Protein 5LP0 (pdb70)

Secondary structure (DSSP, 8-state):
--TT---HHHHHHHHTSS-SS---HHHHHHHHHHTTSHHHHHHHHHHHHHHTT--GGGHHHHHHHHHHHHHHHHHS-HHHHHHHHHTTHHHHGGGG---B-TTS-B-HHHHHHHHHHHHHHHT-HHHHHHHHHHHHHHH-/--HHHHHHHHHT-S-SS---HHHHHHHHHHTTSHHHHHHHHHHHHHHHT--GGGHHHHHHHHHHHHHHHHHS-HHHHHHHHHTTHHHHGGGG---B-TTS-BTHHHHHHHHHHHHHHHT-HHHHHHHHHHHHHHH-/-HHHHHHHHT-S-SS---HHHHHHHHHHTTSHHHHHHHHHHHHHHHT--GGGHHHHHHHHHHHHHHHHHS-HHHHHHHHHTTHHHHGGGG---B-TTS-B-HHHHHHHHHHHHHHHH-HHHHHHHHHHHHHHHHHHT-/-HHHHHHHHT-S-SSPPPHHHHHHHHHHTTSHHHHHHHHHHHHHHHT--GGGHHHHHHHHHHHHHHHHHS-HHHHHHHHHTTHHHHGGGG---B-TTS-BTHHHHHHHHHHHHHHHT-HHHHHHHHHHHHHHH-

Organism: Danio rerio (NCBI:txid7955)

Sequence (548 aa):
GAMGSSEAEIKVREATSNDPWGPPSSSSLMSEIADLTYNVVAFSEIMSMVWKRLNDHGKKNWRHVYKAMTLMEYLIKTGSERVAQQCRENIYAVQTLKDFQYIDRDGKDQGVNNVREKAKQLVTLLKDEERLLREEERIHALKTKKESSEAEIKVREATSNDPWGPSSSLMSEIADLTYNVVAFSEEIMSMVWKRLNDHHGKNWRHVYKAMTLMEYLIKTGSEERVAQQC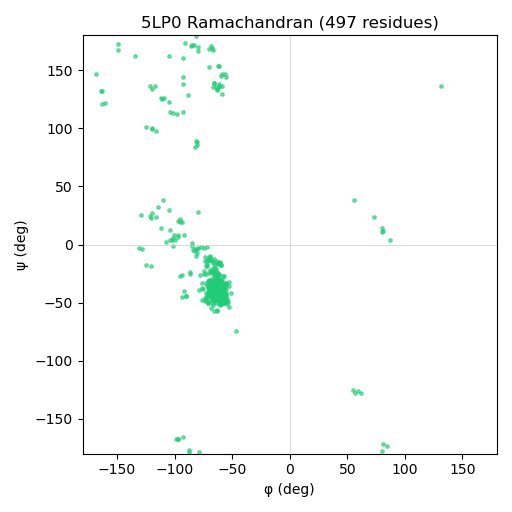RENIYAVQQTLKDFQYIDRDGKKDQGVNVREKAKQLVTTLLKDEERLREERIHALKTKKEEAEIKKVREEATSNDPWGPSSSLMSEIADLTYNVVAFSEIMSMVWKKRLNDHGKNWRHVYKAMTLMEYLIKTGSERVAQQCRENNIYAVQTTLKDFQQYIDRDGKDQGVNVREKAKQLVTLLKKDEERLLREERIHHALKKTKKEKMAQQEAEIKVREATSNDPWGPSSSSLMSSEIADLTYNVVAFSSEIMSSMVWKKRLNDHHGKKNWRHVYKAMTLMEYLIKTGSERVAQQCRENIYAVQQTLKKDFQYIDRRDGKKDQGVNVREKAKQLVTLLKDEEEERLLRREEERIHHALKTKE

InterPro domains:
  IPR003903 Ubiquitin interacting motif [PS50330] (180-199)
  IPR003903 Ubiquitin interacting motif [PS50330] (236-255)
  IPR003903 Ubiquitin interacting motif [SM00726] (180-199)
  IPR003903 Ubiquitin interacting motif [SM00726] (211-230)
  IPR003903 Ubiquitin interacting motif [SM00726] (236-255)
  IPR008942 ENTH/VHS [G3DSA:1.25.40.90] (1-144)
  IPR008942 ENTH/VHS [SSF48464] (3-144)
  IPR013809 ENTH domain [PF01417] (17-140)
  IPR013809 ENTH domain [PS50942] (12-144)
  IPR013809 ENTH domain [SM00273] (18-144)

Structure (mmCIF, N/CA/C/O backbone):
data_5LP0
#
_entry.id   5LP0
#
_cell.length_a   42.364
_cell.length_b   51.724
_cell.length_c   64.639
_cell.angle_alpha   89.33
_cell.angle_beta   76.37
_cell.angle_gamma   79.74
#
_symmetry.space_group_name_H-M   'P 1'
#
loop_
_entity.id
_entity.type
_entity.pdbx_description
1 polymer 'Epsin 1'
2 non-polymer 'PHOSPHATE ION'
3 water water
#
loop_
_atom_site.group_PDB
_atom_site.id
_atom_site.type_symbol
_atom_site.label_atom_id
_atom_site.label_alt_id
_atom_site.label_comp_id
_atom_site.label_asym_id
_atom_site.label_entity_id
_atom_site.label_seq_id
_atom_site.pdbx_PDB_ins_code
_atom_site.Cartn_x
_atom_site.Cartn_y
_atom_site.Cartn_z
_atom_site.occupancy
_atom_site.B_iso_or_equiv
_atom_site.auth_seq_id
_atom_site.auth_comp_id
_atom_site.auth_asym_id
_atom_site.auth_atom_id
_atom_site.pdbx_PDB_model_num
ATOM 1 N N . GLY A 1 1 ? 17.450 -15.862 47.447 1.00 41.21 -5 GLY A N 1
ATOM 2 C CA . GLY A 1 1 ? 18.506 -16.306 46.558 1.00 38.76 -5 GLY A CA 1
ATOM 3 C C . GLY A 1 1 ? 19.765 -15.461 46.626 1.00 35.06 -5 GLY A C 1
ATOM 4 O O . GLY A 1 1 ? 20.040 -14.697 45.688 1.00 41.23 -5 GLY A O 1
ATOM 5 N N . ALA A 1 2 ? 20.535 -15.561 47.710 1.00 21.90 -4 ALA A N 1
ATOM 6 C CA . ALA A 1 2 ? 20.210 -16.348 48.905 1.00 20.15 -4 ALA A CA 1
ATOM 7 C C . ALA A 1 2 ? 21.198 -15.975 50.012 1.00 18.33 -4 ALA A C 1
ATOM 8 O O . ALA A 1 2 ? 22.355 -15.662 49.730 1.00 16.35 -4 ALA A O 1
ATOM 10 N N . MET A 1 3 ? 20.748 -15.993 51.263 1.00 14.52 -3 MET A N 1
ATOM 11 C CA . MET A 1 3 ? 21.634 -15.748 52.406 1.00 14.92 -3 MET A CA 1
ATOM 12 C C . MET A 1 3 ? 22.366 -14.403 52.282 1.00 14.58 -3 MET A C 1
ATOM 13 O O . MET A 1 3 ? 23.541 -14.275 52.644 1.00 16.43 -3 MET A O 1
ATOM 18 N N . GLY A 1 4 ? 21.662 -13.397 51.787 1.00 14.98 -2 GLY A N 1
ATOM 19 C CA . GLY A 1 4 ? 22.195 -12.047 51.772 1.00 16.64 -2 GLY A CA 1
ATOM 20 C C . GLY A 1 4 ? 23.272 -11.892 50.721 1.00 15.13 -2 GLY A C 1
ATOM 21 O O . GLY A 1 4 ? 24.116 -10.997 50.824 1.00 21.52 -2 GLY A O 1
ATOM 22 N N . SER A 1 5 ? 23.234 -12.751 49.700 1.00 18.51 -1 SER A N 1
ATOM 23 C CA . SER A 1 5 ? 24.242 -12.748 48.631 1.00 16.47 -1 SER A CA 1
ATOM 24 C C . SER A 1 5 ? 24.243 -11.425 47.889 1.00 20.15 -1 SER A C 1
ATOM 25 O O . SER A 1 5 ? 23.223 -10.721 47.835 1.00 20.31 -1 SER A O 1
ATOM 28 N N . SER A 1 6 ? 25.400 -11.096 47.315 1.00 19.29 18 SER A N 1
ATOM 29 C CA . SER A 1 6 ? 25.591 -9.829 46.629 1.00 19.20 18 SER A CA 1
ATOM 30 C C . SER A 1 6 ? 24.655 -9.652 45.446 1.00 17.86 18 SER A C 1
ATOM 31 O O . SER A 1 6 ? 24.456 -10.573 44.644 1.00 18.56 18 SER A O 1
ATOM 34 N N . GLU A 1 7 ? 24.079 -8.468 45.346 1.00 12.88 19 GLU A N 1
ATOM 35 C CA . GLU A 1 7 ? 23.328 -8.129 44.159 1.00 14.03 19 GLU A CA 1
ATOM 36 C C . GLU A 1 7 ? 23.913 -6.887 43.504 1.00 11.51 19 GLU A C 1
ATOM 37 O O . GLU A 1 7 ? 23.214 -6.176 42.792 1.00 14.21 19 GLU A O 1
ATOM 43 N N . ALA A 1 8 ? 25.192 -6.636 43.753 1.00 13.87 20 ALA A N 1
ATOM 44 C CA . ALA A 1 8 ? 25.852 -5.439 43.242 1.00 11.84 20 ALA A CA 1
ATOM 45 C C . ALA A 1 8 ? 25.818 -5.341 41.717 1.00 10.63 20 ALA A C 1
ATOM 46 O O . ALA A 1 8 ? 25.480 -4.295 41.182 1.00 9.44 20 ALA A O 1
ATOM 48 N N . GLU A 1 9 ? 26.188 -6.419 41.038 1.00 10.92 21 GLU A N 1
ATOM 49 C CA . GLU A 1 9 ? 26.239 -6.430 39.589 1.00 11.11 21 GLU A CA 1
ATOM 50 C C . GLU A 1 9 ? 24.839 -6.240 39.040 1.00 10.38 21 GLU A C 1
ATOM 51 O O . GLU A 1 9 ? 24.630 -5.470 38.107 1.00 11.07 21 GLU A O 1
ATOM 57 N N . ILE A 1 10 ? 23.877 -6.928 39.626 1.00 12.80 22 ILE A N 1
ATOM 58 C CA . ILE A 1 10 ? 22.493 -6.795 39.214 1.00 11.79 22 ILE A CA 1
ATOM 59 C C . ILE A 1 10 ? 21.980 -5.356 39.386 1.00 11.37 22 ILE A C 1
ATOM 60 O O . ILE A 1 10 ? 21.293 -4.847 38.506 1.00 11.32 22 ILE A O 1
ATOM 70 N N . LYS A 1 11 ? 22.321 -4.699 40.495 1.00 12.09 23 LYS A N 1
ATOM 71 C CA . LYS A 1 11 ? 21.878 -3.323 40.712 1.00 12.11 23 LYS A CA 1
ATOM 72 C C . LYS A 1 11 ? 22.460 -2.390 39.642 1.00 10.69 23 LYS A C 1
ATOM 73 O O . LYS A 1 11 ? 21.775 -1.506 39.129 1.00 10.02 23 LYS A O 1
ATOM 79 N N . VAL A 1 12 ? 23.732 -2.561 39.317 1.00 8.94 24 VAL A N 1
ATOM 80 C CA . VAL A 1 12 ? 24.333 -1.770 38.245 1.00 8.36 24 VAL A CA 1
ATOM 81 C C . VAL A 1 12 ? 23.623 -2.007 36.899 1.00 8.24 24 VAL A C 1
ATOM 82 O O . VAL A 1 12 ? 23.313 -1.053 36.162 1.00 10.28 24 VAL A O 1
ATOM 92 N N . ARG A 1 13 ? 23.316 -3.267 36.594 1.00 10.43 25 ARG A N 1
ATOM 93 C CA . ARG A 1 13 ? 22.630 -3.583 35.337 1.00 10.03 25 ARG A CA 1
ATOM 94 C C . ARG A 1 13 ? 21.286 -2.871 35.276 1.00 11.94 25 ARG A C 1
ATOM 95 O O . ARG A 1 13 ? 20.930 -2.275 34.265 1.00 12.68 25 ARG A O 1
ATOM 103 N N . GLU A 1 14 ? 20.549 -2.915 36.372 1.00 11.50 26 GLU A N 1
ATOM 104 C CA . GLU A 1 14 ? 19.251 -2.280 36.446 1.00 14.00 26 GLU A CA 1
ATOM 105 C C . GLU A 1 14 ? 19.381 -0.776 36.237 1.00 12.65 26 GLU A C 1
ATOM 106 O O . GLU A 1 14 ? 18.591 -0.179 35.533 1.00 14.74 26 GLU A O 1
ATOM 112 N N . ALA A 1 15 ? 20.397 -0.180 36.859 1.00 10.52 27 ALA A N 1
ATOM 113 C CA . ALA A 1 15 ? 20.622 1.250 36.795 1.00 10.22 27 ALA A CA 1
ATOM 114 C C . ALA A 1 15 ? 21.036 1.702 35.399 1.00 11.16 27 ALA A C 1
ATOM 115 O O . ALA A 1 15 ? 20.948 2.881 35.080 1.00 12.21 27 ALA A O 1
ATOM 117 N N . THR A 1 16 ? 21.595 0.794 34.614 1.00 9.61 28 THR A N 1
ATOM 118 C CA . THR A 1 16 ? 22.114 1.155 33.299 1.00 10.09 28 THR A CA 1
ATOM 119 C C . THR A 1 16 ? 21.397 0.482 32.119 1.00 9.65 28 THR A C 1
ATOM 120 O O . THR A 1 16 ? 21.947 0.359 31.014 1.00 9.88 28 THR A O 1
ATOM 127 N N . SER A 1 17 ? 20.161 0.066 32.338 1.00 12.71 29 SER A N 1
ATOM 128 C CA . SER A 1 17 ? 19.394 -0.626 31.309 1.00 13.72 29 SER A CA 1
ATOM 129 C C . SER A 1 17 ? 19.022 0.280 30.133 1.00 10.08 29 SER A C 1
ATOM 130 O O . SER A 1 17 ? 19.187 1.506 30.179 1.00 10.43 29 SER A O 1
ATOM 133 N N . ASN A 1 18 ? 18.486 -0.320 29.086 1.00 12.61 30 ASN A N 1
ATOM 134 C CA . ASN A 1 18 ? 18.028 0.467 27.949 1.00 11.44 30 ASN A CA 1
ATOM 135 C C . ASN A 1 18 ? 16.687 1.184 28.174 1.00 11.20 30 ASN A C 1
ATOM 136 O O . ASN A 1 18 ? 16.240 1.904 27.287 1.00 15.15 30 ASN A O 1
ATOM 141 N N . ASP A 1 19 ? 16.062 0.996 29.335 1.00 13.84 31 ASP A N 1
ATOM 142 C CA . ASP A 1 19 ? 14.796 1.677 29.646 1.00 16.87 31 ASP A CA 1
ATOM 143 C C . ASP A 1 19 ? 14.979 3.196 29.584 1.00 12.90 31 ASP A C 1
ATOM 144 O O . ASP A 1 19 ? 15.981 3.710 30.097 1.00 13.85 31 ASP A O 1
ATOM 149 N N . PRO A 1 20 ? 14.023 3.914 28.965 1.00 15.71 32 PRO A N 1
ATOM 150 C CA . PRO A 1 20 ? 14.108 5.381 28.855 1.00 20.12 32 PRO A CA 1
ATOM 151 C C . PRO A 1 20 ? 13.697 6.151 30.102 1.00 24.16 32 PRO A C 1
ATOM 152 O O . PRO A 1 20 ? 13.221 7.283 30.005 1.00 40.66 32 PRO A O 1
ATOM 156 N N . TRP A 1 21 ? 13.865 5.528 31.254 1.00 16.89 33 TRP A N 1
ATOM 157 C CA . TRP A 1 21 ? 13.694 6.182 32.547 1.00 17.58 33 TRP A CA 1
ATOM 158 C C . TRP A 1 21 ? 14.870 5.779 33.430 1.00 16.63 33 TRP A C 1
ATOM 159 O O . TRP A 1 21 ? 15.567 4.799 33.133 1.00 20.21 33 TRP A O 1
ATOM 170 N N . GLY A 1 22 ? 15.115 6.526 34.502 1.00 18.41 34 GLY A N 1
ATOM 171 C CA . GLY A 1 22 ? 16.230 6.233 35.395 1.00 19.05 34 GLY A CA 1
ATOM 172 C C . GLY A 1 22 ? 17.544 6.772 34.839 1.00 20.82 34 GLY A C 1
ATOM 173 O O . GLY A 1 22 ? 17.553 7.497 33.846 1.00 32.75 34 GLY A O 1
ATOM 174 N N . PRO A 1 23 ? 18.670 6.431 35.476 1.00 25.20 35 PRO A N 1
ATOM 175 C CA A PRO A 1 23 ? 18.697 5.596 36.683 0.00 27.35 35 PRO A CA 1
ATOM 176 C CA B PRO A 1 23 ? 18.676 5.586 36.678 1.00 22.02 35 PRO A CA 1
ATOM 177 C C . PRO A 1 23 ? 18.024 6.254 37.884 1.00 24.66 35 PRO A C 1
ATOM 178 O O . PRO A 1 23 ? 18.154 7.474 38.080 1.00 25.86 35 PRO A O 1
ATOM 185 N N . SER A 1 24 ? 17.331 5.454 38.683 1.00 25.58 36 SER A N 1
ATOM 186 C CA . SER A 1 24 ? 16.729 5.939 39.911 1.00 25.34 36 SER A CA 1
ATOM 187 C C . SER A 1 24 ? 17.761 6.388 40.970 1.00 28.94 36 SER A C 1
ATOM 188 O O . SER A 1 24 ? 18.773 5.722 41.212 1.00 27.93 36 SER A O 1
ATOM 191 N N . SER A 1 25 ? 17.463 7.498 41.641 1.00 31.59 37 SER A N 1
ATOM 192 C CA A SER A 1 25 ? 18.393 8.069 42.604 0.44 31.08 37 SER A CA 1
ATOM 193 C CA B SER A 1 25 ? 18.365 8.085 42.630 0.56 31.06 37 SER A CA 1
ATOM 194 C C . SER A 1 25 ? 18.538 7.207 43.860 1.00 29.32 37 SER A C 1
ATOM 195 O O . SER A 1 25 ? 19.602 7.167 44.459 1.00 30.68 37 SER A O 1
ATOM 200 N N . SER A 1 26 ? 17.480 6.516 44.261 1.00 25.00 38 SER A N 1
ATOM 201 C CA . SER A 1 26 ? 17.588 5.643 45.429 1.00 29.75 38 SER A CA 1
ATOM 202 C C . SER A 1 26 ? 18.458 4.421 45.106 1.00 27.09 38 SER A C 1
ATOM 203 O O . SER A 1 26 ? 19.243 3.952 45.940 1.00 25.26 38 SER A O 1
ATOM 206 N N . LEU A 1 27 ? 18.338 3.922 43.880 1.00 24.62 39 LEU A N 1
ATOM 207 C CA . LEU A 1 27 ? 19.145 2.784 43.465 1.00 22.20 39 LEU A CA 1
ATOM 208 C C . LEU A 1 27 ? 20.590 3.241 43.393 1.00 14.73 39 LEU A C 1
ATOM 209 O O . LEU A 1 27 ? 21.506 2.546 43.863 1.00 12.98 39 LEU A O 1
ATOM 214 N N . MET A 1 28 ? 20.803 4.429 42.835 1.00 15.85 40 MET A N 1
ATOM 215 C CA . MET A 1 28 ? 22.154 4.932 42.713 1.00 14.59 40 MET A CA 1
ATOM 216 C C . MET A 1 28 ? 22.741 5.101 44.116 1.00 13.26 40 MET A C 1
ATOM 217 O O . MET A 1 28 ? 23.907 4.814 44.327 1.00 12.65 40 MET A O 1
ATOM 222 N N . SER A 1 29 ? 21.937 5.534 45.088 1.00 15.36 41 SER A N 1
ATOM 223 C CA . SER A 1 29 ? 22.444 5.693 46.444 1.00 14.92 41 SER A CA 1
ATOM 224 C C . SER A 1 29 ? 22.860 4.350 47.039 1.00 14.13 41 SER A C 1
ATOM 225 O O . SER A 1 29 ? 23.873 4.259 47.713 1.00 14.25 41 SER A O 1
ATOM 228 N N . GLU A 1 30 ? 22.071 3.314 46.795 1.00 14.87 42 GLU A N 1
ATOM 229 C CA . GLU A 1 30 ? 22.437 1.975 47.243 1.00 13.24 42 GLU A CA 1
ATOM 230 C C . GLU A 1 30 ? 23.798 1.534 46.670 1.00 9.68 42 GLU A C 1
ATOM 231 O O . GLU A 1 30 ? 24.645 0.993 47.379 1.00 11.07 42 GLU A O 1
ATOM 237 N N . ILE A 1 31 ? 23.986 1.756 45.371 1.00 10.35 43 ILE A N 1
ATOM 238 C CA . ILE A 1 31 ? 25.231 1.395 44.698 1.00 8.26 43 ILE A CA 1
ATOM 239 C C . ILE A 1 31 ? 26.392 2.210 45.307 1.00 9.16 43 ILE A C 1
ATOM 240 O O . ILE A 1 31 ? 27.460 1.662 45.577 1.00 9.98 43 ILE A O 1
ATOM 250 N N . ALA A 1 32 ? 26.162 3.497 45.593 1.00 7.81 44 ALA A N 1
ATOM 251 C CA . ALA A 1 32 ? 27.193 4.325 46.192 1.00 8.20 44 ALA A CA 1
ATOM 252 C C . ALA A 1 32 ? 27.611 3.763 47.554 1.00 7.74 44 ALA A C 1
ATOM 253 O O . ALA A 1 32 ? 28.798 3.678 47.832 1.00 8.61 44 ALA A O 1
ATOM 255 N N . ASP A 1 33 ? 26.658 3.365 48.404 1.00 8.55 45 ASP A N 1
ATOM 256 C CA . ASP A 1 33 ? 27.031 2.762 49.679 1.00 8.99 45 ASP A CA 1
ATOM 257 C C . ASP A 1 33 ? 27.859 1.490 49.467 1.00 7.91 45 ASP A C 1
ATOM 258 O O . ASP A 1 33 ? 28.833 1.261 50.176 1.00 9.08 45 ASP A O 1
ATOM 263 N N . LEU A 1 34 ? 27.472 0.677 48.474 1.00 7.47 46 LEU A N 1
ATOM 264 C CA . LEU A 1 34 ? 28.196 -0.562 48.185 1.00 8.96 46 LEU A CA 1
ATOM 265 C C . LEU A 1 34 ? 29.625 -0.318 47.697 1.00 7.18 46 LEU A C 1
ATOM 266 O O . LEU A 1 34 ? 30.478 -1.195 47.816 1.00 8.65 46 LEU A O 1
ATOM 271 N N . THR A 1 35 ? 29.902 0.842 47.108 1.00 6.68 47 THR A N 1
ATOM 272 C CA . THR A 1 35 ? 31.297 1.104 46.696 1.00 8.15 47 THR A CA 1
ATOM 273 C C . THR A 1 35 ? 32.311 1.160 47.841 1.00 6.64 47 THR A C 1
ATOM 274 O O . THR A 1 35 ? 33.513 1.076 47.588 1.00 8.99 47 THR A O 1
ATOM 281 N N . TYR A 1 36 ? 31.836 1.305 49.080 1.00 7.42 48 TYR A N 1
ATOM 282 C CA . TYR A 1 36 ? 32.710 1.221 50.249 1.00 7.11 48 TYR A CA 1
ATOM 283 C C . TYR A 1 36 ? 32.977 -0.213 50.669 1.00 8.90 48 TYR A C 1
ATOM 284 O O . TYR A 1 36 ? 33.740 -0.439 51.586 1.00 13.03 48 TYR A O 1
ATOM 293 N N . ASN A 1 37 ? 32.321 -1.168 50.035 1.00 9.04 49 ASN A N 1
ATOM 294 C CA . ASN A 1 37 ? 32.518 -2.590 50.305 1.00 8.31 49 ASN A CA 1
ATOM 295 C C . ASN A 1 37 ? 33.474 -3.103 49.230 1.00 8.82 49 ASN A C 1
ATOM 296 O O . ASN A 1 37 ? 33.144 -3.080 48.037 1.00 9.91 49 ASN A O 1
ATOM 301 N N . VAL A 1 38 ? 34.682 -3.479 49.604 1.00 8.94 50 VAL A N 1
ATOM 302 C CA . VAL A 1 38 ? 35.735 -3.716 48.619 1.00 10.16 50 VAL A CA 1
ATOM 303 C C . VAL A 1 38 ? 35.358 -4.812 47.580 1.00 10.43 50 VAL A C 1
ATOM 304 O O . VAL A 1 38 ? 35.621 -4.694 46.365 1.00 13.96 50 VAL A O 1
ATOM 314 N N . VAL A 1 39 ? 34.690 -5.859 48.053 1.00 10.32 51 VAL A N 1
ATOM 315 C CA . VAL A 1 39 ? 34.217 -6.919 47.165 1.00 9.54 51 VAL A CA 1
ATOM 316 C C . VAL A 1 39 ? 33.163 -6.391 46.162 1.00 9.36 51 VAL A C 1
ATOM 317 O O . VAL A 1 39 ? 33.258 -6.586 44.922 1.00 11.05 51 VAL A O 1
ATOM 327 N N . ALA A 1 40 ? 32.174 -5.693 46.709 1.00 8.20 52 ALA A N 1
ATOM 328 C CA . ALA A 1 40 ? 31.127 -5.093 45.876 1.00 8.58 52 ALA A CA 1
ATOM 329 C C . ALA A 1 40 ? 31.698 -4.048 44.934 1.00 5.80 52 ALA A C 1
ATOM 330 O O . ALA A 1 40 ? 31.251 -3.969 43.783 1.00 8.90 52 ALA A O 1
ATOM 332 N N . PHE A 1 41 ? 32.685 -3.282 45.365 1.00 6.34 53 PHE A N 1
ATOM 333 C CA . PHE A 1 41 ? 33.299 -2.239 44.543 1.00 6.63 53 PHE A CA 1
ATOM 334 C C . PHE A 1 41 ? 33.806 -2.863 43.258 1.00 7.51 53 PHE A C 1
ATOM 335 O O . PHE A 1 41 ? 33.582 -2.327 42.173 1.00 8.29 53 PHE A O 1
ATOM 343 N N . SER A 1 42 ? 34.538 -3.969 43.362 1.00 8.05 54 SER A N 1
ATOM 344 C CA . SER A 1 42 ? 35.024 -4.607 42.150 1.00 9.70 54 SER A CA 1
ATOM 345 C C . SER A 1 4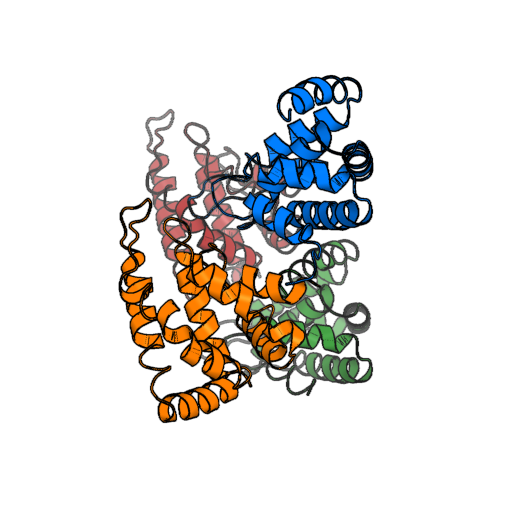2 ? 33.901 -5.052 41.210 1.00 6.99 54 SER A C 1
ATOM 346 O O . SER A 1 42 ? 34.021 -4.901 39.972 1.00 8.32 54 SER A O 1
ATOM 349 N N . GLU A 1 43 ? 32.856 -5.651 41.778 1.00 8.13 55 GLU A N 1
ATOM 350 C CA . GLU A 1 43 ? 31.694 -6.069 40.967 1.00 10.16 55 GLU A CA 1
ATOM 351 C C . GLU A 1 43 ? 31.035 -4.873 40.260 1.00 7.37 55 GLU A C 1
ATOM 352 O O . GLU A 1 43 ? 30.658 -4.941 39.066 1.00 10.12 55 GLU A O 1
ATOM 358 N N . ILE A 1 44 ? 30.935 -3.751 40.967 1.00 8.03 56 ILE A N 1
ATOM 359 C CA . ILE A 1 44 ? 30.211 -2.577 40.486 1.00 7.08 56 ILE A CA 1
ATOM 360 C C . ILE A 1 44 ? 31.018 -1.978 39.354 1.00 6.28 56 ILE A C 1
ATOM 361 O O . ILE A 1 44 ? 30.511 -1.765 38.261 1.00 7.62 56 ILE A O 1
ATOM 371 N N . MET A 1 45 ? 32.291 -1.769 39.573 1.00 7.88 57 MET A N 1
ATOM 372 C CA . MET A 1 45 ? 33.106 -1.069 38.616 1.00 6.33 57 MET A CA 1
ATOM 373 C C . MET A 1 45 ? 33.248 -1.902 37.356 1.00 7.86 57 MET A C 1
ATOM 374 O O . MET A 1 45 ? 33.174 -1.364 36.244 1.00 7.12 57 MET A O 1
ATOM 379 N N . SER A 1 46 ? 33.388 -3.212 37.487 1.00 6.94 58 SER A N 1
ATOM 380 C CA . SER A 1 46 ? 33.525 -4.041 36.304 1.00 7.28 58 SER A CA 1
ATOM 381 C C . SER A 1 46 ? 32.279 -3.887 35.436 1.00 6.77 58 SER A C 1
ATOM 382 O O . SER A 1 46 ? 32.384 -3.712 34.198 1.00 8.40 58 SER A O 1
ATOM 385 N N . MET A 1 47 ? 31.106 -3.969 36.063 1.00 5.86 59 MET A N 1
ATOM 386 C CA . MET A 1 47 ? 29.863 -3.852 35.315 1.00 7.59 59 MET A CA 1
ATOM 387 C C . MET A 1 47 ? 29.697 -2.465 34.689 1.00 5.15 59 MET A C 1
ATOM 388 O O . MET A 1 47 ? 29.210 -2.332 33.569 1.00 6.54 59 MET A O 1
ATOM 393 N N . VAL A 1 48 ? 30.119 -1.414 35.367 1.00 5.61 60 VAL A N 1
ATOM 394 C CA . VAL A 1 48 ? 29.994 -0.080 34.811 1.00 4.10 60 VAL A CA 1
ATOM 395 C C . VAL A 1 48 ? 30.884 0.060 33.583 1.00 4.70 60 VAL A C 1
ATOM 396 O O . VAL A 1 48 ? 30.433 0.583 32.546 1.00 5.65 60 VAL A O 1
ATOM 406 N N . TRP A 1 49 ? 32.131 -0.375 33.649 1.00 6.00 61 TRP A N 1
ATOM 407 C CA . TRP A 1 49 ? 33.036 -0.319 32.500 1.00 5.89 61 TRP A CA 1
ATOM 408 C C . TRP A 1 49 ? 32.511 -1.144 31.333 1.00 4.31 61 TRP A C 1
ATOM 409 O O . TRP A 1 49 ? 32.634 -0.718 30.167 1.00 7.04 61 TRP A O 1
ATOM 420 N N . LYS A 1 50 ? 31.873 -2.276 31.614 1.00 5.58 62 LYS A N 1
ATOM 421 C CA . LYS A 1 50 ? 31.264 -3.062 30.550 1.00 4.66 62 LYS A CA 1
ATOM 422 C C . LYS A 1 50 ? 30.155 -2.275 29.863 1.00 7.01 62 LYS A C 1
ATOM 423 O O . LYS A 1 50 ? 30.099 -2.217 28.635 1.00 7.60 62 LYS A O 1
ATOM 429 N N . ARG A 1 51 ? 29.277 -1.637 30.631 1.00 6.13 63 ARG A N 1
ATOM 430 C CA . ARG A 1 51 ? 28.173 -0.894 30.044 1.00 7.30 63 ARG A CA 1
ATOM 431 C C . ARG A 1 51 ? 28.708 0.311 29.261 1.00 5.71 63 ARG A C 1
ATOM 432 O O . ARG A 1 51 ? 28.168 0.660 28.218 1.00 6.48 63 ARG A O 1
ATOM 440 N N . LEU A 1 52 ? 29.808 0.899 29.723 1.00 5.60 64 LEU A N 1
ATOM 441 C CA . LEU A 1 52 ? 3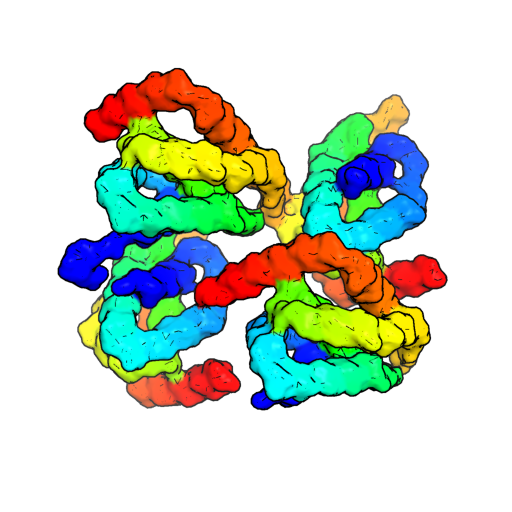0.444 2.019 29.044 1.00 5.56 64 LEU A CA 1
ATOM 442 C C . LEU A 1 52 ? 31.116 1.619 27.724 1.00 6.36 64 LEU A C 1
ATOM 443 O O . LEU A 1 52 ? 31.506 2.492 26.943 1.00 7.63 64 LEU A O 1
ATOM 448 N N . ASN A 1 53 ? 31.221 0.315 27.486 1.00 5.67 65 ASN A N 1
ATOM 449 C CA . ASN A 1 53 ? 31.881 -0.240 26.303 1.00 5.66 65 ASN A CA 1
ATOM 450 C C . ASN A 1 53 ? 30.888 -0.922 25.347 1.00 7.41 65 ASN A C 1
ATOM 451 O O . ASN A 1 53 ? 31.296 -1.640 24.434 1.00 9.47 65 ASN A O 1
ATOM 456 N N . ASP A 1 54 ? 29.598 -0.684 25.546 1.00 5.88 66 ASP A N 1
ATOM 457 C CA . ASP A 1 54 ? 28.554 -1.092 24.593 1.00 7.69 66 ASP A CA 1
ATOM 458 C C . ASP A 1 54 ? 28.417 -0.068 23.460 1.00 6.42 66 ASP A C 1
ATOM 459 O O . ASP A 1 54 ? 29.026 1.012 23.501 1.00 6.63 66 ASP A O 1
ATOM 464 N N . HIS A 1 55 ? 27.626 -0.408 22.438 1.00 7.23 67 HIS A N 1
ATOM 465 C CA . HIS A 1 55 ? 27.548 0.397 21.239 1.00 7.52 67 HIS A CA 1
ATOM 466 C C . HIS A 1 55 ? 26.171 0.300 20.621 1.00 7.65 67 HIS A C 1
ATOM 467 O O . HIS A 1 55 ? 25.335 -0.522 20.996 1.00 8.45 67 HIS A O 1
ATOM 474 N N . GLY A 1 56 ? 25.985 1.140 19.604 1.00 10.59 68 GLY A N 1
ATOM 475 C CA . GLY A 1 56 ? 24.853 1.056 18.689 1.00 11.22 68 GLY A CA 1
ATOM 476 C C . GLY A 1 56 ? 23.514 1.185 19.381 1.00 8.72 68 GLY A C 1
ATOM 477 O O . GLY A 1 56 ? 23.287 2.128 20.127 1.00 10.59 68 GLY A O 1
ATOM 478 N N . LYS A 1 57 ? 22.650 0.203 19.146 1.00 10.71 69 LYS A N 1
ATOM 479 C CA A LYS A 1 57 ? 21.312 0.173 19.726 0.13 13.01 69 LYS A CA 1
ATOM 480 C CA B LYS A 1 57 ? 21.310 0.175 19.728 0.87 8.51 69 LYS A CA 1
ATOM 481 C C . LYS A 1 57 ? 21.343 0.091 21.250 1.00 10.19 69 LYS A C 1
ATOM 482 O O . LYS A 1 57 ? 20.329 0.325 21.918 1.00 12.77 69 L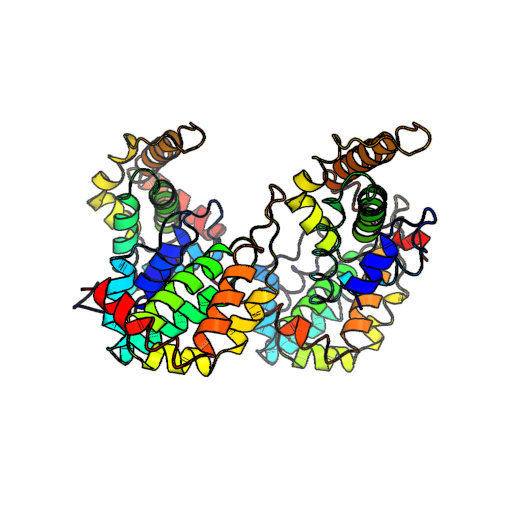YS A O 1
ATOM 493 N N . ASN A 1 58 ? 22.509 -0.241 21.800 1.00 9.15 70 ASN A N 1
ATOM 494 C CA . ASN A 1 58 ? 22.690 -0.276 23.258 1.00 8.51 70 ASN A CA 1
ATOM 495 C C . ASN A 1 58 ? 23.317 1.008 23.792 1.00 7.10 70 ASN A C 1
ATOM 496 O O . ASN A 1 58 ? 23.837 1.037 24.901 1.00 7.74 70 ASN A O 1
ATOM 501 N N . TRP A 1 59 ? 23.235 2.087 23.024 1.00 8.97 71 TRP A N 1
ATOM 502 C CA . TRP A 1 59 ? 23.799 3.377 23.425 1.00 8.24 71 TRP A CA 1
ATOM 503 C C . TRP A 1 59 ? 23.337 3.863 24.801 1.00 7.84 71 TRP A C 1
ATOM 504 O O . TRP A 1 59 ? 24.112 4.522 25.529 1.00 7.98 71 TRP A O 1
ATOM 515 N N . ARG A 1 60 ? 22.103 3.546 25.200 1.00 7.65 72 ARG A N 1
ATOM 516 C CA . ARG A 1 60 ? 21.610 4.061 26.473 1.00 8.43 72 ARG A CA 1
ATOM 517 C C . ARG A 1 60 ? 22.344 3.375 27.646 1.00 7.59 72 ARG A C 1
ATOM 518 O O . ARG A 1 60 ? 22.445 3.946 28.719 1.00 8.99 72 ARG A O 1
ATOM 526 N N . HIS A 1 61 ? 22.879 2.174 27.435 1.00 7.39 73 HIS A N 1
ATOM 527 C CA . HIS A 1 61 ? 23.751 1.543 28.430 1.00 6.12 73 HIS A CA 1
ATOM 528 C C . HIS A 1 61 ? 24.892 2.486 28.714 1.00 6.22 73 HIS A C 1
ATOM 529 O O . HIS A 1 61 ? 25.275 2.669 29.866 1.00 7.31 73 HIS A O 1
ATOM 536 N N . VAL A 1 62 ? 25.445 3.083 27.664 1.00 6.08 74 VAL A N 1
ATOM 537 C CA . VAL A 1 62 ? 26.647 3.905 27.803 1.00 6.88 74 VAL A CA 1
ATOM 538 C C . VAL A 1 62 ? 26.268 5.226 28.466 1.00 7.41 74 VAL A C 1
ATOM 539 O O . VAL A 1 62 ? 26.914 5.689 29.414 1.00 6.09 74 VAL A O 1
ATOM 549 N N . TYR A 1 63 ? 25.190 5.838 27.990 1.00 6.00 75 TYR A N 1
ATOM 550 C CA . TYR A 1 63 ? 24.726 7.106 28.549 1.00 4.51 75 TYR A CA 1
ATOM 551 C C . TYR A 1 63 ? 24.396 6.970 30.044 1.00 6.98 75 TYR A C 1
ATOM 552 O O . TYR A 1 63 ? 24.898 7.737 30.877 1.00 6.09 75 TYR A O 1
ATOM 561 N N . LYS A 1 64 ? 23.585 5.966 30.395 1.00 5.89 76 LYS A N 1
ATOM 562 C CA . LYS A 1 64 ? 23.185 5.755 31.791 1.00 7.26 76 LYS A CA 1
ATOM 563 C C . LYS A 1 64 ? 24.355 5.303 32.688 1.00 6.00 76 LYS A C 1
ATOM 564 O O . LYS A 1 64 ? 24.420 5.673 33.867 1.00 7.81 76 LYS A O 1
ATOM 570 N N . ALA A 1 65 ? 25.287 4.543 32.133 1.00 5.84 77 ALA A N 1
ATOM 571 C CA . ALA A 1 65 ? 26.493 4.180 32.881 1.00 5.45 77 ALA A CA 1
ATOM 572 C C . ALA A 1 65 ? 27.304 5.419 33.197 1.00 6.25 77 ALA A C 1
ATOM 573 O O . ALA A 1 65 ? 27.920 5.482 34.272 1.00 6.36 77 ALA A O 1
ATOM 575 N N . MET A 1 66 ? 27.260 6.446 32.344 1.00 5.65 78 MET A N 1
ATOM 576 C CA . MET A 1 66 ? 28.033 7.660 32.646 1.00 5.70 78 MET A CA 1
ATOM 577 C C . MET A 1 66 ? 27.300 8.441 33.739 1.00 7.41 78 MET A C 1
ATOM 578 O O . MET A 1 66 ? 27.940 9.004 34.634 1.00 8.30 78 MET A O 1
ATOM 583 N N . THR A 1 67 ? 25.969 8.457 33.708 1.00 6.34 79 THR A N 1
ATOM 584 C CA . THR A 1 67 ? 25.203 9.089 34.780 1.00 6.95 79 THR A CA 1
ATOM 585 C C . THR A 1 67 ? 25.497 8.395 36.104 1.00 7.78 79 THR A C 1
ATOM 586 O O . THR A 1 67 ? 25.762 9.045 37.110 1.00 7.82 79 THR A O 1
ATOM 593 N N . LEU A 1 68 ? 25.514 7.066 36.092 1.00 6.42 80 LEU A N 1
ATOM 594 C CA . LEU A 1 68 ? 25.828 6.321 37.300 1.00 4.75 80 LEU A CA 1
ATOM 595 C C . LEU A 1 68 ? 27.274 6.580 37.734 1.00 7.20 80 LEU A C 1
ATOM 596 O O . LEU A 1 68 ? 27.534 6.845 38.915 1.00 7.82 80 LEU A O 1
ATOM 601 N N . MET A 1 69 ? 28.224 6.520 36.816 1.00 6.82 81 MET A N 1
ATOM 602 C CA . MET A 1 69 ? 29.609 6.732 37.182 1.00 7.55 81 MET A CA 1
ATOM 603 C C . MET A 1 69 ? 29.784 8.122 37.781 1.00 6.43 81 MET A C 1
ATOM 604 O O . MET A 1 69 ? 30.468 8.263 38.802 1.00 8.40 81 MET A O 1
ATOM 609 N N . GLU A 1 70 ? 29.172 9.145 37.199 1.00 7.13 82 GLU A N 1
ATOM 610 C CA . GLU A 1 70 ? 29.258 10.477 37.762 1.00 10.21 82 GLU A CA 1
ATOM 611 C C . GLU A 1 70 ? 28.738 10.504 39.200 1.00 8.96 82 GLU A C 1
ATOM 612 O O . GLU A 1 70 ? 29.364 11.076 40.109 1.00 8.79 82 GLU A O 1
ATOM 618 N N . TYR A 1 71 ? 27.581 9.902 39.411 1.00 7.75 83 TYR A N 1
ATOM 619 C CA . TYR A 1 71 ? 26.996 9.847 40.746 1.00 8.19 83 TYR A CA 1
ATOM 620 C C . TYR A 1 71 ? 27.939 9.142 41.731 1.00 8.71 83 TYR A C 1
ATOM 621 O O . TYR A 1 71 ? 28.111 9.581 42.868 1.00 11.00 83 TYR A O 1
ATOM 630 N N . LEU A 1 72 ? 28.566 8.045 41.314 1.00 7.14 84 LEU A N 1
ATOM 631 C CA . LEU A 1 72 ? 29.472 7.305 42.192 1.00 7.78 84 LEU A CA 1
ATOM 632 C C . LEU A 1 72 ? 30.780 8.050 42.452 1.00 8.62 84 LEU A C 1
ATOM 633 O O . LEU A 1 72 ? 31.342 7.997 43.550 1.00 9.10 84 LEU A O 1
ATOM 638 N N . ILE A 1 73 ? 31.281 8.754 41.453 1.00 8.51 85 ILE A N 1
ATOM 639 C CA . ILE A 1 73 ? 32.453 9.606 41.620 1.00 7.39 85 ILE A CA 1
ATOM 640 C C . ILE A 1 73 ? 32.195 10.651 42.709 1.00 10.18 85 ILE A C 1
ATOM 641 O O . ILE A 1 73 ? 33.064 10.891 43.563 1.00 10.84 85 ILE A O 1
ATOM 651 N N . LYS A 1 74 ? 31.007 11.236 42.705 1.00 11.11 86 LYS A N 1
ATOM 652 C CA . LYS A 1 74 ? 30.681 12.337 43.619 1.00 10.44 86 LYS A CA 1
ATOM 653 C C . LYS A 1 74 ? 30.161 11.868 44.976 1.00 10.84 86 LYS A C 1
ATOM 654 O O . LYS A 1 74 ? 30.316 12.568 45.976 1.00 12.41 86 LYS A O 1
ATOM 660 N N . THR A 1 75 ? 29.573 10.679 45.030 1.00 10.06 87 THR A N 1
ATOM 661 C CA . THR A 1 75 ? 28.794 10.252 46.194 1.00 12.02 87 THR A CA 1
ATOM 662 C C . THR A 1 75 ? 29.320 8.974 46.872 1.00 11.61 87 THR A C 1
ATOM 663 O O . THR A 1 75 ? 28.969 8.683 48.025 1.00 14.75 87 THR A O 1
ATOM 670 N N . GLY A 1 76 ? 30.133 8.212 46.143 1.00 11.62 88 GLY A N 1
ATOM 671 C CA . GLY A 1 76 ? 30.635 6.936 46.607 1.00 11.47 88 GLY A CA 1
ATOM 672 C C . GLY A 1 76 ? 32.022 7.048 47.213 1.00 10.21 88 GLY A C 1
ATOM 673 O O . GLY A 1 76 ? 32.515 8.142 47.494 1.00 11.38 88 GLY A O 1
ATOM 674 N N . SER A 1 77 ? 32.654 5.901 47.425 1.00 11.10 89 SER A N 1
ATOM 675 C CA . SER A 1 77 ? 34.041 5.846 47.880 1.00 7.69 89 SER A CA 1
ATOM 676 C C . SER A 1 77 ? 34.964 6.636 46.954 1.00 8.57 89 SER A C 1
ATOM 677 O O . SER A 1 77 ? 34.760 6.674 45.737 1.00 9.90 89 SER A O 1
ATOM 680 N N . GLU A 1 78 ? 35.972 7.285 47.525 1.00 13.18 90 GLU A N 1
ATOM 681 C CA . GLU A 1 78 ? 36.935 8.022 46.729 1.00 14.18 90 GLU A CA 1
ATOM 682 C C . GLU A 1 78 ? 37.737 7.105 45.804 1.00 11.97 90 GLU A C 1
ATOM 683 O O . GLU A 1 78 ? 38.362 7.576 44.861 1.00 13.41 90 GLU A O 1
ATOM 689 N N . ARG A 1 79 ? 37.673 5.794 46.056 1.00 9.16 91 ARG A N 1
ATOM 690 C CA . ARG A 1 79 ? 38.288 4.807 45.168 1.00 9.40 91 ARG A CA 1
ATOM 691 C C . ARG A 1 79 ? 37.641 4.813 43.792 1.00 8.40 91 ARG A C 1
ATOM 692 O O . ARG A 1 79 ? 38.265 4.410 42.825 1.00 9.05 91 ARG A O 1
ATOM 700 N N . VAL A 1 80 ? 36.390 5.247 43.715 1.00 8.80 92 VAL A N 1
ATOM 701 C CA . VAL A 1 80 ? 35.701 5.326 42.423 1.00 7.47 92 VAL A CA 1
ATOM 702 C C . VAL A 1 80 ? 36.406 6.333 41.505 1.00 7.76 92 VAL A C 1
ATOM 703 O O . VAL A 1 80 ? 36.818 5.992 40.381 1.00 7.97 92 VAL A O 1
ATOM 713 N N . ALA A 1 81 ? 36.549 7.572 41.978 1.00 8.99 93 ALA A N 1
ATOM 714 C CA . ALA A 1 81 ? 37.183 8.619 41.174 1.00 10.99 93 ALA A CA 1
ATOM 715 C C . ALA A 1 81 ? 38.621 8.227 40.835 1.00 13.76 93 ALA A C 1
ATOM 716 O O . ALA A 1 81 ? 39.121 8.486 39.746 1.00 11.97 93 ALA A O 1
ATOM 718 N N . GLN A 1 82 ? 39.304 7.603 41.782 1.00 9.91 94 GLN A N 1
ATOM 719 C CA . GLN A 1 82 ? 40.666 7.187 41.540 1.00 11.92 94 GLN A CA 1
ATOM 720 C C . GLN A 1 82 ? 40.741 6.185 40.405 1.00 8.99 94 GLN A C 1
ATOM 721 O O . GLN A 1 82 ? 41.596 6.312 39.525 1.00 11.56 94 GLN A O 1
ATOM 727 N N . GLN A 1 83 ? 39.860 5.183 40.414 1.00 8.98 95 GLN A N 1
ATOM 728 C CA . GLN A 1 83 ? 39.902 4.187 39.354 1.00 8.56 95 GLN A CA 1
ATOM 729 C C . GLN A 1 83 ? 39.489 4.822 38.016 1.00 8.62 95 GLN A C 1
ATOM 730 O O . GLN A 1 83 ? 40.043 4.481 36.954 1.00 8.82 95 GLN A O 1
ATOM 736 N N . CYS A 1 84 ? 38.578 5.785 38.059 1.00 7.91 96 CYS A N 1
ATOM 737 C CA . CYS A 1 84 ? 38.136 6.426 36.824 1.00 9.93 96 CYS A CA 1
ATOM 738 C C . CYS A 1 84 ? 39.272 7.234 36.189 1.00 10.55 96 CYS A C 1
ATOM 739 O O . CYS A 1 84 ? 39.456 7.218 34.975 1.00 13.40 96 CYS A O 1
ATOM 742 N N . ARG A 1 85 ? 40.062 7.899 37.021 1.00 13.05 97 ARG A N 1
ATOM 743 C CA . ARG A 1 85 ? 41.193 8.678 36.539 1.00 12.38 97 ARG A CA 1
ATOM 744 C C . ARG A 1 85 ? 42.243 7.739 35.962 1.00 14.02 97 ARG A C 1
ATOM 745 O O . ARG A 1 85 ? 42.865 8.053 34.941 1.00 16.52 97 ARG A O 1
ATOM 753 N N . GLU A 1 86 ? 42.423 6.587 36.608 1.00 13.26 98 GLU A N 1
ATOM 754 C CA . GLU A 1 86 ? 43.329 5.550 36.099 1.00 14.17 98 GLU A CA 1
ATOM 755 C C . GLU A 1 86 ? 42.879 5.010 34.736 1.00 16.51 98 GLU A C 1
ATOM 756 O O . GLU A 1 86 ? 43.701 4.629 33.904 1.00 20.31 98 GLU A O 1
ATOM 762 N N . ASN A 1 87 ? 41.568 4.942 34.540 1.00 10.43 99 ASN A N 1
ATOM 763 C CA . ASN A 1 87 ? 40.998 4.402 33.313 1.00 8.70 99 ASN A CA 1
ATOM 764 C C . ASN A 1 87 ? 40.360 5.481 32.467 1.00 7.36 99 ASN A C 1
ATOM 765 O O . ASN A 1 87 ? 39.329 5.251 31.836 1.00 8.10 99 ASN A O 1
ATOM 770 N N . ILE A 1 88 ? 40.994 6.652 32.422 1.00 9.18 100 ILE A N 1
ATOM 771 C CA . ILE A 1 88 ? 40.373 7.820 31.802 1.00 9.65 100 ILE A CA 1
ATOM 772 C C . ILE A 1 88 ? 40.114 7.629 30.301 1.00 6.25 100 ILE A C 1
ATOM 773 O O . ILE A 1 88 ? 39.162 8.205 29.771 1.00 7.72 100 ILE A O 1
ATOM 783 N N . TYR A 1 89 ? 40.944 6.840 29.616 1.00 7.52 101 TYR A N 1
ATOM 784 C CA . TYR A 1 89 ? 40.760 6.617 28.187 1.00 6.99 101 TYR A CA 1
ATOM 785 C C . TYR A 1 89 ? 39.384 6.022 27.888 1.00 6.67 101 TYR A C 1
ATOM 786 O O . TYR A 1 89 ? 38.797 6.312 26.859 1.00 8.47 101 TYR A O 1
ATOM 795 N N . ALA A 1 90 ? 38.882 5.167 28.783 1.00 6.21 102 ALA A N 1
ATOM 796 C CA . ALA A 1 90 ? 37.577 4.534 28.632 1.00 6.22 102 ALA A CA 1
ATOM 797 C C . ALA A 1 90 ? 36.432 5.545 28.700 1.00 6.78 102 ALA A C 1
ATOM 798 O O . ALA A 1 90 ? 35.348 5.292 28.195 1.00 6.57 102 ALA A O 1
ATOM 800 N N . VAL A 1 91 ? 36.678 6.705 29.308 1.00 7.44 103 VAL A N 1
ATOM 801 C CA . VAL A 1 91 ? 35.702 7.795 29.248 1.00 7.40 103 VAL A CA 1
ATOM 802 C C . VAL A 1 91 ? 35.973 8.710 28.029 1.00 6.33 103 VAL A C 1
ATOM 803 O O . VAL A 1 91 ? 35.059 9.061 27.289 1.00 7.92 103 VAL A O 1
ATOM 813 N N . GLN A 1 92 ? 37.234 9.054 27.800 1.00 7.30 104 GLN A N 1
ATOM 814 C CA . GLN A 1 92 ? 37.605 9.937 26.686 1.00 6.35 104 GLN A CA 1
ATOM 815 C C . GLN A 1 92 ? 37.143 9.399 25.336 1.00 7.70 104 GLN A C 1
ATOM 816 O O . GLN A 1 92 ? 36.716 10.155 24.481 1.00 8.59 104 GLN A O 1
ATOM 822 N N . THR A 1 93 ? 37.197 8.083 25.151 1.00 6.56 105 THR A N 1
ATOM 823 C CA . THR A 1 93 ? 36.829 7.496 23.878 1.00 6.40 105 THR A CA 1
ATOM 824 C C . THR A 1 93 ? 35.374 7.801 23.555 1.00 8.01 105 THR A C 1
ATOM 825 O O . THR A 1 93 ? 34.999 7.834 22.384 1.00 8.51 105 THR A O 1
ATOM 832 N N . LEU A 1 94 ? 34.569 8.023 24.587 1.00 6.88 106 LEU A N 1
ATOM 833 C CA . LEU A 1 94 ? 33.141 8.232 24.401 1.00 6.93 106 LEU A CA 1
ATOM 834 C C . LEU A 1 94 ? 32.798 9.600 23.804 1.00 9.05 106 LEU A C 1
ATOM 835 O O . LEU A 1 94 ? 31.675 9.815 23.343 1.00 9.98 106 LEU A O 1
ATOM 840 N N . LYS A 1 95 ? 33.766 10.513 23.799 1.00 9.29 107 LYS A N 1
ATOM 841 C CA . LYS A 1 95 ? 33.604 11.797 23.113 1.00 9.91 107 LYS A CA 1
ATOM 842 C C . LYS A 1 95 ? 33.538 11.571 21.604 1.00 8.86 107 LYS A C 1
ATOM 843 O O . LYS A 1 95 ? 33.142 12.464 20.882 1.00 11.16 107 LYS A O 1
ATOM 849 N N . ASP A 1 96 ? 33.923 10.371 21.157 1.00 10.17 108 ASP A N 1
ATOM 850 C CA . ASP A 1 96 ? 33.863 9.975 19.745 1.00 11.33 108 ASP A CA 1
ATOM 851 C C . ASP A 1 96 ? 32.721 9.030 19.414 1.00 11.63 108 ASP A C 1
ATOM 852 O O . ASP A 1 96 ? 32.615 8.569 18.276 1.00 13.29 108 ASP A O 1
ATOM 857 N N . PHE A 1 97 ? 31.877 8.729 20.393 1.00 11.84 109 PHE A N 1
ATOM 858 C CA . PHE A 1 97 ? 30.817 7.742 20.220 1.00 10.30 109 PHE A CA 1
ATOM 859 C C . PHE A 1 97 ? 29.819 8.182 19.160 1.00 10.50 109 PHE A C 1
ATOM 860 O O . PHE A 1 97 ? 29.376 9.319 19.175 1.00 11.39 109 PHE A O 1
ATOM 868 N N . GLN A 1 98 ? 29.472 7.269 18.255 1.00 9.32 110 GLN A N 1
ATOM 869 C CA . GLN A 1 98 ? 28.509 7.539 17.180 1.00 10.38 110 GLN A CA 1
ATOM 870 C C . GLN A 1 98 ? 27.317 6.614 17.267 1.00 10.84 110 GLN A C 1
ATOM 871 O O . GLN A 1 98 ? 27.475 5.402 17.417 1.00 11.39 110 GLN A O 1
ATOM 877 N N . TYR A 1 99 ? 26.122 7.171 17.133 1.00 11.91 111 TYR A N 1
ATOM 878 C CA . TYR A 1 99 ? 24.943 6.358 16.827 1.00 12.43 111 TYR A CA 1
ATOM 879 C C . TYR A 1 99 ? 23.794 7.171 16.266 1.00 14.37 111 TYR A C 1
ATOM 880 O O . TYR A 1 99 ? 23.301 8.085 16.918 1.00 14.63 111 TYR A O 1
ATOM 889 N N . ILE A 1 100 ? 23.380 6.786 15.059 1.00 13.72 112 ILE A N 1
ATOM 890 C CA . ILE A 1 100 ? 22.180 7.310 14.413 1.00 18.02 112 ILE A CA 1
ATOM 891 C C . ILE A 1 100 ? 21.130 6.212 14.529 1.00 15.84 112 ILE A C 1
ATOM 892 O O . ILE A 1 100 ? 21.378 5.080 14.110 1.00 19.79 112 ILE A O 1
ATOM 902 N N . ASP A 1 101 ? 19.988 6.520 15.136 1.00 16.33 113 ASP A N 1
ATOM 903 C CA . ASP A 1 101 ? 18.948 5.514 15.253 1.00 19.70 113 ASP A CA 1
ATOM 904 C C . ASP A 1 101 ? 18.126 5.412 13.958 1.00 22.79 113 ASP A C 1
ATOM 905 O O . ASP A 1 101 ? 18.387 6.113 12.975 1.00 22.41 113 ASP A O 1
ATOM 910 N N . ARG A 1 102 ? 17.159 4.507 13.946 1.00 26.07 114 ARG A N 1
ATOM 911 C CA . ARG A 1 102 ? 16.455 4.217 12.700 1.00 29.19 114 ARG A CA 1
ATOM 912 C C . ARG A 1 102 ? 15.518 5.352 12.281 1.00 33.78 114 ARG A C 1
ATOM 913 O O . ARG A 1 102 ? 15.109 5.420 11.116 1.00 32.88 114 ARG A O 1
ATOM 921 N N . ASP A 1 103 ? 15.198 6.240 13.224 1.00 36.10 115 ASP A N 1
ATOM 922 C CA . ASP A 1 103 ? 14.420 7.443 12.931 1.00 42.39 115 ASP A CA 1
ATOM 923 C C . ASP A 1 103 ? 15.329 8.573 12.445 1.00 40.30 115 ASP A C 1
ATOM 924 O O . ASP A 1 103 ? 14.863 9.684 12.174 1.00 36.59 115 ASP A O 1
ATOM 929 N N . GLY A 1 104 ? 16.626 8.282 12.346 1.00 36.63 116 GLY A N 1
ATOM 930 C CA . GLY A 1 104 ? 17.596 9.207 11.795 1.00 32.02 116 GLY A CA 1
ATOM 931 C C . GLY A 1 104 ? 18.139 10.162 12.842 1.00 31.15 116 GLY A C 1
ATOM 932 O O . GLY A 1 104 ? 18.924 11.065 12.527 1.00 27.49 116 GLY A O 1
ATOM 933 N N . LYS A 1 105 ? 17.735 9.977 14.093 1.00 25.91 117 LYS A N 1
ATOM 934 C CA . LYS A 1 105 ? 18.120 10.950 15.116 1.00 25.01 117 LYS A CA 1
ATOM 935 C C . LYS A 1 105 ? 19.415 10.579 15.844 1.00 26.18 117 LYS A C 1
ATOM 936 O O . LYS A 1 105 ? 19.680 9.409 16.151 1.00 25.58 117 LYS A O 1
ATOM 942 N N . ASP A 1 106 ? 20.231 11.601 16.060 1.00 22.20 118 ASP A N 1
ATOM 943 C CA . ASP A 1 106 ? 21.595 11.423 16.559 1.00 20.58 118 ASP A CA 1
ATOM 944 C C . ASP A 1 106 ? 21.598 11.230 18.071 1.00 14.95 118 ASP A C 1
ATOM 945 O O . ASP A 1 106 ? 21.700 12.181 18.823 1.00 16.52 118 ASP A O 1
ATOM 950 N N . GLN A 1 107 ? 21.469 9.990 18.529 1.00 14.98 119 GLN A N 1
ATOM 951 C CA . GLN A 1 107 ? 21.509 9.728 19.967 1.00 15.31 119 GLN A CA 1
ATOM 952 C C . GLN A 1 107 ? 22.936 9.845 20.486 1.00 13.62 119 GLN A C 1
ATOM 953 O O . GLN A 1 107 ? 23.154 10.133 21.657 1.00 16.22 119 GLN A O 1
ATOM 959 N N . GLY A 1 108 ? 23.905 9.628 19.606 1.00 11.71 120 GLY A N 1
ATOM 960 C CA . GLY A 1 108 ? 25.304 9.730 19.973 1.00 10.22 120 GLY A CA 1
ATOM 961 C C . GLY A 1 108 ? 25.676 11.095 20.510 1.00 10.00 120 GLY A C 1
ATOM 962 O O . GLY A 1 108 ? 26.538 11.186 21.397 1.00 10.89 120 GLY A O 1
ATOM 963 N N . VAL A 1 109 ? 25.035 12.162 20.032 1.00 9.41 121 VAL A N 1
ATOM 964 C CA . VAL A 1 109 ? 25.357 13.495 20.537 1.00 11.93 121 VAL A CA 1
ATOM 965 C C . VAL A 1 109 ? 25.219 13.607 22.066 1.00 13.42 121 VAL A C 1
ATOM 966 O O . VAL A 1 109 ? 26.021 14.298 22.705 1.00 12.13 121 VAL A O 1
ATOM 976 N N . ASN A 1 110 ? 24.212 12.966 22.654 1.00 13.06 122 ASN A N 1
ATOM 977 C CA A ASN A 1 110 ? 24.057 12.981 24.102 0.53 15.59 122 ASN A CA 1
ATOM 978 C CA B ASN A 1 110 ? 24.059 13.011 24.101 0.47 14.71 122 ASN A CA 1
ATOM 979 C C . ASN A 1 110 ? 25.215 12.276 24.793 1.00 12.39 122 ASN A C 1
ATOM 980 O O . ASN A 1 110 ? 25.694 12.722 25.832 1.00 10.36 122 ASN A O 1
ATOM 989 N N . VAL A 1 111 ? 25.667 11.170 24.202 1.00 8.43 123 VAL A N 1
ATOM 990 C CA . VAL A 1 111 ? 26.794 10.434 24.757 1.00 8.91 123 VAL A CA 1
ATOM 991 C C . VAL A 1 111 ? 28.058 11.279 24.701 1.00 8.06 123 VAL A C 1
ATOM 992 O O . VAL A 1 111 ? 28.791 11.373 25.684 1.00 7.71 123 VAL A O 1
ATOM 1002 N N . ARG A 1 112 ? 28.300 11.947 23.577 1.00 6.91 124 ARG A N 1
ATOM 1003 C CA . ARG A 1 112 ? 29.540 12.690 23.393 1.00 6.83 124 ARG A CA 1
ATOM 1004 C C . ARG A 1 112 ? 29.608 13.859 24.349 1.00 7.35 124 ARG A C 1
ATOM 1005 O O . ARG A 1 112 ? 30.666 14.132 24.930 1.00 7.43 124 ARG A O 1
ATOM 1013 N N . GLU A 1 113 ? 28.484 14.538 24.544 1.00 7.66 125 GLU A N 1
ATOM 1014 C CA . GLU A 1 113 ? 28.472 15.691 25.438 1.00 8.36 125 GLU A CA 1
ATOM 1015 C C . GLU A 1 113 ? 28.629 15.287 26.906 1.00 7.40 125 GLU A C 1
ATOM 1016 O O . GLU A 1 113 ? 29.383 15.925 27.636 1.00 8.90 125 GLU A O 1
ATOM 1022 N N . LYS A 1 114 ? 27.931 14.223 27.325 1.00 7.62 126 LYS A N 1
ATOM 1023 C CA . LYS A 1 114 ? 28.057 13.721 28.686 1.00 7.39 126 LYS A CA 1
ATOM 1024 C C . LYS A 1 114 ? 29.500 13.277 28.956 1.00 8.52 126 LYS A C 1
ATOM 1025 O O . LYS A 1 114 ? 30.041 13.565 30.017 1.00 7.85 126 LYS A O 1
ATOM 1031 N N . ALA A 1 115 ? 30.132 12.602 27.995 1.00 7.56 127 ALA A N 1
ATOM 1032 C CA . ALA A 1 115 ? 31.525 12.199 28.119 1.00 8.05 127 ALA A CA 1
ATOM 1033 C C . ALA A 1 115 ? 32.442 13.418 28.267 1.00 8.38 127 ALA A C 1
ATOM 1034 O O . ALA A 1 115 ? 33.338 13.429 29.095 1.00 8.26 127 ALA A O 1
ATOM 1036 N N . LYS A 1 116 ? 32.234 14.441 27.446 1.00 7.49 128 LYS A N 1
ATOM 1037 C CA . LYS A 1 116 ? 33.038 15.656 27.517 1.00 8.31 128 LYS A CA 1
ATOM 1038 C C . LYS A 1 116 ? 33.015 16.216 28.935 1.00 8.55 128 LYS A C 1
ATOM 1039 O O . LYS A 1 116 ? 34.075 16.559 29.511 1.00 8.58 128 LYS A O 1
ATOM 1045 N N . GLN A 1 117 ? 31.806 16.340 29.497 1.00 7.29 129 GLN A N 1
ATOM 1046 C CA . GLN A 1 117 ? 31.663 16.903 30.840 1.00 8.33 129 GLN A CA 1
ATOM 1047 C C . GLN A 1 117 ? 32.271 16.025 31.928 1.00 8.53 129 GLN A C 1
ATOM 1048 O O . GLN A 1 117 ? 32.833 16.536 32.906 1.00 10.02 129 GLN A O 1
ATOM 1054 N N . LEU A 1 118 ? 32.163 14.712 31.771 1.00 7.39 130 LEU A N 1
ATOM 1055 C CA . LEU A 1 118 ? 32.692 13.815 32.774 1.00 7.64 130 LEU A CA 1
ATOM 1056 C C . LEU A 1 118 ? 34.212 13.844 32.755 1.00 8.54 130 LEU A C 1
ATOM 1057 O O . LEU A 1 118 ? 34.846 13.772 33.794 1.00 9.72 130 LEU A O 1
ATOM 1062 N N . VAL A 1 119 ? 34.808 13.997 31.578 1.00 7.45 131 VAL A N 1
ATOM 1063 C CA . VAL A 1 119 ? 36.251 14.057 31.470 1.00 9.21 131 VAL A CA 1
ATOM 1064 C C . VAL A 1 119 ? 36.770 15.339 32.134 1.00 11.06 131 VAL A C 1
ATOM 1065 O O . VAL A 1 119 ? 37.745 15.286 32.887 1.00 10.49 131 VAL A O 1
ATOM 1075 N N . THR A 1 120 ? 36.134 16.492 31.881 1.00 10.54 132 THR A N 1
ATOM 1076 C CA . THR A 1 120 ? 36.614 17.734 32.521 1.00 11.28 132 THR A CA 1
ATOM 1077 C C . THR A 1 120 ? 36.502 17.667 34.049 1.00 9.18 132 THR A C 1
ATOM 1078 O O . THR A 1 120 ? 37.399 18.134 34.766 1.00 12.28 132 THR A O 1
ATOM 1085 N N . LEU A 1 121 ? 35.426 17.065 34.546 1.00 10.06 133 LEU A N 1
ATOM 1086 C CA . LEU A 1 121 ? 35.289 16.860 35.984 1.00 11.08 133 LEU A CA 1
ATOM 1087 C C . LEU A 1 121 ? 36.424 15.999 36.546 1.00 10.37 133 LEU A C 1
ATOM 1088 O O . LEU A 1 121 ? 37.051 16.359 37.543 1.00 13.37 133 LEU A O 1
ATOM 1093 N N . LEU A 1 122 ? 36.672 14.846 35.925 1.00 10.31 134 LEU A N 1
ATOM 1094 C CA . LEU A 1 122 ? 37.670 13.905 36.430 1.00 9.57 134 LEU A CA 1
ATOM 1095 C C . LEU A 1 122 ? 39.088 14.488 36.443 1.00 12.55 134 LEU A C 1
ATOM 1096 O O . LEU A 1 122 ? 39.903 14.128 37.291 1.00 15.84 134 LEU A O 1
ATOM 1101 N N . LYS A 1 123 ? 39.365 15.405 35.523 1.00 12.37 135 LYS A N 1
ATOM 1102 C CA . LYS A 1 123 ? 40.698 15.988 35.433 1.00 18.23 135 LYS A CA 1
ATOM 1103 C C . LYS A 1 123 ? 40.951 17.101 36.462 1.00 21.63 135 LYS A C 1
ATOM 1104 O O . LYS A 1 123 ? 42.070 17.601 36.555 1.00 29.73 135 LYS A O 1
ATOM 1110 N N . ASP A 1 124 ? 39.938 17.463 37.248 1.00 18.32 136 ASP A N 1
ATOM 1111 C CA . ASP A 1 124 ? 40.045 18.601 38.163 1.00 16.84 136 ASP A CA 1
ATOM 1112 C C . ASP A 1 124 ? 39.728 18.211 39.612 1.00 18.35 136 ASP A C 1
ATOM 1113 O O . ASP A 1 124 ? 38.562 18.101 39.993 1.00 15.70 136 ASP A O 1
ATOM 1118 N N . GLU A 1 125 ? 40.767 18.020 40.423 1.00 17.82 137 GLU A N 1
ATOM 1119 C CA . GLU A 1 125 ? 40.586 17.497 41.776 1.00 19.00 137 GLU A CA 1
ATOM 1120 C C . GLU A 1 125 ? 39.881 18.483 42.710 1.00 18.23 137 GLU A C 1
ATOM 1121 O O . GLU A 1 125 ? 39.127 18.071 43.605 1.00 22.20 137 GLU A O 1
ATOM 1127 N N . GLU A 1 126 ? 40.067 19.782 42.481 1.00 18.83 138 GLU A N 1
ATOM 1128 C CA . GLU A 1 126 ? 39.301 20.788 43.224 1.00 20.93 138 GLU A CA 1
ATOM 1129 C C . GLU A 1 126 ? 37.801 20.682 42.941 1.00 23.00 138 GLU A C 1
ATOM 1130 O O . GLU A 1 126 ? 36.957 20.682 43.867 1.00 23.06 138 GLU A O 1
ATOM 1136 N N . ARG A 1 127 ? 37.467 20.587 41.658 1.00 18.99 139 ARG A N 1
ATOM 1137 C CA . ARG A 1 127 ? 36.081 20.394 41.255 1.00 20.08 139 ARG A CA 1
ATOM 1138 C C . ARG A 1 127 ? 35.527 19.143 41.912 1.00 19.93 139 ARG A C 1
ATOM 1139 O O . ARG A 1 127 ? 34.397 19.136 42.370 1.00 19.93 139 ARG A O 1
ATOM 1147 N N . LEU A 1 128 ? 36.310 18.082 41.982 1.00 17.71 140 LEU A N 1
ATOM 1148 C CA A LEU A 1 128 ? 35.818 16.862 42.594 0.97 18.03 140 LEU A CA 1
ATOM 1149 C CA B LEU A 1 128 ? 35.842 16.858 42.619 0.03 19.66 140 LEU A CA 1
ATOM 1150 C C . LEU A 1 128 ? 35.467 17.102 44.074 1.00 18.46 140 LEU A C 1
ATOM 1151 O O . LEU A 1 128 ? 34.424 16.655 44.531 1.00 15.74 140 LEU A O 1
ATOM 1160 N N . ARG A 1 129 ? 36.317 17.820 44.814 1.00 15.25 141 ARG A N 1
ATOM 1161 C CA . ARG A 1 129 ? 36.009 18.114 46.228 1.00 18.31 141 ARG A CA 1
ATOM 1162 C C . ARG A 1 129 ? 34.710 18.900 46.443 1.00 13.68 141 ARG A C 1
ATOM 1163 O O . ARG A 1 129 ? 33.885 18.561 47.322 1.00 15.49 141 ARG A O 1
ATOM 1171 N N . GLU A 1 130 ? 34.527 19.952 45.644 1.00 14.18 142 GLU A N 1
ATOM 1172 C CA A GLU A 1 130 ? 33.330 20.797 45.681 0.50 13.49 142 GLU A CA 1
ATOM 1173 C CA B GLU A 1 130 ? 33.3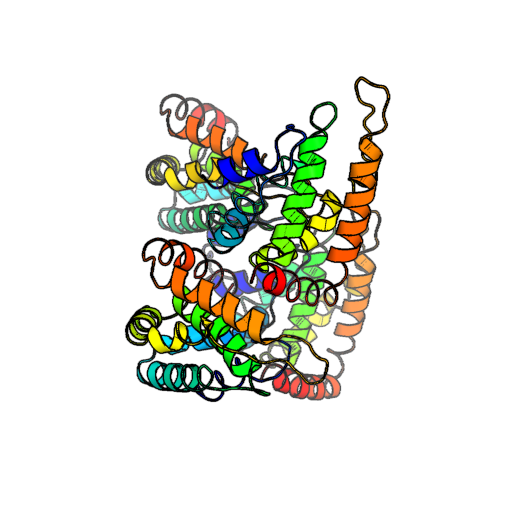19 20.771 45.762 0.50 15.68 142 GLU A CA 1
ATOM 1174 C C . GLU A 1 130 ? 32.071 19.991 45.347 1.00 11.83 142 GLU A C 1
ATOM 1175 O O . GLU A 1 130 ? 30.995 20.110 46.005 1.00 11.61 142 GLU A O 1
ATOM 1186 N N . GLU A 1 131 ? 32.209 19.164 44.311 1.00 10.49 143 GLU A N 1
ATOM 1187 C CA . GLU A 1 131 ? 31.103 18.362 43.824 1.00 9.44 143 GLU A CA 1
ATOM 1188 C C . GLU A 1 131 ? 30.760 17.342 44.888 1.00 6.97 143 GLU A C 1
ATOM 1189 O O . GLU A 1 131 ? 29.600 17.041 45.078 1.00 9.73 143 GLU A O 1
ATOM 1195 N N . ARG A 1 132 ? 31.750 16.829 45.609 1.00 10.21 144 ARG A N 1
ATOM 1196 C CA . ARG A 1 132 ? 31.481 15.816 46.631 1.00 9.94 144 ARG A CA 1
ATOM 1197 C C . ARG A 1 132 ? 30.701 16.386 47.810 1.00 6.82 144 ARG A C 1
ATOM 1198 O O . ARG A 1 132 ? 29.775 15.778 48.271 1.00 7.46 144 ARG A O 1
ATOM 1206 N N . ILE A 1 133 ? 31.070 17.565 48.286 1.00 7.84 145 ILE A N 1
ATOM 1207 C CA . ILE A 1 133 ? 30.290 18.199 49.351 1.00 9.04 145 ILE A CA 1
ATOM 1208 C C . ILE A 1 133 ? 28.834 18.370 48.923 1.00 10.23 145 ILE A C 1
ATOM 1209 O O . ILE A 1 133 ? 27.908 17.983 49.659 1.00 10.48 145 ILE A O 1
ATOM 1219 N N . HIS A 1 134 ? 28.625 18.936 47.737 1.00 7.77 146 HIS A N 1
ATOM 1220 C CA . HIS A 1 134 ? 27.249 19.130 47.273 1.00 9.26 146 HIS A CA 1
ATOM 1221 C C . HIS A 1 134 ? 26.504 17.788 47.085 1.00 10.88 146 HIS A C 1
ATOM 1222 O O . HIS A 1 134 ? 25.338 17.639 47.462 1.00 12.49 146 HIS A O 1
ATOM 1229 N N . ALA A 1 135 ? 27.196 16.790 46.553 1.00 10.18 147 ALA A N 1
ATOM 1230 C CA . ALA A 1 135 ? 26.562 15.513 46.246 1.00 12.79 147 ALA A CA 1
ATOM 1231 C C . ALA A 1 135 ? 26.189 14.773 47.535 1.00 9.09 147 ALA A C 1
ATOM 1232 O O . ALA A 1 135 ? 25.150 14.132 47.609 1.00 12.72 147 ALA A O 1
ATOM 1234 N N . LEU A 1 136 ? 27.031 14.877 48.555 1.00 9.75 148 LEU A N 1
ATOM 1235 C CA . LEU A 1 136 ? 26.807 14.158 49.803 1.00 11.27 148 LEU A CA 1
ATOM 1236 C C . LEU A 1 136 ? 25.663 14.819 50.535 1.00 12.84 148 LEU A C 1
ATOM 1237 O O . LEU A 1 136 ? 24.891 14.160 51.213 1.00 16.81 148 LEU A O 1
ATOM 1242 N N . LYS A 1 137 ? 25.543 16.129 50.393 1.00 13.57 149 LYS A N 1
ATOM 1243 C CA . LYS A 1 137 ? 24.378 16.807 50.939 1.00 17.69 149 LYS A CA 1
ATOM 1244 C C . LYS A 1 137 ? 23.077 16.382 50.252 1.00 18.41 149 LYS A C 1
ATOM 1245 O O . LYS A 1 137 ? 22.068 16.180 50.922 1.00 21.30 149 LYS A O 1
ATOM 1251 N N . THR A 1 138 ? 23.104 16.207 48.932 1.00 18.89 150 THR A N 1
ATOM 1252 C CA . THR A 1 138 ? 21.943 15.660 48.238 1.00 19.10 150 THR A CA 1
ATOM 1253 C C . THR A 1 138 ? 21.604 14.247 48.768 1.00 22.02 150 THR A C 1
ATOM 1254 O O . THR A 1 138 ? 20.435 13.942 49.037 1.00 27.52 150 THR A O 1
ATOM 1261 N N . LYS A 1 139 ? 22.632 13.412 48.951 1.00 19.84 151 LYS A N 1
ATOM 1262 C CA A LYS A 1 139 ? 22.467 12.027 49.407 0.35 22.33 151 LYS A CA 1
ATOM 1263 C CA B LYS A 1 139 ? 22.466 12.030 49.410 0.65 20.82 151 LYS A CA 1
ATOM 1264 C C . LYS A 1 139 ? 21.810 11.983 50.782 1.00 25.34 151 LYS A C 1
ATOM 1265 O O . LYS A 1 139 ? 20.825 11.267 50.989 1.00 26.81 151 LYS A O 1
ATOM 1276 N N . GLU A 1 140 ? 22.365 12.733 51.726 1.00 22.23 152 GLU A N 1
ATOM 1277 C CA . GLU A 1 140 ? 21.789 12.805 53.069 1.00 23.87 152 GLU A CA 1
ATOM 1278 C C . GLU A 1 140 ? 20.690 13.869 53.018 1.00 32.81 152 GLU A C 1
ATOM 1279 O O . GLU A 1 140 ? 19.497 13.574 52.977 1.00 39.60 152 GLU A O 1
ATOM 1285 N N . SER B 1 5 ? 26.433 -17.266 43.149 1.00 45.02 -1 SER B N 1
ATOM 1286 C CA . SER B 1 5 ? 26.685 -16.587 41.884 1.00 36.68 -1 SER B CA 1
ATOM 1287 C C . SER B 1 5 ? 25.376 -16.134 41.239 1.00 26.42 -1 SER B C 1
ATOM 1288 O O . SER B 1 5 ? 24.332 -16.786 41.385 1.00 27.16 -1 SER B O 1
ATOM 1291 N N . SER B 1 6 ? 25.448 -15.018 40.514 1.00 21.77 18 SER B N 1
ATOM 1292 C CA . SER B 1 6 ? 24.274 -14.394 39.910 1.00 23.82 18 SER B CA 1
ATOM 1293 C C . SER B 1 6 ? 24.101 -14.674 38.420 1.00 16.76 18 SER B C 1
ATOM 1294 O O . SER B 1 6 ? 23.224 -14.089 37.797 1.00 18.84 18 SER B O 1
ATOM 1297 N N . GLU B 1 7 ? 24.930 -15.533 37.836 1.00 16.04 19 GLU B N 1
ATOM 1298 C CA . GLU B 1 7 ? 24.958 -15.650 36.378 1.00 16.52 19 GLU B CA 1
ATOM 1299 C C . GLU B 1 7 ? 23.658 -16.180 35.760 1.00 14.09 19 GLU B C 1
ATOM 1300 O O . GLU B 1 7 ? 23.212 -15.690 34.724 1.00 16.39 19 GLU B O 1
ATOM 1306 N N . ALA B 1 8 ? 23.054 -17.182 36.381 1.00 13.89 20 ALA B N 1
ATOM 1307 C CA . ALA B 1 8 ? 21.803 -17.721 35.869 1.00 12.73 20 ALA B CA 1
ATOM 1308 C C . ALA B 1 8 ? 20.710 -16.656 35.891 1.00 12.51 20 ALA B C 1
ATOM 1309 O O . ALA B 1 8 ? 19.978 -16.490 34.908 1.00 11.88 20 ALA B O 1
ATOM 1311 N N . GLU B 1 9 ? 20.611 -15.939 37.007 1.00 13.86 21 GLU B N 1
ATOM 1312 C CA . GLU B 1 9 ? 19.635 -14.870 37.159 1.00 12.64 21 GLU B CA 1
ATOM 1313 C C . GLU B 1 9 ? 19.877 -13.801 36.113 1.00 14.57 21 GLU B C 1
ATOM 1314 O O . GLU B 1 9 ? 18.935 -13.275 35.547 1.00 11.80 21 GLU B O 1
ATOM 1320 N N . ILE B 1 10 ? 21.138 -13.472 35.855 1.00 12.91 22 ILE B N 1
ATOM 1321 C CA . ILE B 1 10 ? 21.454 -12.449 34.863 1.00 13.53 22 ILE B CA 1
ATOM 1322 C C . ILE B 1 10 ? 21.045 -12.876 33.445 1.00 16.00 22 ILE B C 1
ATOM 1323 O O . ILE B 1 10 ? 20.529 -12.075 32.678 1.00 14.67 22 ILE B O 1
ATOM 1333 N N . LYS B 1 11 ? 21.236 -14.142 33.107 1.00 11.62 23 LYS B N 1
ATOM 1334 C CA . LYS B 1 11 ? 20.813 -14.638 31.801 1.00 14.22 23 LYS B CA 1
ATOM 1335 C C . LYS B 1 11 ? 19.294 -14.531 31.671 1.00 15.99 23 LYS B C 1
ATOM 1336 O O . LYS B 1 11 ? 18.773 -14.165 30.615 1.00 12.46 23 LYS B O 1
ATOM 1342 N N . VAL B 1 12 ? 18.573 -14.882 32.728 1.00 11.71 24 VAL B N 1
ATOM 1343 C CA . VAL B 1 12 ? 17.127 -14.734 32.715 1.00 10.10 24 VAL B CA 1
ATOM 1344 C C . VAL B 1 12 ? 16.733 -13.277 32.540 1.00 10.51 24 VAL B C 1
ATOM 1345 O O . VAL B 1 12 ? 15.822 -12.963 31.776 1.00 11.21 24 VAL B O 1
ATOM 1355 N N . ARG B 1 13 ? 17.431 -12.382 33.230 1.00 10.55 25 ARG B N 1
ATOM 1356 C CA . ARG B 1 13 ? 17.159 -10.944 33.109 1.00 11.98 25 ARG B CA 1
ATOM 1357 C C . ARG B 1 13 ? 17.337 -10.466 31.664 1.00 12.30 25 ARG B C 1
ATOM 1358 O O . ARG B 1 13 ? 16.501 -9.716 31.144 1.00 16.76 25 ARG B O 1
ATOM 1366 N N . GLU B 1 14 ? 18.407 -10.915 31.006 1.00 12.97 26 GLU B N 1
ATOM 1367 C CA . GLU B 1 14 ? 18.700 -10.490 29.650 1.00 16.42 26 GLU B CA 1
ATOM 1368 C C . GLU B 1 14 ? 17.634 -11.057 28.722 1.00 15.61 26 GLU B C 1
ATOM 1369 O O . GLU B 1 14 ? 17.150 -10.367 27.834 1.00 16.39 26 GLU B O 1
AT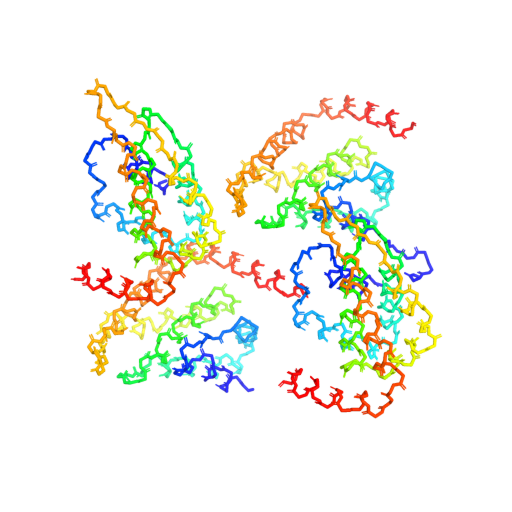OM 1375 N N . ALA B 1 15 ? 17.227 -12.297 28.987 1.00 13.32 27 ALA B N 1
ATOM 1376 C CA . ALA B 1 15 ? 16.251 -12.978 28.152 1.00 11.63 27 ALA B CA 1
ATOM 1377 C C . ALA B 1 15 ? 14.863 -12.371 28.308 1.00 11.66 27 ALA B C 1
ATOM 1378 O O . ALA B 1 15 ? 13.976 -12.673 27.518 1.00 14.31 27 ALA B O 1
ATOM 1380 N N . THR B 1 16 ? 14.663 -11.531 29.326 1.00 11.64 28 THR B N 1
ATOM 1381 C CA . THR B 1 16 ? 13.335 -10.995 29.622 1.00 11.88 28 THR B CA 1
ATOM 1382 C C . THR B 1 16 ? 13.350 -9.473 29.757 1.00 12.90 28 THR B C 1
ATOM 1383 O O . THR B 1 16 ? 12.494 -8.892 30.424 1.00 13.43 28 THR B O 1
ATOM 1390 N N . SER B 1 17 ? 14.322 -8.833 29.119 1.00 11.94 29 SER B N 1
ATOM 1391 C CA . SER B 1 17 ? 14.453 -7.377 29.146 1.00 11.66 29 SER B CA 1
ATOM 1392 C C . SER B 1 17 ? 13.321 -6.681 28.406 1.00 9.23 29 SER B C 1
ATOM 1393 O O . SER B 1 17 ? 12.570 -7.301 27.658 1.00 9.76 29 SER B O 1
ATOM 1396 N N . ASN B 1 18 ? 13.254 -5.368 28.571 1.00 11.92 30 ASN B N 1
ATOM 1397 C CA . ASN B 1 18 ? 12.290 -4.543 27.845 1.00 11.72 30 ASN B CA 1
ATOM 1398 C C . ASN B 1 18 ? 12.700 -4.228 26.412 1.00 8.87 30 ASN B C 1
ATOM 1399 O O . ASN B 1 18 ? 11.951 -3.577 25.688 1.00 13.61 30 ASN B O 1
ATOM 1404 N N . ASP B 1 19 ? 13.882 -4.675 25.995 1.00 10.30 31 ASP B N 1
ATOM 1405 C CA . ASP B 1 19 ? 14.306 -4.473 24.617 1.00 10.38 31 ASP B CA 1
ATOM 1406 C C . ASP B 1 19 ? 13.324 -5.181 23.681 1.00 13.12 31 ASP B C 1
ATOM 1407 O O . ASP B 1 19 ? 12.897 -6.297 23.947 1.00 12.87 31 ASP B O 1
ATOM 1412 N N . PRO B 1 20 ? 12.937 -4.520 22.588 1.00 13.88 32 PRO B N 1
ATOM 1413 C CA . PRO B 1 20 ? 11.960 -5.184 21.720 1.00 14.64 32 PRO B CA 1
ATOM 1414 C C . PRO B 1 20 ? 12.515 -6.444 21.025 1.00 17.28 32 PRO B C 1
ATOM 1415 O O . PRO B 1 20 ? 11.728 -7.296 20.601 1.00 26.16 32 PRO B O 1
ATOM 1419 N N . TRP B 1 21 ? 13.838 -6.573 20.935 1.00 14.99 33 TRP B N 1
ATOM 1420 C CA . TRP B 1 21 ? 14.465 -7.715 20.281 1.00 15.07 33 TRP B CA 1
ATOM 1421 C C . TRP B 1 21 ? 14.786 -8.822 21.271 1.00 16.36 33 TRP B C 1
ATOM 1422 O O . TRP B 1 21 ? 14.836 -8.586 22.477 1.00 18.78 33 TRP B O 1
ATOM 1433 N N . GLY B 1 22 ? 14.980 -10.037 20.744 1.00 21.11 34 GLY B N 1
ATOM 1434 C CA . GLY B 1 22 ? 15.582 -11.134 21.484 1.00 30.66 34 GLY B CA 1
ATOM 1435 C C . GLY B 1 22 ? 14.628 -11.841 22.413 1.00 31.24 34 GLY B C 1
ATOM 1436 O O . GLY B 1 22 ? 13.445 -11.494 22.479 1.00 28.78 34 GLY B O 1
ATOM 1437 N N . PRO B 1 23 ? 15.150 -12.828 23.162 1.00 27.10 35 PRO B N 1
ATOM 1438 C CA . PRO B 1 23 ? 16.574 -13.180 23.153 1.00 26.63 35 PRO B CA 1
ATOM 1439 C C . PRO B 1 23 ? 16.906 -14.240 22.121 1.00 23.38 35 PRO B C 1
ATOM 1440 O O . PRO B 1 23 ? 16.004 -14.823 21.497 1.00 31.04 35 PRO B O 1
ATOM 1444 N N . SER B 1 24 ? 18.197 -14.495 21.970 1.00 22.72 36 SER B N 1
ATOM 1445 C CA . SER B 1 24 ? 18.696 -15.448 20.991 1.00 18.91 36 SER B CA 1
ATOM 1446 C C . SER B 1 24 ? 18.326 -16.855 21.428 1.00 19.11 36 SER B C 1
ATOM 1447 O O . SER B 1 24 ? 18.159 -17.138 22.617 1.00 22.48 36 SER B O 1
ATOM 1450 N N . SER B 1 25 ? 18.198 -17.733 20.444 1.00 24.25 37 SER B N 1
ATOM 1451 C CA . SER B 1 25 ? 17.976 -19.139 20.711 1.00 23.83 37 SER B CA 1
ATOM 1452 C C . SER B 1 25 ? 19.109 -19.689 21.564 1.00 20.90 37 SER B C 1
ATOM 1453 O O . SER B 1 25 ? 18.878 -20.503 22.454 1.00 20.61 37 SER B O 1
ATOM 1456 N N . SER B 1 26 ? 20.337 -19.251 21.311 1.00 24.41 38 SER B N 1
ATOM 1457 C CA . SER B 1 26 ? 21.469 -19.749 22.099 1.00 20.55 38 SER B CA 1
ATOM 1458 C C . SER B 1 26 ? 21.344 -19.381 23.583 1.00 17.80 38 SER B C 1
ATOM 1459 O O . SER B 1 26 ? 21.665 -20.193 24.449 1.00 17.68 38 SER B O 1
ATOM 1462 N N . LEU B 1 27 ? 20.867 -18.180 23.888 1.00 18.97 39 LEU B N 1
ATOM 1463 C CA . LEU B 1 27 ? 20.736 -17.771 25.288 1.00 15.25 39 LEU B CA 1
ATOM 1464 C C . LEU B 1 27 ? 19.650 -18.597 25.976 1.00 14.80 39 LEU B C 1
ATOM 1465 O O . LEU B 1 27 ? 19.842 -19.108 27.092 1.00 14.17 39 LEU B O 1
ATOM 1470 N N . MET B 1 28 ? 18.511 -18.757 25.316 1.00 16.68 40 MET B N 1
ATOM 1471 C CA . MET B 1 28 ? 17.435 -19.523 25.929 1.00 17.15 40 MET B CA 1
ATOM 1472 C C . MET B 1 28 ? 17.859 -20.985 26.109 1.00 12.97 40 MET B C 1
ATOM 1473 O O . MET B 1 28 ? 17.478 -21.614 27.080 1.00 14.53 40 MET B O 1
ATOM 1478 N N . SER B 1 29 ? 18.679 -21.497 25.200 1.00 13.96 41 SER B N 1
ATOM 1479 C CA . SER B 1 29 ? 19.164 -22.872 25.273 1.00 14.96 41 SER B CA 1
ATOM 1480 C C . SER B 1 29 ? 20.143 -23.023 26.442 1.00 12.37 41 SER B C 1
ATOM 1481 O O . SER B 1 29 ? 20.153 -24.058 27.112 1.00 15.35 41 SER B O 1
ATOM 1484 N N . GLU B 1 30 ? 20.952 -22.000 26.704 1.00 13.82 42 GLU B N 1
ATOM 1485 C CA . GLU B 1 30 ? 21.829 -22.002 27.879 1.00 13.63 42 GLU B CA 1
ATOM 1486 C C . GLU B 1 30 ? 21.001 -22.061 29.168 1.00 12.87 42 GLU B C 1
ATOM 1487 O O . GLU B 1 30 ? 21.320 -22.793 30.108 1.00 13.28 42 GLU B O 1
ATOM 1493 N N . ILE B 1 31 ? 19.940 -21.277 29.219 1.00 12.54 43 ILE B N 1
ATOM 1494 C CA . ILE B 1 31 ? 19.078 -21.276 30.387 1.00 10.68 43 ILE B CA 1
ATOM 1495 C C . ILE B 1 31 ? 18.418 -22.654 30.553 1.00 11.42 43 ILE B C 1
ATOM 1496 O O . ILE B 1 31 ? 18.335 -23.194 31.665 1.00 13.27 43 ILE B O 1
ATOM 1506 N N . ALA B 1 32 ? 17.983 -23.248 29.451 1.00 9.77 44 ALA B N 1
ATOM 1507 C CA . ALA B 1 32 ? 17.347 -24.555 29.515 1.00 10.11 44 ALA B CA 1
ATOM 1508 C C . ALA B 1 32 ? 18.330 -25.588 30.081 1.00 11.35 44 ALA B C 1
ATOM 1509 O O . ALA B 1 32 ? 17.952 -26.409 30.910 1.00 11.70 44 ALA B O 1
ATOM 1511 N N . ASP B 1 33 ? 19.594 -25.549 29.648 1.00 10.64 45 ASP B N 1
ATOM 1512 C CA . ASP B 1 33 ? 20.579 -26.480 30.199 1.00 9.88 45 ASP B CA 1
ATOM 1513 C C . ASP B 1 33 ? 20.740 -26.256 31.695 1.00 9.65 45 ASP B C 1
ATOM 1514 O O . ASP B 1 33 ? 20.842 -27.226 32.448 1.00 11.52 45 ASP B O 1
ATOM 1519 N N . LEU B 1 34 ? 20.736 -24.996 32.125 1.00 9.81 46 LEU B N 1
ATOM 1520 C CA . LEU B 1 34 ? 20.931 -24.680 33.530 1.00 10.45 46 LEU B CA 1
ATOM 1521 C C . LEU B 1 34 ? 19.743 -25.115 34.394 1.00 10.92 46 LEU B C 1
ATOM 1522 O O . LEU B 1 34 ? 19.908 -25.275 35.602 1.00 11.33 46 LEU B O 1
ATOM 1527 N N . THR B 1 35 ? 18.553 -25.286 33.817 1.00 10.53 47 THR B N 1
ATOM 1528 C CA . THR B 1 35 ? 17.438 -25.846 34.614 1.00 10.35 47 THR B CA 1
ATOM 1529 C C . THR B 1 35 ? 17.678 -27.267 35.161 1.00 9.05 47 THR B C 1
ATOM 1530 O O . THR B 1 35 ? 16.963 -27.681 36.071 1.00 10.37 47 THR B O 1
ATOM 1537 N N . TYR B 1 36 ? 18.666 -27.983 34.620 1.00 8.99 48 TYR B N 1
ATOM 1538 C CA . TYR B 1 36 ? 19.033 -29.304 35.121 1.00 10.17 48 TYR B CA 1
ATOM 1539 C C . TYR B 1 36 ? 19.996 -29.205 36.305 1.00 11.00 48 TYR B C 1
ATOM 1540 O O . TYR B 1 36 ? 20.367 -30.207 36.917 1.00 15.15 48 TYR B O 1
ATOM 1549 N N . ASN B 1 37 ? 20.409 -27.987 36.609 1.00 11.25 49 ASN B N 1
ATOM 1550 C CA . ASN B 1 37 ? 21.309 -27.702 37.715 1.00 12.34 49 ASN B CA 1
ATOM 1551 C C . ASN B 1 37 ? 20.466 -27.165 38.861 1.00 12.53 49 ASN B C 1
ATOM 1552 O O . ASN B 1 37 ? 19.865 -26.116 38.762 1.00 11.72 49 ASN B O 1
ATOM 1557 N N . VAL B 1 38 ? 20.375 -27.915 39.951 1.00 10.61 50 VAL B N 1
ATOM 1558 C CA . VAL B 1 38 ? 19.354 -27.629 40.953 1.00 11.80 50 VAL B CA 1
ATOM 1559 C C . VAL B 1 38 ? 19.500 -26.207 41.551 1.00 9.87 50 VAL B C 1
ATOM 1560 O O . VAL B 1 38 ? 18.503 -25.496 41.787 1.00 14.35 50 VAL B O 1
ATOM 1570 N N . VAL B 1 39 ? 20.742 -25.778 41.767 1.00 11.96 51 VAL B N 1
ATOM 1571 C CA . VAL B 1 39 ? 20.983 -24.424 42.287 1.00 14.22 51 VAL B CA 1
ATOM 1572 C C . VAL B 1 39 ? 20.551 -23.343 41.266 1.00 13.18 51 VAL B C 1
ATOM 1573 O O . VAL B 1 39 ? 19.803 -22.371 41.579 1.00 17.60 51 VAL B O 1
ATOM 1583 N N . ALA B 1 40 ? 20.979 -23.537 40.024 1.00 10.88 52 ALA B N 1
ATOM 1584 C CA . ALA B 1 40 ? 20.628 -22.586 38.984 1.00 11.44 52 ALA B CA 1
ATOM 1585 C C . ALA B 1 40 ? 19.131 -22.602 38.745 1.00 13.68 52 ALA B C 1
ATOM 1586 O O . ALA B 1 40 ? 18.558 -21.557 38.495 1.00 11.40 52 ALA B O 1
ATOM 1588 N N . PHE B 1 41 ? 18.504 -23.779 38.826 1.00 11.40 53 PHE B N 1
ATOM 1589 C CA . PHE B 1 41 ? 17.058 -23.908 38.629 1.00 10.17 53 PHE B CA 1
ATOM 1590 C C . PHE B 1 41 ? 16.319 -22.970 39.565 1.00 10.50 53 PHE B C 1
ATOM 1591 O O . PHE B 1 41 ? 15.431 -22.224 39.125 1.00 10.32 53 PHE B O 1
ATOM 1599 N N . SER B 1 42 ? 16.649 -23.028 40.858 1.00 10.67 54 SER B N 1
ATOM 1600 C CA . SER B 1 42 ? 15.975 -22.144 41.804 1.00 12.59 54 SER B CA 1
ATOM 1601 C C . SER B 1 42 ? 16.151 -20.668 41.455 1.00 10.98 54 SER B C 1
ATOM 1602 O O . SER B 1 42 ? 15.218 -19.889 41.580 1.00 12.22 54 SER B O 1
ATOM 1605 N N . GLU B 1 43 ? 17.353 -20.276 41.054 1.00 11.71 55 GLU B N 1
ATOM 1606 C CA A GLU B 1 43 ? 17.600 -18.891 40.663 0.35 12.81 55 GLU B CA 1
ATOM 1607 C CA B GLU B 1 43 ? 17.582 -18.879 40.677 0.65 8.00 55 GLU B CA 1
ATOM 1608 C C . GLU B 1 43 ? 16.796 -18.491 39.415 1.00 11.34 55 GLU B C 1
ATOM 1609 O O . GLU B 1 43 ? 16.255 -17.369 39.324 1.00 10.78 55 GLU B O 1
ATOM 1620 N N . ILE B 1 44 ? 16.692 -19.412 38.462 1.00 9.82 56 ILE B N 1
ATOM 1621 C CA . ILE B 1 44 ? 16.042 -19.144 37.186 1.00 8.15 56 ILE B CA 1
ATOM 1622 C C . ILE B 1 44 ? 14.553 -18.941 37.445 1.00 10.27 56 ILE B C 1
ATOM 1623 O O . ILE B 1 44 ? 13.961 -17.949 37.034 1.00 9.44 56 ILE B O 1
ATOM 1633 N N . MET B 1 45 ? 13.956 -19.870 38.164 1.00 9.19 57 MET B N 1
ATOM 1634 C CA . MET B 1 45 ? 12.531 -19.829 38.416 1.00 8.04 57 MET B CA 1
ATOM 1635 C C . MET B 1 45 ? 12.184 -18.618 39.256 1.00 8.26 57 MET B C 1
ATOM 1636 O O . MET B 1 45 ? 11.198 -17.954 39.006 1.00 9.28 57 MET B O 1
ATOM 1641 N N . SER B 1 46 ? 12.981 -18.331 40.266 1.00 10.13 58 SER B N 1
ATOM 1642 C CA . SER B 1 46 ? 12.709 -17.165 41.079 1.00 8.89 58 SER B CA 1
ATOM 1643 C C . SER B 1 46 ? 12.609 -15.918 40.187 1.00 9.21 58 SER B C 1
ATOM 1644 O O . SER B 1 46 ? 11.692 -15.100 40.331 1.00 10.50 58 SER B O 1
ATOM 1647 N N . MET B 1 47 ? 13.569 -15.764 39.273 1.00 8.54 59 MET B N 1
ATOM 1648 C CA . MET B 1 47 ? 13.593 -14.571 38.442 1.00 7.99 59 MET B CA 1
ATOM 1649 C C . MET B 1 47 ? 12.422 -14.542 37.441 1.00 10.30 59 MET B C 1
ATOM 1650 O O . MET B 1 47 ? 11.884 -13.476 37.153 1.00 9.56 59 MET B O 1
ATOM 1655 N N . VAL B 1 48 ? 12.032 -15.705 36.931 1.00 8.16 60 VAL B N 1
ATOM 1656 C CA . VAL B 1 48 ? 10.909 -15.820 36.015 1.00 6.33 60 VAL B CA 1
ATOM 1657 C C . VAL B 1 48 ? 9.634 -15.365 36.692 1.00 8.52 60 VAL B C 1
ATOM 1658 O O . VAL B 1 48 ? 8.923 -14.529 36.148 1.00 9.97 60 VAL B O 1
ATOM 1668 N N . TRP B 1 49 ? 9.386 -15.819 37.912 1.00 8.13 61 TRP B N 1
ATOM 1669 C CA . TRP B 1 49 ? 8.168 -15.421 38.603 1.00 9.10 61 TRP B CA 1
ATOM 1670 C C . TRP B 1 49 ? 8.196 -13.925 38.921 1.00 8.72 61 TRP B C 1
ATOM 1671 O O . TRP B 1 49 ? 7.157 -13.256 38.868 1.00 10.31 61 TRP B O 1
ATOM 1682 N N . LYS B 1 50 ? 9.372 -13.393 39.258 1.00 7.33 62 LYS B N 1
ATOM 1683 C CA . LYS B 1 50 ? 9.479 -11.938 39.468 1.00 8.23 62 LYS B CA 1
ATOM 1684 C C . LYS B 1 50 ? 9.113 -11.166 38.193 1.00 9.35 62 LYS B C 1
ATOM 1685 O O . LYS B 1 50 ? 8.338 -10.208 38.239 1.00 11.51 62 LYS B O 1
ATOM 1691 N N . ARG B 1 51 ? 9.623 -11.600 37.046 1.00 8.80 63 ARG B N 1
ATOM 1692 C CA . ARG B 1 51 ? 9.321 -10.906 35.797 1.00 8.65 63 ARG B CA 1
ATOM 1693 C C . ARG B 1 51 ? 7.825 -10.992 35.454 1.00 9.07 63 ARG B C 1
ATOM 1694 O O . ARG B 1 51 ? 7.235 -10.041 34.913 1.00 8.77 63 ARG B O 1
ATOM 1702 N N . LEU B 1 52 ? 7.216 -12.133 35.763 1.00 11.14 64 LEU B N 1
ATOM 1703 C CA . LEU B 1 52 ? 5.795 -12.356 35.518 1.00 9.51 64 LEU B CA 1
ATOM 1704 C C . LEU B 1 52 ? 4.895 -11.524 36.423 1.00 9.64 64 LEU B C 1
ATOM 1705 O O . LEU B 1 52 ? 3.691 -11.401 36.171 1.00 14.17 64 LEU B O 1
ATOM 1710 N N . ASN B 1 53 ? 5.493 -10.930 37.455 1.00 10.87 65 ASN B N 1
ATOM 1711 C CA . ASN B 1 53 ? 4.775 -10.092 38.400 1.00 10.44 65 ASN B CA 1
ATOM 1712 C C . ASN B 1 53 ? 4.957 -8.593 38.109 1.00 8.83 65 ASN B C 1
ATOM 1713 O O . ASN B 1 53 ? 4.462 -7.743 38.860 1.00 13.85 65 ASN B O 1
ATOM 1718 N N . ASP B 1 54 ? 5.648 -8.265 37.021 1.00 9.37 66 ASP B N 1
ATOM 1719 C CA . ASP B 1 54 ? 5.786 -6.860 36.628 1.00 9.54 66 ASP B CA 1
ATOM 1720 C C . ASP B 1 54 ? 4.532 -6.361 35.910 1.00 8.17 66 ASP B C 1
ATOM 1721 O O . ASP B 1 54 ? 3.623 -7.122 35.576 1.00 10.40 66 ASP B O 1
ATOM 1726 N N . HIS B 1 55 ? 4.479 -5.057 35.703 1.00 9.45 67 HIS B N 1
ATOM 1727 C CA A HIS B 1 55 ? 3.256 -4.389 35.272 0.46 11.70 67 HIS B CA 1
ATOM 1728 C CA B HIS B 1 55 ? 3.276 -4.466 35.150 0.54 8.47 67 HIS B CA 1
ATOM 1729 C C . HIS B 1 55 ? 3.555 -3.175 34.387 1.00 8.55 67 HIS B C 1
ATOM 1730 O O . HIS B 1 55 ? 4.683 -2.681 34.339 1.00 7.94 67 HIS B O 1
ATOM 1743 N N . GLY B 1 56 ? 2.513 -2.652 33.748 1.00 9.71 68 GLY B N 1
ATOM 1744 C CA . GLY B 1 56 ? 2.594 -1.364 33.064 1.00 10.68 68 GLY B CA 1
ATOM 1745 C C . GLY B 1 56 ? 3.697 -1.258 32.032 1.00 11.25 68 GLY B C 1
ATOM 1746 O O . GLY B 1 56 ? 3.813 -2.090 31.126 1.00 9.40 68 GLY B O 1
ATOM 1747 N N . LYS B 1 57 ? 4.531 -0.239 32.189 1.00 11.69 69 LYS B N 1
ATOM 1748 C CA . LYS B 1 57 ? 5.617 0.020 31.245 1.00 11.75 69 LYS B CA 1
ATOM 1749 C C . LYS B 1 57 ? 6.605 -1.147 31.161 1.00 9.93 69 LYS B C 1
ATOM 1750 O O . LYS B 1 57 ? 7.367 -1.236 30.204 1.00 9.61 69 LYS B O 1
ATOM 1756 N N . ASN B 1 58 ? 6.560 -2.050 32.140 1.00 8.24 70 ASN B N 1
ATOM 1757 C CA . ASN B 1 58 ? 7.393 -3.253 32.137 1.00 7.74 70 ASN B CA 1
ATOM 1758 C C . ASN B 1 58 ? 6.698 -4.484 31.560 1.00 7.36 70 ASN B C 1
ATOM 1759 O O . ASN B 1 58 ? 7.140 -5.629 31.777 1.00 7.62 70 ASN B O 1
ATOM 1764 N N . TRP B 1 59 ? 5.662 -4.252 30.749 1.00 8.21 71 TRP B N 1
ATOM 1765 C CA . TRP B 1 59 ? 4.873 -5.336 30.180 1.00 7.83 71 TRP B CA 1
ATOM 1766 C C . TRP B 1 59 ? 5.720 -6.342 29.413 1.00 7.87 71 TRP B C 1
ATOM 1767 O O . TRP B 1 59 ? 5.442 -7.554 29.458 1.00 9.30 71 TRP B O 1
ATOM 1778 N N . ARG B 1 60 ? 6.774 -5.878 28.739 1.00 8.72 72 ARG B N 1
ATOM 1779 C CA . ARG B 1 60 ? 7.587 -6.803 27.949 1.00 9.01 72 ARG B CA 1
ATOM 1780 C C . ARG B 1 60 ? 8.323 -7.807 28.831 1.00 8.50 72 ARG B C 1
ATOM 1781 O O . ARG B 1 60 ? 8.613 -8.925 28.390 1.00 8.01 72 ARG B O 1
ATOM 1789 N N . HIS B 1 61 ? 8.622 -7.433 30.073 1.00 8.33 73 HIS B N 1
ATOM 1790 C CA . HIS B 1 61 ? 9.167 -8.408 31.038 1.00 8.50 73 HIS B CA 1
ATOM 1791 C C . HIS B 1 61 ? 8.226 -9.598 31.141 1.00 8.85 73 HIS B C 1
ATOM 1792 O O . HIS B 1 61 ? 8.652 -10.762 31.208 1.00 9.18 73 HIS B O 1
ATOM 1799 N N . VAL B 1 62 ? 6.933 -9.304 31.182 1.00 8.80 74 VAL B N 1
ATOM 1800 C CA . VAL B 1 62 ? 5.943 -10.334 31.418 1.00 7.59 74 VAL B CA 1
ATOM 1801 C C . VAL B 1 62 ? 5.816 -11.182 30.166 1.00 6.93 74 VAL B C 1
ATOM 1802 O O . VAL B 1 62 ? 5.815 -12.415 30.222 1.00 8.37 74 VAL B O 1
ATOM 1812 N N . TYR B 1 63 ? 5.677 -10.507 29.025 1.00 6.75 75 TYR B N 1
ATOM 1813 C CA . TYR B 1 63 ? 5.531 -11.177 27.739 1.00 6.68 75 TYR B CA 1
ATOM 1814 C C . TYR B 1 63 ? 6.717 -12.101 27.462 1.00 6.93 75 TYR B C 1
ATOM 1815 O O . TYR B 1 63 ? 6.543 -13.292 27.164 1.00 8.65 75 TYR B O 1
ATOM 1824 N N . LYS B 1 64 ? 7.926 -11.576 27.610 1.00 6.58 76 LYS B N 1
ATOM 1825 C CA . LYS B 1 64 ? 9.128 -12.376 27.343 1.00 9.89 76 LYS B CA 1
ATOM 1826 C C . LYS B 1 64 ? 9.366 -13.448 28.394 1.00 8.41 76 LYS B C 1
ATOM 1827 O O . LYS B 1 64 ? 9.892 -14.498 28.077 1.00 7.81 76 LYS B O 1
ATOM 1833 N N . ALA B 1 65 ? 8.979 -13.197 29.634 1.00 8.46 77 ALA B N 1
ATOM 1834 C CA . ALA B 1 65 ? 9.074 -14.250 30.652 1.00 8.52 77 ALA B CA 1
ATOM 1835 C C . ALA B 1 65 ? 8.185 -15.430 30.267 1.00 7.59 77 ALA B C 1
ATOM 1836 O O . ALA B 1 65 ? 8.562 -16.586 30.473 1.00 8.27 77 ALA B O 1
ATOM 1838 N N . MET B 1 66 ? 7.005 -15.168 29.700 1.00 8.64 78 MET B N 1
ATOM 1839 C CA . MET B 1 66 ? 6.159 -16.285 29.261 1.00 8.51 78 MET B CA 1
ATOM 1840 C C . MET B 1 66 ? 6.770 -17.012 28.075 1.00 8.72 78 MET B C 1
ATOM 1841 O O . MET B 1 66 ? 6.703 -18.235 28.003 1.00 9.81 78 MET B O 1
ATOM 1846 N N . THR B 1 67 ? 7.366 -16.274 27.146 1.00 7.36 79 THR B N 1
ATOM 1847 C CA . THR B 1 67 ? 8.014 -16.904 26.007 1.00 8.80 79 THR B CA 1
ATOM 1848 C C . THR B 1 67 ? 9.136 -17.800 26.541 1.00 9.36 79 THR B C 1
ATOM 1849 O O . THR B 1 67 ? 9.313 -18.934 26.083 1.00 11.17 79 THR B O 1
ATOM 1856 N N . LEU B 1 68 ? 9.897 -17.310 27.514 1.00 8.61 80 LEU B N 1
ATOM 1857 C CA . LEU B 1 68 ? 10.976 -18.103 28.086 1.00 9.27 80 LEU B CA 1
ATOM 1858 C C . LEU B 1 68 ? 10.406 -19.310 28.806 1.00 8.00 80 LEU B C 1
ATOM 1859 O O . LEU B 1 68 ? 10.909 -20.417 28.643 1.00 9.86 80 LEU B O 1
ATOM 1864 N N . MET B 1 69 ? 9.348 -19.106 29.592 1.00 9.65 81 MET B N 1
ATOM 1865 C CA . MET B 1 69 ? 8.722 -20.201 30.327 1.00 9.13 81 MET B CA 1
ATOM 1866 C C . MET B 1 69 ? 8.288 -21.285 29.349 1.00 9.55 81 MET B C 1
ATOM 1867 O O . MET B 1 69 ? 8.525 -22.474 29.611 1.00 10.14 81 MET B O 1
ATOM 1872 N N . GLU B 1 70 ? 7.646 -20.903 28.248 1.00 10.93 82 GLU B N 1
ATOM 1873 C CA . GLU B 1 70 ? 7.224 -21.876 27.250 1.00 11.95 82 GLU B CA 1
ATOM 1874 C C . GLU B 1 70 ? 8.416 -22.672 26.706 1.00 12.22 82 GLU B C 1
ATOM 1875 O O . GLU B 1 70 ? 8.338 -23.891 26.571 1.00 13.16 82 GLU B O 1
ATOM 1881 N N . TYR B 1 71 ? 9.513 -21.985 26.403 1.00 11.06 83 TYR B N 1
ATOM 1882 C CA . TYR B 1 71 ? 10.713 -22.642 25.901 1.00 11.22 83 TYR B CA 1
ATOM 1883 C C . TYR B 1 71 ? 11.273 -23.633 26.920 1.00 11.84 83 TYR B C 1
ATOM 1884 O O . TYR B 1 71 ? 11.596 -24.780 26.584 1.00 15.18 83 TYR B O 1
ATOM 1893 N N . LEU B 1 72 ? 11.361 -23.199 28.172 1.00 10.63 84 LEU B N 1
ATOM 1894 C CA . LEU B 1 72 ? 11.913 -24.028 29.247 1.00 8.95 84 LEU B CA 1
ATOM 1895 C C . LEU B 1 72 ? 11.028 -25.230 29.574 1.00 10.14 84 LEU B C 1
ATOM 1896 O O . LEU B 1 72 ? 11.524 -26.321 29.878 1.00 11.61 84 LEU B O 1
ATOM 1901 N N . ILE B 1 73 ? 9.718 -25.039 29.507 1.00 10.22 85 ILE B N 1
ATOM 1902 C CA . ILE B 1 73 ? 8.797 -26.155 29.687 1.00 12.18 85 ILE B CA 1
ATOM 1903 C C . ILE B 1 73 ? 9.053 -27.228 28.628 1.00 11.72 85 ILE B C 1
ATOM 1904 O O . ILE B 1 73 ? 8.934 -28.433 28.911 1.00 16.42 85 ILE B O 1
ATOM 1914 N N . LYS B 1 74 ? 9.489 -26.812 27.436 1.00 12.87 86 LYS B N 1
ATOM 1915 C CA . LYS B 1 74 ? 9.540 -27.717 26.297 1.00 15.05 86 LYS B CA 1
ATOM 1916 C C . LYS B 1 74 ? 10.924 -28.321 26.140 1.00 14.90 86 LYS B C 1
ATOM 1917 O O . LYS B 1 74 ? 11.054 -29.415 25.620 1.00 20.23 86 LYS B O 1
ATOM 1923 N N . THR B 1 75 ? 11.963 -27.631 26.592 1.00 12.53 87 THR B N 1
ATOM 1924 C CA . THR B 1 75 ? 13.333 -28.100 26.338 1.00 15.89 87 THR B CA 1
ATOM 1925 C C . THR B 1 75 ? 14.212 -28.187 27.579 1.00 14.65 87 THR B C 1
ATOM 1926 O O . THR B 1 75 ? 15.355 -28.638 27.500 1.00 21.05 87 THR B O 1
ATOM 1933 N N . GLY B 1 76 ? 13.687 -27.762 28.722 1.00 12.48 88 GLY B N 1
ATOM 1934 C CA . GLY B 1 76 ? 14.441 -27.785 29.964 1.00 13.68 88 GLY B CA 1
ATOM 1935 C C . GLY B 1 76 ? 14.078 -29.007 30.777 1.00 14.50 88 GLY B C 1
ATOM 1936 O O . GLY B 1 76 ? 13.420 -29.929 30.292 1.00 14.63 88 GLY B O 1
ATOM 1937 N N . SER B 1 77 ? 14.501 -29.002 32.035 1.00 12.69 89 SER B N 1
ATOM 1938 C CA . SER B 1 77 ? 14.136 -30.051 32.977 1.00 13.43 89 SER B CA 1
ATOM 1939 C C . SER B 1 77 ? 12.625 -30.176 33.164 1.00 12.35 89 SER B C 1
ATOM 1940 O O . SER B 1 77 ? 11.894 -29.178 33.147 1.00 16.41 89 SER B O 1
ATOM 1943 N N . GLU B 1 78 ? 12.160 -31.399 33.390 1.00 17.50 90 GLU B N 1
ATOM 1944 C CA A GLU B 1 78 ? 10.742 -31.599 33.646 0.42 18.36 90 GLU B CA 1
ATOM 1945 C CA B GLU B 1 78 ? 10.755 -31.667 33.700 0.58 17.89 90 GLU B CA 1
ATOM 1946 C C . GLU B 1 78 ? 10.319 -30.932 34.971 1.00 13.57 90 GLU B C 1
ATOM 1947 O O . GLU B 1 78 ? 9.130 -30.685 35.196 1.00 14.33 90 GLU B O 1
ATOM 1958 N N . ARG B 1 79 ? 11.290 -30.586 35.818 1.00 12.94 91 ARG B N 1
ATOM 1959 C CA . ARG B 1 79 ? 10.981 -29.822 37.026 1.00 12.08 91 ARG B CA 1
ATOM 1960 C C . ARG B 1 79 ? 10.388 -28.450 36.679 1.00 11.50 91 ARG B C 1
ATOM 1961 O O . ARG B 1 79 ? 9.661 -27.857 37.476 1.00 12.64 91 ARG B O 1
ATOM 1969 N N . VAL B 1 80 ? 10.705 -27.921 35.505 1.00 9.36 92 VAL B N 1
ATOM 1970 C CA . VAL B 1 80 ? 10.152 -26.624 35.125 1.00 11.36 92 VAL B CA 1
ATOM 1971 C C . VAL B 1 80 ? 8.627 -26.697 35.022 1.00 10.99 92 VAL B C 1
ATOM 1972 O O . VAL B 1 80 ? 7.916 -25.959 35.693 1.00 11.49 92 VAL B O 1
ATOM 1982 N N . ALA B 1 81 ? 8.122 -27.592 34.186 1.00 10.90 93 ALA B N 1
ATOM 1983 C CA . ALA B 1 81 ? 6.686 -27.709 33.992 1.00 12.28 93 ALA B CA 1
ATOM 1984 C C . ALA B 1 81 ? 6.000 -28.035 35.313 1.00 10.27 93 ALA B C 1
ATOM 1985 O O . ALA B 1 81 ? 4.913 -27.536 35.590 1.00 11.87 93 ALA B O 1
ATOM 1987 N N . GLN B 1 82 ? 6.617 -28.886 36.129 1.00 11.77 94 GLN B N 1
ATOM 1988 C CA . GLN B 1 82 ? 6.025 -29.212 37.428 1.00 14.10 94 GLN B CA 1
ATOM 1989 C C . GLN B 1 82 ? 5.834 -27.955 38.270 1.00 9.37 94 GLN B C 1
ATOM 1990 O O . GLN B 1 82 ? 4.769 -27.771 38.862 1.00 12.48 94 GLN B O 1
ATOM 1996 N N . GLN B 1 83 ? 6.859 -27.108 38.364 1.00 10.22 95 GLN B N 1
ATOM 1997 C CA . GLN B 1 83 ? 6.725 -25.905 39.184 1.00 11.00 95 GLN B CA 1
ATOM 1998 C C . GLN B 1 83 ? 5.721 -24.930 38.547 1.00 10.63 95 GLN B C 1
ATOM 1999 O O . GLN B 1 83 ? 4.991 -24.257 39.263 1.00 10.88 95 GLN B O 1
ATOM 2005 N N . CYS B 1 84 ? 5.633 -24.886 37.218 1.00 8.61 96 CYS B N 1
ATOM 2006 C CA . CYS B 1 84 ? 4.711 -23.948 36.562 1.00 7.88 96 CYS B CA 1
ATOM 2007 C C . CYS B 1 84 ? 3.280 -24.382 36.835 1.00 10.12 96 CYS B C 1
ATOM 2008 O O . CYS B 1 84 ? 2.407 -23.558 37.031 1.00 13.33 96 CYS B O 1
ATOM 2011 N N . ARG B 1 85 ? 3.062 -25.687 36.927 1.00 11.11 97 ARG B N 1
ATOM 2012 C CA . ARG B 1 85 ? 1.725 -26.192 37.223 1.00 12.89 97 ARG B CA 1
ATOM 2013 C C . ARG B 1 85 ? 1.369 -25.896 38.670 1.00 13.98 97 ARG B C 1
ATOM 2014 O O . ARG B 1 85 ? 0.250 -25.502 38.964 1.00 15.64 97 ARG B O 1
ATOM 2022 N N . GLU B 1 86 ? 2.331 -26.062 39.572 1.00 12.90 98 GLU B N 1
ATOM 2023 C CA . GLU B 1 86 ? 2.116 -25.731 40.982 1.00 11.93 98 GLU B CA 1
ATOM 2024 C C . GLU B 1 86 ? 1.782 -24.250 41.191 1.00 14.47 98 GLU B C 1
ATOM 2025 O O . GLU B 1 86 ? 1.064 -23.885 42.121 1.00 19.88 98 GLU B O 1
ATOM 2031 N N . ASN B 1 87 ? 2.320 -23.404 40.322 1.00 11.13 99 ASN B N 1
ATOM 2032 C CA . ASN B 1 87 ? 2.125 -21.965 40.427 1.00 10.67 99 ASN B CA 1
ATOM 2033 C C . ASN B 1 87 ? 1.340 -21.380 39.268 1.00 10.38 99 ASN B C 1
ATOM 2034 O O . ASN B 1 87 ? 1.537 -20.221 38.891 1.00 9.90 99 ASN B O 1
ATOM 2039 N N . ILE B 1 88 ? 0.421 -22.174 38.737 1.00 10.05 100 ILE B N 1
ATOM 2040 C CA . ILE B 1 88 ? -0.292 -21.831 37.520 1.00 12.32 100 ILE B CA 1
ATOM 2041 C C . ILE B 1 88 ? -1.121 -20.565 37.705 1.00 10.73 100 ILE B C 1
ATOM 2042 O O . ILE B 1 88 ? -1.381 -19.844 36.737 1.00 10.22 100 ILE B O 1
ATOM 2052 N N . TYR B 1 89 ? -1.504 -20.273 38.946 1.00 9.66 101 TYR B N 1
ATOM 2053 C CA . TYR B 1 89 ? -2.223 -19.049 39.245 1.00 12.83 101 TYR B CA 1
ATOM 2054 C C . TYR B 1 89 ? -1.521 -17.816 38.666 1.00 10.32 101 TYR B C 1
ATOM 2055 O O . TYR B 1 89 ? -2.180 -16.901 38.157 1.00 10.92 101 TYR B O 1
ATOM 2064 N N . ALA B 1 90 ? -0.199 -17.779 38.779 1.00 9.20 102 ALA B N 1
ATOM 2065 C CA . ALA B 1 90 ? 0.601 -16.636 38.345 1.00 10.61 102 ALA B CA 1
ATOM 2066 C C . ALA B 1 90 ? 0.534 -16.420 36.832 1.00 9.78 102 ALA B C 1
ATOM 2067 O O . ALA B 1 90 ? 0.788 -15.318 36.349 1.00 13.66 102 ALA B O 1
ATOM 2069 N N . VAL B 1 91 ? 0.212 -17.472 36.090 1.00 10.19 103 VAL B N 1
ATOM 2070 C CA . VAL B 1 91 ? 0.021 -17.357 34.646 1.00 9.44 103 VAL B CA 1
ATOM 2071 C C . VAL B 1 91 ? -1.450 -17.047 34.331 1.00 8.53 103 VAL B C 1
ATOM 2072 O O . VAL B 1 91 ? -1.754 -16.182 33.503 1.00 11.01 103 VAL B O 1
ATOM 2082 N N . GLN B 1 92 ? -2.362 -17.749 35.003 1.00 9.32 104 GLN B N 1
ATOM 2083 C CA A GLN B 1 92 ? -3.787 -17.530 34.782 0.39 8.76 104 GLN B CA 1
ATOM 2084 C CA B GLN B 1 92 ? -3.795 -17.536 34.817 0.61 11.41 104 GLN B CA 1
ATOM 2085 C C . GLN B 1 92 ? -4.176 -16.075 35.007 1.00 8.35 104 GLN B C 1
ATOM 2086 O O . GLN B 1 92 ? -4.976 -15.547 34.246 1.00 9.27 104 GLN B O 1
ATOM 2097 N N . THR B 1 93 ? -3.639 -15.423 36.047 1.00 8.32 105 THR B N 1
ATOM 2098 C CA . THR B 1 93 ? -4.047 -14.039 36.321 1.00 7.95 105 THR B CA 1
ATOM 2099 C C . THR B 1 93 ? -3.656 -13.097 35.182 1.00 9.80 105 THR B C 1
ATOM 2100 O O . THR B 1 93 ? -4.259 -12.030 35.022 1.00 10.62 105 THR B O 1
ATOM 2107 N N . LEU B 1 94 ? -2.678 -13.507 34.376 1.00 7.76 106 LEU B N 1
ATOM 2108 C CA . LEU B 1 94 ? -2.217 -12.671 33.270 1.00 6.36 106 LEU B CA 1
ATOM 2109 C C . LEU B 1 94 ? -3.191 -12.617 32.108 1.00 6.54 106 LEU B C 1
ATOM 2110 O O . LEU B 1 94 ? -3.051 -11.767 31.235 1.00 8.76 106 LEU B O 1
ATOM 2115 N N . LYS B 1 95 ? -4.205 -13.473 32.128 1.00 8.45 107 LYS B N 1
ATOM 2116 C CA . LYS B 1 95 ? -5.294 -13.398 31.173 1.00 8.62 107 LYS B CA 1
ATOM 2117 C C . LYS B 1 95 ? -5.998 -12.050 31.286 1.00 9.84 107 LYS B C 1
ATOM 2118 O O . LYS B 1 95 ? -6.717 -11.652 30.372 1.00 13.13 107 LYS B O 1
ATOM 2124 N N . ASP B 1 96 ? -5.792 -11.341 32.400 1.00 9.19 108 ASP B N 1
ATOM 2125 C CA . ASP B 1 96 ? -6.423 -10.043 32.650 1.00 10.96 108 ASP B CA 1
ATOM 2126 C C . ASP B 1 96 ? -5.494 -8.833 32.551 1.00 8.04 108 ASP B C 1
ATOM 2127 O O . ASP B 1 96 ? -5.907 -7.698 32.816 1.00 11.58 108 ASP B O 1
ATOM 2132 N N . PHE B 1 97 ? -4.235 -9.074 32.209 1.00 8.99 109 PHE B N 1
ATOM 2133 C CA . PHE B 1 97 ? -3.214 -8.038 32.181 1.00 7.87 109 PHE B CA 1
ATOM 2134 C C . PHE B 1 97 ? -3.610 -6.921 31.211 1.00 7.14 109 PHE B C 1
ATOM 2135 O O . PHE B 1 97 ? -3.953 -7.174 30.045 1.00 9.42 109 PHE B O 1
ATOM 2143 N N . GLN B 1 98 ? -3.535 -5.691 31.707 1.00 7.85 110 GLN B N 1
ATOM 2144 C CA . GLN B 1 98 ? -3.841 -4.510 30.918 1.00 6.19 110 GLN B CA 1
ATOM 2145 C C . GLN B 1 98 ? -2.615 -3.619 30.758 1.00 7.94 110 GLN B C 1
ATOM 2146 O O . GLN B 1 98 ? -1.891 -3.368 31.726 1.00 9.52 110 GLN B O 1
ATOM 2152 N N . TYR B 1 99 ? -2.400 -3.128 29.542 1.00 8.27 111 TYR B N 1
ATOM 2153 C CA . TYR B 1 99 ? -1.492 -2.005 29.347 1.00 6.43 111 TYR B CA 1
ATOM 2154 C C . TYR B 1 99 ? -1.687 -1.354 27.982 1.00 4.88 111 TYR B C 1
ATOM 2155 O O . TYR B 1 99 ? -1.687 -2.061 26.957 1.00 7.37 111 TYR B O 1
ATOM 2164 N N . ILE B 1 100 ? -1.793 -0.021 27.992 1.00 6.40 112 ILE B N 1
ATOM 2165 C CA . ILE B 1 100 ? -1.789 0.807 26.789 1.00 7.00 112 ILE B CA 1
ATOM 2166 C C . ILE B 1 100 ? -0.460 1.573 26.773 1.00 6.75 112 ILE B C 1
ATOM 2167 O O . ILE B 1 100 ? -0.096 2.231 27.761 1.00 6.80 112 ILE B O 1
ATOM 2177 N N . ASP B 1 101 ? 0.296 1.466 25.679 1.00 6.41 113 ASP B N 1
ATOM 2178 C CA . ASP B 1 101 ? 1.630 2.069 25.638 1.00 6.54 113 ASP B CA 1
ATOM 2179 C C . ASP B 1 101 ? 1.631 3.536 25.171 1.00 7.54 113 ASP B C 1
ATOM 2180 O O . ASP B 1 101 ? 0.572 4.120 24.932 1.00 7.61 113 ASP B O 1
ATOM 2185 N N . ARG B 1 102 ? 2.824 4.120 25.058 1.00 10.61 114 ARG B N 1
ATOM 2186 C CA . ARG B 1 102 ? 2.977 5.545 24.833 1.00 12.12 114 ARG B CA 1
ATOM 2187 C C . ARG B 1 102 ? 2.446 5.947 23.462 1.00 12.14 114 ARG B C 1
ATOM 2188 O O . ARG B 1 102 ? 2.207 7.113 23.202 1.00 14.35 114 ARG B O 1
ATOM 2196 N N . ASP B 1 103 ? 2.239 4.973 22.582 1.00 9.74 115 ASP B N 1
ATOM 2197 C CA . ASP B 1 103 ? 1.691 5.250 21.252 1.00 10.64 115 ASP B CA 1
ATOM 2198 C C . ASP B 1 103 ? 0.206 4.933 21.167 1.00 10.32 115 ASP B C 1
ATOM 2199 O O . ASP B 1 103 ? -0.371 4.945 20.090 1.00 12.74 115 ASP B O 1
ATOM 2204 N N . GLY B 1 104 ? -0.391 4.625 22.319 1.00 9.54 116 GLY B N 1
ATOM 2205 C CA . GLY B 1 104 ? -1.800 4.276 22.407 1.00 8.18 116 GLY B CA 1
ATOM 2206 C C . GLY B 1 104 ? -2.134 2.836 22.044 1.00 13.54 116 GLY B C 1
ATOM 2207 O O . GLY B 1 104 ? -3.283 2.496 21.882 1.00 11.75 116 GLY B O 1
ATOM 2208 N N . LYS B 1 105 ? -1.135 1.977 21.911 1.00 11.51 117 LYS B N 1
ATOM 2209 C CA A LYS B 1 105 ? -1.380 0.607 21.473 0.41 11.33 117 LYS B CA 1
ATOM 2210 C CA B LYS B 1 105 ? -1.387 0.606 21.473 0.59 10.86 117 LYS B CA 1
ATOM 2211 C C . LYS B 1 105 ? -1.677 -0.292 22.657 1.00 6.72 117 LYS B C 1
ATOM 2212 O O . LYS B 1 105 ? -1.034 -0.177 23.707 1.00 8.55 117 LYS B O 1
ATOM 2223 N N . ASP B 1 106 ? -2.607 -1.215 22.472 1.00 6.81 118 ASP B N 1
ATOM 2224 C CA . ASP B 1 106 ? -2.953 -2.184 23.504 1.00 6.53 118 ASP B CA 1
ATOM 2225 C C . ASP B 1 106 ? -1.942 -3.331 23.469 1.00 5.89 118 ASP B C 1
ATOM 2226 O O . ASP B 1 106 ? -2.174 -4.383 22.851 1.00 8.34 118 ASP B O 1
ATOM 2231 N N . GLN B 1 107 ? -0.809 -3.145 24.129 1.00 5.70 119 GLN B N 1
ATOM 2232 C CA . GLN B 1 107 ? 0.181 -4.221 24.228 1.00 6.01 119 GLN B CA 1
ATOM 2233 C C . GLN B 1 107 ? -0.306 -5.306 25.185 1.00 7.94 119 GLN B C 1
ATOM 2234 O O . GLN B 1 107 ? 0.122 -6.464 25.102 1.00 8.48 119 GLN B O 1
ATOM 2240 N N . GLY B 1 108 ? -1.177 -4.926 26.112 1.00 6.60 120 GLY B N 1
ATOM 2241 C CA . GLY B 1 108 ? -1.746 -5.897 27.022 1.00 6.66 120 GLY B CA 1
ATOM 2242 C C . GLY B 1 108 ? -2.367 -7.095 26.336 1.00 6.47 120 GLY B C 1
ATOM 2243 O O . GLY B 1 108 ? -2.257 -8.202 26.855 1.00 6.13 120 GLY B O 1
ATOM 2244 N N . VAL B 1 109 ? -2.998 -6.905 25.174 1.00 6.21 121 VAL B N 1
ATOM 2245 C CA . VAL B 1 109 ? -3.682 -8.037 24.576 1.00 7.57 121 VAL B CA 1
ATOM 2246 C C . VAL B 1 109 ? -2.693 -9.141 24.190 1.00 4.83 121 VAL B C 1
ATOM 2247 O O . VAL B 1 109 ? -3.035 -10.332 24.224 1.00 7.28 121 VAL B O 1
ATOM 2257 N N . ASN B 1 110 ? -1.449 -8.760 23.891 1.00 6.71 122 ASN B N 1
ATOM 2258 C CA . ASN B 1 110 ? -0.416 -9.747 23.554 1.00 6.52 122 ASN B CA 1
ATOM 2259 C C . ASN B 1 110 ? -0.114 -10.612 24.771 1.00 6.14 122 ASN B C 1
ATOM 2260 O O . ASN B 1 110 ? 0.092 -11.816 24.668 1.00 7.71 122 ASN B O 1
ATOM 2265 N N . VAL B 1 111 ? -0.129 -9.998 25.939 1.00 6.07 123 VAL B N 1
ATOM 2266 C CA . VAL B 1 111 ? 0.172 -10.707 27.173 1.00 6.70 123 VAL B CA 1
ATOM 2267 C C . VAL B 1 111 ? -1.001 -11.626 27.486 1.00 5.58 123 VAL B C 1
ATOM 2268 O O . VAL B 1 111 ? -0.817 -12.785 27.818 1.00 6.64 123 VAL B O 1
ATOM 2278 N N . ARG B 1 112 ? -2.221 -11.116 27.335 1.00 5.80 124 ARG B N 1
ATOM 2279 C CA . ARG B 1 112 ? -3.419 -11.875 27.678 1.00 6.62 124 ARG B CA 1
ATOM 2280 C C . ARG B 1 112 ? -3.520 -13.136 26.833 1.00 5.97 124 ARG B C 1
ATOM 2281 O O . ARG B 1 112 ? -3.817 -14.215 27.343 1.00 7.12 124 ARG B O 1
ATOM 2289 N N . GLU B 1 113 ? -3.287 -13.008 25.534 1.00 6.58 125 GLU B N 1
ATOM 2290 C CA . GLU B 1 113 ? -3.403 -14.140 24.626 1.00 7.51 125 GLU B CA 1
ATOM 2291 C C . GLU B 1 113 ? -2.316 -15.163 24.898 1.00 7.30 125 GLU B C 1
ATOM 2292 O O . GLU B 1 113 ? -2.588 -16.355 24.950 1.00 8.67 125 GLU B O 1
ATOM 2298 N N . LYS B 1 114 ? -1.093 -14.700 25.109 1.00 6.35 126 LYS B N 1
ATOM 2299 C CA . LYS B 1 114 ? 0.014 -15.599 25.372 1.00 8.00 126 LYS B CA 1
ATOM 2300 C C . LYS B 1 114 ? -0.234 -16.354 26.679 1.00 7.16 126 LYS B C 1
ATOM 2301 O O . LYS B 1 114 ? 0.026 -17.556 26.748 1.00 7.48 126 LYS B O 1
ATOM 2307 N N . ALA B 1 115 ? -0.727 -15.676 27.703 1.00 6.30 127 ALA B N 1
ATOM 2308 C CA . ALA B 1 115 ? -1.053 -16.337 28.977 1.00 8.56 127 ALA B CA 1
ATOM 2309 C C . ALA B 1 115 ? -2.123 -17.410 28.775 1.00 6.98 127 ALA B C 1
ATOM 2310 O O . ALA B 1 115 ? -2.002 -18.522 29.284 1.00 9.57 127 ALA B O 1
ATOM 2312 N N . LYS B 1 116 ? -3.165 -17.098 28.003 1.00 6.44 128 LYS B N 1
ATOM 2313 C CA . LYS B 1 116 ? -4.217 -18.077 27.742 1.00 9.46 128 LYS B CA 1
ATOM 2314 C C . LYS B 1 116 ? -3.646 -19.337 27.083 1.00 9.35 128 LYS B C 1
ATOM 2315 O O . LYS B 1 116 ? -3.981 -20.462 27.478 1.00 10.21 128 LYS B O 1
ATOM 2321 N N . GLN B 1 117 ? -2.791 -19.168 26.080 1.00 8.91 129 GLN B N 1
ATOM 2322 C CA . GLN B 1 117 ? -2.244 -20.321 25.364 1.00 7.75 129 GLN B CA 1
ATOM 2323 C C . GLN B 1 117 ? -1.272 -21.110 26.233 1.00 7.97 129 GLN B C 1
ATOM 2324 O O . GLN B 1 117 ? -1.191 -22.348 26.127 1.00 9.69 129 GLN B O 1
ATOM 2330 N N . LEU B 1 118 ? -0.549 -20.439 27.120 1.00 7.60 130 LEU B N 1
ATOM 2331 C CA . LEU B 1 118 ? 0.422 -21.103 27.963 1.00 8.56 130 LEU B CA 1
ATOM 2332 C C . LEU B 1 118 ? -0.300 -21.975 28.997 1.00 8.20 130 LEU B C 1
ATOM 2333 O O . LEU B 1 118 ? 0.126 -23.101 29.301 1.00 9.84 130 LEU B O 1
ATOM 2338 N N . VAL B 1 119 ? -1.397 -21.453 29.530 1.00 9.62 131 VAL B N 1
ATOM 2339 C CA . VAL B 1 119 ? -2.219 -22.203 30.465 1.00 12.42 131 VAL B CA 1
ATOM 2340 C C . VAL B 1 119 ? -2.778 -23.462 29.807 1.00 13.07 131 VAL B C 1
ATOM 2341 O O . VAL B 1 119 ? -2.708 -24.541 30.388 1.00 13.40 131 VAL B O 1
ATOM 2351 N N . THR B 1 120 ? -3.313 -23.361 28.589 1.00 11.81 132 THR B N 1
ATOM 2352 C CA A THR B 1 120 ? -3.863 -24.532 27.914 0.39 14.07 132 THR B CA 1
ATOM 2353 C CA B THR B 1 120 ? -3.875 -24.569 27.968 0.61 14.68 132 THR B CA 1
ATOM 2354 C C . THR B 1 120 ? -2.790 -25.598 27.711 1.00 13.10 132 THR B C 1
ATOM 2355 O O . THR B 1 120 ? -3.037 -26.794 27.847 1.00 15.33 132 THR B O 1
ATOM 2368 N N . LEU B 1 121 ? -1.587 -25.159 27.373 1.00 12.93 133 LEU B N 1
ATOM 2369 C CA . LEU B 1 121 ? -0.484 -26.093 27.196 1.00 11.54 133 LEU B CA 1
ATOM 2370 C C . LEU B 1 121 ? -0.123 -26.755 28.514 1.00 13.16 133 LEU B C 1
ATOM 2371 O O . LEU B 1 121 ? -0.025 -27.982 28.585 1.00 17.74 133 LEU B O 1
ATOM 2376 N N . LEU B 1 122 ? 0.044 -25.964 29.564 1.00 14.17 134 LEU B N 1
ATOM 2377 C CA . LEU B 1 122 ? 0.424 -26.501 30.864 1.00 16.17 134 LEU B CA 1
ATOM 2378 C C . LEU B 1 122 ? -0.582 -27.529 31.396 1.00 17.57 134 LEU B C 1
ATOM 2379 O O . LEU B 1 122 ? -0.203 -28.451 32.138 1.00 22.24 134 LEU B O 1
ATOM 2384 N N . LYS B 1 123 ? -1.854 -27.382 31.033 1.00 17.32 135 LYS B N 1
ATOM 2385 C CA . LYS B 1 123 ? -2.887 -28.313 31.496 1.00 22.83 135 LYS B CA 1
ATOM 2386 C C . LYS B 1 123 ? -2.970 -29.607 30.665 1.00 23.56 135 LYS B C 1
ATOM 2387 O O . LYS B 1 123 ? -3.736 -30.520 31.008 1.00 27.89 135 LYS B O 1
ATOM 2393 N N . ASP B 1 124 ? -2.171 -29.705 29.603 1.00 20.18 136 ASP B N 1
ATOM 2394 C CA . ASP B 1 124 ? -2.234 -30.860 28.687 1.00 21.52 136 ASP B CA 1
ATOM 2395 C C . ASP B 1 124 ? -0.900 -31.621 28.627 1.00 22.99 136 ASP B C 1
ATOM 2396 O O . ASP B 1 124 ? 0.029 -31.220 27.929 1.00 23.74 136 ASP B O 1
ATOM 2401 N N . GLU B 1 125 ? -0.814 -32.734 29.357 1.00 24.74 137 GLU B N 1
ATOM 2402 C CA . GLU B 1 125 ? 0.436 -33.487 29.470 1.00 29.11 137 GLU B CA 1
ATOM 2403 C C . GLU B 1 125 ? 0.851 -34.176 28.157 1.00 26.80 137 GLU B C 1
ATOM 2404 O O . GLU B 1 125 ? 2.047 -34.278 27.847 1.00 32.00 137 GLU B O 1
ATOM 2410 N N . GLU B 1 126 ? -0.126 -34.621 27.371 1.00 30.31 138 GLU B N 1
ATOM 2411 C CA . GLU B 1 126 ? 0.138 -35.168 26.029 1.00 32.71 138 GLU B CA 1
ATOM 2412 C C . GLU B 1 126 ? 0.748 -34.130 25.064 1.00 31.02 138 GLU B C 1
ATOM 2413 O O . GLU B 1 126 ? 1.737 -34.393 24.333 1.00 30.09 138 GLU B O 1
ATOM 2419 N N . ARG B 1 127 ? 0.138 -32.950 25.046 1.00 31.66 139 ARG B N 1
ATOM 2420 C CA . ARG B 1 127 ? 0.657 -31.849 24.253 1.00 23.44 139 ARG B CA 1
ATOM 2421 C C . ARG B 1 127 ? 2.086 -31.551 24.665 1.00 22.58 139 ARG B C 1
ATOM 2422 O O . ARG B 1 127 ? 2.935 -31.321 23.815 1.00 23.99 139 ARG B O 1
ATOM 2430 N N . LEU B 1 128 ? 2.361 -31.545 25.963 1.00 21.83 140 LEU B N 1
ATOM 2431 C CA . LEU B 1 128 ? 3.707 -31.229 26.408 1.00 19.48 140 LEU B CA 1
ATOM 2432 C C . LEU B 1 128 ? 4.721 -32.288 25.907 1.00 14.84 140 LEU B C 1
ATOM 2433 O O . LEU B 1 128 ? 5.837 -31.948 25.502 1.00 18.76 140 LEU B O 1
ATOM 2438 N N . ARG B 1 129 ? 4.344 -33.568 25.912 1.00 22.20 141 ARG B N 1
ATOM 2439 C CA . ARG B 1 129 ? 5.200 -34.597 25.290 1.00 24.57 141 ARG B CA 1
ATOM 2440 C C . ARG B 1 129 ? 5.605 -34.304 23.832 1.00 27.40 141 ARG B C 1
ATOM 2441 O O . ARG B 1 129 ? 6.813 -34.336 23.458 1.00 27.20 141 ARG B O 1
ATOM 2449 N N . GLU B 1 130 ? 4.594 -34.049 23.006 1.00 27.91 142 GLU B N 1
ATOM 2450 C CA . GLU B 1 130 ? 4.823 -33.755 21.581 1.00 26.88 142 GLU B CA 1
ATOM 2451 C C . GLU B 1 130 ? 5.665 -32.476 21.372 1.00 25.71 142 GLU B C 1
ATOM 2452 O O . GLU B 1 130 ? 6.546 -32.383 20.492 1.00 21.13 142 GLU B O 1
ATOM 2458 N N . GLU B 1 131 ? 5.407 -31.482 22.201 1.00 16.35 143 GLU B N 1
ATOM 2459 C CA . GLU B 1 131 ? 6.115 -30.227 22.059 1.00 20.63 143 GLU B CA 1
ATOM 2460 C C . GLU B 1 131 ? 7.593 -30.442 22.384 1.00 18.03 143 GLU B C 1
ATOM 2461 O O . GLU B 1 131 ? 8.460 -29.904 21.715 1.00 17.52 143 GLU B O 1
ATOM 2467 N N . ARG B 1 132 ? 7.876 -31.242 23.403 1.00 16.28 144 ARG B N 1
ATOM 2468 C CA . ARG B 1 132 ? 9.256 -31.554 23.777 1.00 16.48 144 ARG B CA 1
ATOM 2469 C C . ARG B 1 132 ? 10.027 -32.283 22.665 1.00 15.45 144 ARG B C 1
ATOM 2470 O O . ARG B 1 132 ? 11.148 -31.903 22.352 1.00 17.15 144 ARG B O 1
ATOM 2478 N N . ILE B 1 133 ? 9.463 -33.328 22.069 1.00 16.53 145 ILE B N 1
ATOM 2479 C CA . ILE B 1 133 ? 10.199 -33.969 20.961 1.00 16.61 145 ILE B CA 1
ATOM 2480 C C . ILE B 1 133 ? 10.502 -32.981 19.836 1.00 14.25 145 ILE B C 1
ATOM 2481 O O . ILE B 1 133 ? 11.648 -32.905 19.367 1.00 13.03 145 ILE B O 1
ATOM 2491 N N . HIS B 1 134 ? 9.506 -32.210 19.407 1.00 13.86 146 HIS B N 1
ATOM 2492 C CA . HIS B 1 134 ? 9.734 -31.271 18.299 1.00 14.04 146 HIS B CA 1
ATOM 2493 C C . HIS B 1 134 ? 10.745 -30.206 18.695 1.00 12.03 146 HIS B C 1
ATOM 2494 O O . HIS B 1 134 ? 11.630 -29.820 17.919 1.00 15.32 146 HIS B O 1
ATOM 2501 N N . ALA B 1 135 ? 10.657 -29.777 19.948 1.00 14.35 147 ALA B N 1
ATOM 2502 C CA . ALA B 1 135 ? 11.490 -28.694 20.418 1.00 16.52 147 ALA B CA 1
ATOM 2503 C C . ALA B 1 135 ? 12.928 -29.153 20.446 1.00 18.42 147 ALA B C 1
ATOM 2504 O O . ALA B 1 135 ? 13.802 -28.417 20.053 1.00 19.04 147 ALA B O 1
ATOM 2506 N N . LEU B 1 136 ? 13.181 -30.381 20.868 1.00 15.16 148 LEU B N 1
ATOM 2507 C CA . LEU B 1 136 ? 14.554 -30.869 20.981 1.00 13.81 148 LEU B CA 1
ATOM 2508 C C . LEU B 1 136 ? 15.123 -31.205 19.610 1.00 13.77 148 LEU B C 1
ATOM 2509 O O . LEU B 1 136 ? 16.308 -31.047 19.373 1.00 16.82 148 LEU B O 1
ATOM 2514 N N . LYS B 1 137 ? 14.276 -31.677 18.705 1.00 13.90 149 LYS B N 1
ATOM 2515 C CA . LYS B 1 137 ? 14.705 -31.898 17.327 1.00 20.53 149 LYS B CA 1
ATOM 2516 C C . LYS B 1 137 ? 15.165 -30.582 16.705 1.00 25.34 149 LYS B C 1
ATOM 2517 O O . LYS B 1 137 ? 16.032 -30.564 15.815 1.00 26.05 149 LYS B O 1
ATOM 2523 N N . THR B 1 138 ? 14.558 -29.488 17.151 1.00 29.55 150 THR B N 1
ATOM 2524 C CA . THR B 1 138 ? 15.048 -28.146 16.797 1.00 32.37 150 THR B CA 1
ATOM 2525 C C . THR B 1 138 ? 16.321 -27.727 17.575 1.00 33.08 150 THR B C 1
ATOM 2526 O O . THR B 1 138 ? 17.294 -27.277 16.975 1.00 45.44 150 THR B O 1
ATOM 2533 N N . LYS B 1 139 ? 16.314 -27.913 18.890 1.00 36.84 151 LYS B N 1
ATOM 2534 C CA A LYS B 1 139 ? 17.416 -27.490 19.736 0.55 39.45 151 LYS B CA 1
ATOM 2535 C CA B LYS B 1 139 ? 17.404 -27.542 19.786 0.45 35.38 151 LYS B CA 1
ATOM 2536 C C . LYS B 1 139 ? 18.647 -28.248 19.289 1.00 41.76 151 LYS B C 1
ATOM 2537 O O . LYS B 1 139 ? 19.776 -27.811 19.533 1.00 45.25 151 LYS B O 1
ATOM 2548 N N . GLU B 1 140 ? 18.406 -29.368 18.606 1.00 45.76 152 GLU B N 1
ATOM 2549 C CA . GLU B 1 140 ? 19.449 -30.202 18.039 1.00 45.86 152 GLU B CA 1
ATOM 2550 C C . GLU B 1 140 ? 19.961 -29.591 16.733 1.00 48.12 152 GLU B C 1
ATOM 2551 O O . GLU B 1 140 ? 19.769 -30.139 15.647 1.00 48.62 152 GLU B O 1
ATOM 2557 N N . GLU C 1 7 ? 33.208 -32.933 14.590 1.00 18.31 19 GLU C N 1
ATOM 2558 C CA . GLU C 1 7 ? 32.419 -32.724 13.369 1.00 14.80 19 GLU C CA 1
ATOM 2559 C C . GLU C 1 7 ? 32.880 -31.483 12.610 1.00 13.76 19 GLU C C 1
ATOM 2560 O O . GLU C 1 7 ? 32.106 -30.830 11.897 1.00 12.09 19 GLU C O 1
ATOM 2566 N N . ALA C 1 8 ? 34.163 -31.176 12.736 1.00 12.27 20 ALA C N 1
ATOM 2567 C CA . ALA C 1 8 ? 34.712 -29.956 12.161 1.00 10.93 20 ALA C CA 1
ATOM 2568 C C . ALA C 1 8 ? 34.525 -29.885 10.650 1.00 11.78 20 ALA C C 1
ATOM 2569 O O . ALA C 1 8 ? 34.138 -28.847 10.121 1.00 9.60 20 ALA C O 1
ATOM 2571 N N . GLU C 1 9 ? 34.832 -30.974 9.953 1.00 11.48 21 GLU C N 1
ATOM 2572 C CA . GLU C 1 9 ? 34.718 -31.002 8.513 1.00 10.68 21 GLU C CA 1
ATOM 2573 C C . GLU C 1 9 ? 33.271 -30.821 8.091 1.00 10.20 21 GLU C C 1
ATOM 2574 O O . GLU C 1 9 ? 33.005 -30.045 7.179 1.00 10.46 21 GLU C O 1
ATOM 2580 N N . ILE C 1 10 ? 32.340 -31.503 8.755 1.00 8.98 22 ILE C N 1
ATOM 2581 C CA . ILE C 1 10 ? 30.928 -31.335 8.442 1.00 12.21 22 ILE C CA 1
ATOM 2582 C C . ILE C 1 10 ? 30.492 -29.872 8.641 1.00 9.61 22 ILE C C 1
ATOM 2583 O O . ILE C 1 10 ? 29.749 -29.326 7.829 1.00 9.31 22 ILE C O 1
ATOM 2593 N N . LYS C 1 11 ? 30.932 -29.235 9.717 1.00 8.82 23 LYS C N 1
ATOM 2594 C CA A LYS C 1 11 ? 30.554 -27.855 9.968 0.74 9.45 23 LYS C CA 1
ATOM 2595 C CA B LYS C 1 11 ? 30.570 -27.847 9.980 0.26 11.57 23 LYS C CA 1
ATOM 2596 C C . LYS C 1 11 ? 31.087 -26.915 8.884 1.00 8.18 23 LYS C C 1
ATOM 2597 O O . LYS C 1 11 ? 30.372 -26.017 8.432 1.00 9.13 23 LYS C O 1
ATOM 2608 N N . VAL C 1 12 ? 32.332 -27.119 8.460 1.00 7.63 24 VAL C N 1
ATOM 2609 C CA . VAL C 1 12 ? 32.902 -26.297 7.387 1.00 7.11 24 VAL C CA 1
ATOM 2610 C C . VAL C 1 12 ? 32.127 -26.518 6.074 1.00 7.17 24 VAL C C 1
ATOM 2611 O O . VAL C 1 12 ? 31.808 -25.574 5.359 1.00 8.31 24 VAL C O 1
ATOM 2621 N N . ARG C 1 13 ? 31.802 -27.767 5.765 1.00 8.14 25 ARG C N 1
ATOM 2622 C CA . ARG C 1 13 ? 31.045 -28.054 4.550 1.00 7.48 25 ARG C CA 1
ATOM 2623 C C . ARG C 1 13 ? 29.698 -27.325 4.575 1.00 7.83 25 ARG C C 1
ATOM 2624 O O . ARG C 1 13 ? 29.315 -26.689 3.599 1.00 8.88 25 ARG C O 1
ATOM 2632 N N . GLU C 1 14 ? 29.038 -27.342 5.723 1.00 8.79 26 GLU C N 1
ATOM 2633 C CA A GLU C 1 14 ? 27.746 -26.682 5.863 0.55 9.11 26 GLU C CA 1
ATOM 2634 C CA B GLU C 1 14 ? 27.740 -26.693 5.877 0.45 11.15 26 GLU C CA 1
ATOM 2635 C C . GLU C 1 14 ? 27.877 -25.178 5.677 1.00 10.36 26 GLU C C 1
ATOM 2636 O O . GLU C 1 14 ? 27.068 -24.563 4.978 1.00 11.92 26 GLU C O 1
ATOM 2647 N N . ALA C 1 15 ? 28.936 -24.608 6.243 1.00 8.82 27 ALA C N 1
ATOM 2648 C CA . ALA C 1 15 ? 29.192 -23.170 6.221 1.00 7.70 27 ALA C CA 1
ATOM 2649 C C . ALA C 1 15 ? 29.619 -22.674 4.844 1.00 8.44 27 ALA C C 1
ATOM 2650 O O . ALA C 1 15 ? 29.586 -21.479 4.562 1.00 11.52 27 ALA C O 1
ATOM 2652 N N . THR C 1 16 ? 30.057 -23.601 4.004 1.00 9.46 28 THR C N 1
ATOM 2653 C CA . THR C 1 16 ? 30.503 -23.253 2.661 1.00 8.99 28 THR C CA 1
ATOM 2654 C C . THR C 1 16 ? 29.724 -23.925 1.526 1.00 8.19 28 THR C C 1
ATOM 2655 O O . THR C 1 16 ? 30.229 -24.060 0.409 1.00 7.91 28 THR C O 1
ATOM 2662 N N . SER C 1 17 ? 28.494 -24.340 1.804 1.00 9.33 29 SER C N 1
ATOM 2663 C CA . SER C 1 17 ? 27.668 -25.013 0.804 1.00 12.16 29 SER C CA 1
ATOM 2664 C C . SER C 1 17 ? 27.262 -24.118 -0.366 1.00 8.62 29 SER C C 1
ATOM 2665 O O . SER C 1 17 ? 27.377 -22.911 -0.313 1.00 9.85 29 SER C O 1
ATOM 2668 N N . ASN C 1 18 ? 26.742 -24.726 -1.424 1.00 9.48 30 ASN C N 1
ATOM 2669 C CA . ASN C 1 18 ? 26.175 -23.969 -2.534 1.00 8.33 30 ASN C CA 1
ATOM 2670 C C . ASN C 1 18 ? 24.830 -23.276 -2.245 1.00 8.99 30 ASN C C 1
ATOM 2671 O O . ASN C 1 18 ? 24.338 -22.577 -3.102 1.00 14.17 30 ASN C O 1
ATOM 2676 N N . ASP C 1 19 ? 24.258 -23.438 -1.056 1.00 13.44 31 ASP C N 1
ATOM 2677 C CA . ASP C 1 19 ? 22.998 -22.758 -0.727 1.00 13.87 31 ASP C CA 1
ATOM 2678 C C . ASP C 1 19 ? 23.234 -21.247 -0.741 1.00 16.69 31 ASP C C 1
ATOM 2679 O O . ASP C 1 19 ? 24.233 -20.782 -0.207 1.00 13.42 31 ASP C O 1
ATOM 2684 N N . PRO C 1 20 ? 22.318 -20.469 -1.344 1.00 16.10 32 PRO C N 1
ATOM 2685 C CA . PRO C 1 20 ? 22.521 -19.010 -1.452 1.00 18.00 32 PRO C CA 1
ATOM 2686 C C . PRO C 1 20 ? 22.507 -18.271 -0.115 1.00 23.99 32 PRO C C 1
ATOM 2687 O O . PRO C 1 20 ? 22.890 -17.102 -0.051 1.00 36.23 32 PRO C O 1
ATOM 2691 N N . TRP C 1 21 ? 22.075 -18.949 0.940 1.00 17.23 33 TRP C N 1
ATOM 2692 C CA . TRP C 1 21 ? 21.938 -18.342 2.255 1.00 15.65 33 TRP C CA 1
ATOM 2693 C C . TRP C 1 21 ? 23.068 -18.817 3.136 1.00 14.66 33 TRP C C 1
ATOM 2694 O O . TRP C 1 21 ? 23.702 -19.807 2.827 1.00 19.32 33 TRP C O 1
ATOM 2705 N N . GLY C 1 22 ? 23.327 -18.110 4.228 1.00 17.20 34 GLY C N 1
ATOM 2706 C CA . GLY C 1 22 ? 24.367 -18.511 5.158 1.00 26.32 34 GLY C CA 1
ATOM 2707 C C . GLY C 1 22 ? 25.718 -17.998 4.701 1.00 32.56 34 GLY C C 1
ATOM 2708 O O . GLY C 1 22 ? 25.804 -17.269 3.710 1.00 41.64 34 GLY C O 1
ATOM 2709 N N . PRO C 1 23 ? 26.792 -18.406 5.387 1.00 35.67 35 PRO C N 1
ATOM 2710 C CA . PRO C 1 23 ? 26.846 -19.447 6.424 1.00 33.64 35 PRO C CA 1
ATOM 2711 C C . PRO C 1 23 ? 25.769 -19.399 7.519 1.00 33.17 35 PRO C C 1
ATOM 2712 O O . PRO C 1 23 ? 24.853 -20.217 7.512 1.00 46.39 35 PRO C O 1
ATOM 2716 N N . SER C 1 24 ? 25.912 -18.446 8.439 1.00 33.45 36 SER C N 1
ATOM 2717 C CA . SER C 1 24 ? 25.236 -18.421 9.741 1.00 30.39 36 SER C CA 1
ATOM 2718 C C . SER C 1 24 ? 26.214 -18.129 10.889 1.00 33.89 36 SER C C 1
ATOM 2719 O O . SER C 1 24 ? 27.293 -18.729 10.965 1.00 32.52 36 SER C O 1
ATOM 2722 N N . SER C 1 25 ? 25.787 -17.263 11.810 1.00 35.70 37 SER C N 1
ATOM 2723 C CA . SER C 1 25 ? 26.648 -16.713 12.863 1.00 31.11 37 SER C CA 1
ATOM 2724 C C . SER C 1 25 ? 27.055 -17.691 13.954 1.00 29.08 37 SER C C 1
ATOM 2725 O O . SER C 1 25 ? 28.244 -17.787 14.296 1.00 25.71 37 SER C O 1
ATOM 2728 N N . SER C 1 26 ? 26.090 -18.399 14.532 1.00 27.89 38 SER C N 1
ATOM 2729 C CA . SER C 1 26 ? 26.425 -19.334 15.594 1.00 27.83 38 SER C CA 1
ATOM 2730 C C . SER C 1 26 ? 27.341 -20.423 15.034 1.00 24.43 38 SER C C 1
ATOM 2731 O O . SER C 1 26 ? 28.231 -20.906 15.731 1.00 22.06 38 SER C O 1
ATOM 2734 N N . LEU C 1 27 ? 27.148 -20.798 13.772 1.00 22.61 39 LEU C N 1
ATOM 2735 C CA . LEU C 1 27 ? 27.977 -21.850 13.198 1.00 18.23 39 LEU C CA 1
ATOM 2736 C C . LEU C 1 27 ? 29.409 -21.345 12.978 1.00 11.69 39 LEU C C 1
ATOM 2737 O O . LEU C 1 27 ? 30.365 -22.039 13.333 1.00 11.35 39 LEU C O 1
ATOM 2742 N N . MET C 1 28 ? 29.561 -20.135 12.439 1.00 14.03 40 MET C N 1
ATOM 2743 C CA . MET C 1 28 ? 30.895 -19.600 12.184 1.00 14.46 40 MET C CA 1
ATOM 2744 C C . MET C 1 28 ? 31.614 -19.432 13.523 1.00 11.64 40 MET C C 1
ATOM 2745 O O . MET C 1 28 ? 32.794 -19.719 13.626 1.00 10.94 40 MET C O 1
ATOM 2750 N N . SER C 1 29 ? 30.884 -19.043 14.567 1.00 13.05 41 SER C N 1
ATOM 2751 C CA . SER C 1 29 ? 31.482 -18.824 15.888 1.00 11.19 41 SER C CA 1
ATOM 2752 C C . SER C 1 29 ? 31.945 -20.161 16.478 1.00 10.73 41 SER C C 1
ATOM 2753 O O . SER C 1 29 ? 32.985 -20.238 17.135 1.00 10.54 41 SER C O 1
ATOM 2756 N N . GLU C 1 30 ? 31.167 -21.215 16.248 1.00 13.64 42 GLU C N 1
ATOM 2757 C CA . GLU C 1 30 ? 31.563 -22.573 16.656 1.00 12.48 42 GLU C CA 1
ATOM 2758 C C . GLU C 1 30 ? 32.852 -23.020 15.966 1.00 8.86 42 GLU C C 1
ATOM 2759 O O . GLU C 1 30 ? 33.765 -23.540 16.606 1.00 9.78 42 GLU C O 1
ATOM 2765 N N . ILE C 1 31 ? 32.948 -22.792 14.660 1.00 8.29 43 ILE C N 1
ATOM 2766 C CA . ILE C 1 31 ? 34.163 -23.127 13.924 1.00 8.40 43 ILE C CA 1
ATOM 2767 C C . ILE C 1 31 ? 35.349 -22.305 14.451 1.00 9.14 43 ILE C C 1
ATOM 2768 O O . ILE C 1 31 ? 36.450 -22.832 14.640 1.00 8.36 43 ILE C O 1
ATOM 2778 N N . ALA C 1 32 ? 35.112 -21.035 14.777 1.00 8.06 44 ALA C N 1
ATOM 2779 C CA . ALA C 1 32 ? 36.186 -20.208 15.317 1.00 8.55 44 ALA C CA 1
ATOM 2780 C C . ALA C 1 32 ? 36.707 -20.781 16.617 1.00 7.72 44 ALA C C 1
ATOM 2781 O O . ALA C 1 32 ? 37.903 -20.838 16.821 1.00 7.92 44 ALA C O 1
ATOM 2783 N N . ASP C 1 33 ? 35.805 -21.180 17.515 1.00 7.85 45 ASP C N 1
ATOM 2784 C CA . ASP C 1 33 ? 36.251 -21.812 18.754 1.00 9.11 45 ASP C CA 1
ATOM 2785 C C . ASP C 1 33 ? 37.071 -23.061 18.477 1.00 7.39 45 ASP C C 1
ATOM 2786 O O . ASP C 1 33 ? 38.079 -23.301 19.118 1.00 8.29 45 ASP C O 1
ATOM 2791 N N . LEU C 1 34 ? 36.638 -23.863 17.515 1.00 8.58 46 LEU C N 1
ATOM 2792 C CA . LEU C 1 34 ? 37.350 -25.091 17.174 1.00 8.61 46 LEU C CA 1
ATOM 2793 C C . LEU C 1 34 ? 38.751 -24.853 16.596 1.00 7.24 46 LEU C C 1
ATOM 2794 O O . LEU C 1 34 ? 39.600 -25.758 16.680 1.00 7.77 46 LEU C O 1
ATOM 2799 N N . THR C 1 35 ? 38.994 -23.689 15.991 1.00 7.11 47 THR C N 1
ATOM 2800 C CA . THR C 1 35 ? 40.347 -23.403 15.511 1.00 6.61 47 THR C CA 1
ATOM 2801 C C . THR C 1 35 ? 41.422 -23.362 16.612 1.00 6.98 47 THR C C 1
ATOM 2802 O O . THR C 1 35 ? 42.602 -23.452 16.293 1.00 8.93 47 THR C O 1
ATOM 2809 N N . TYR C 1 36 ? 41.023 -23.245 17.881 1.00 6.85 48 TYR C N 1
ATOM 2810 C CA . TYR C 1 36 ? 41.968 -23.342 18.991 1.00 9.37 48 TYR C CA 1
ATOM 2811 C C . TYR C 1 36 ? 42.302 -24.775 19.384 1.00 7.70 48 TYR C C 1
ATOM 2812 O O . TYR C 1 36 ? 43.182 -24.997 20.202 1.00 14.64 48 TYR C O 1
ATOM 2821 N N . ASN C 1 37 ? 41.567 -25.730 18.839 1.00 7.33 49 ASN C N 1
ATOM 2822 C CA . ASN C 1 37 ? 41.809 -27.156 19.053 1.00 9.29 49 ASN C CA 1
ATOM 2823 C C . ASN C 1 37 ? 42.728 -27.651 17.916 1.00 9.68 49 ASN C C 1
ATOM 2824 O O . ASN C 1 37 ? 42.362 -27.598 16.753 1.00 9.70 49 ASN C O 1
ATOM 2829 N N . VAL C 1 38 ? 43.953 -28.048 18.228 1.00 11.33 50 VAL C N 1
ATOM 2830 C CA . VAL C 1 38 ? 44.954 -28.316 17.178 1.00 13.40 50 VAL C CA 1
ATOM 2831 C C . VAL C 1 38 ? 44.509 -29.366 16.122 1.00 13.05 50 VAL C C 1
ATOM 2832 O O . VAL C 1 38 ? 44.737 -29.219 14.880 1.00 14.35 50 VAL C O 1
ATOM 2842 N N . VAL C 1 39 ? 43.818 -30.396 16.592 1.00 12.22 51 VAL C N 1
ATOM 2843 C CA . VAL C 1 39 ? 43.338 -31.443 15.691 1.00 12.38 51 VAL C CA 1
ATOM 2844 C C . VAL C 1 39 ? 42.225 -30.867 14.780 1.00 10.43 51 VAL C C 1
ATOM 2845 O O . VAL C 1 39 ? 42.252 -31.013 13.550 1.00 13.45 51 VAL C O 1
ATOM 2855 N N . ALA C 1 40 ? 41.258 -30.186 15.392 1.00 8.60 52 ALA C N 1
ATOM 2856 C CA . ALA C 1 40 ? 40.160 -29.598 14.634 1.00 7.79 52 ALA C CA 1
ATOM 2857 C C . ALA C 1 40 ? 40.672 -28.526 13.684 1.00 7.61 52 ALA C C 1
ATOM 2858 O O . ALA C 1 40 ? 40.170 -28.406 12.582 1.00 8.64 52 ALA C O 1
ATOM 2860 N N . PHE C 1 41 ? 41.689 -27.780 14.087 1.00 7.73 53 PHE C N 1
ATOM 2861 C CA . PHE C 1 41 ? 42.247 -26.714 13.258 1.00 8.01 53 PHE C CA 1
ATOM 2862 C C . PHE C 1 41 ? 42.694 -27.305 11.944 1.00 8.62 53 PHE C C 1
ATOM 2863 O O . PHE C 1 41 ? 42.408 -26.747 10.878 1.00 7.90 53 PHE C O 1
ATOM 2871 N N . SER C 1 42 ? 43.439 -28.403 12.008 1.00 9.60 54 SER C N 1
ATOM 2872 C CA . SER C 1 42 ? 43.887 -29.029 10.771 1.00 9.91 54 SER C CA 1
ATOM 2873 C C . SER C 1 42 ? 42.734 -29.508 9.868 1.00 7.52 54 SER C C 1
ATOM 2874 O O . SER C 1 42 ? 42.798 -29.351 8.635 1.00 8.38 54 SER C O 1
ATOM 2877 N N . GLU C 1 43 ? 41.699 -30.094 10.472 1.00 8.49 55 GLU C N 1
ATOM 2878 C CA . GLU C 1 43 ? 40.500 -30.500 9.705 1.00 9.08 55 GLU C CA 1
ATOM 2879 C C . GLU C 1 43 ? 39.776 -29.311 9.052 1.00 8.53 55 GLU C C 1
ATOM 2880 O O . GLU C 1 43 ? 39.336 -29.369 7.888 1.00 8.29 55 GLU C O 1
ATOM 2886 N N . ILE C 1 44 ? 39.674 -28.216 9.795 1.00 7.60 56 ILE C N 1
ATOM 2887 C CA . ILE C 1 44 ? 38.956 -27.045 9.337 1.00 5.59 56 ILE C CA 1
ATOM 2888 C C . ILE C 1 44 ? 39.695 -26.442 8.145 1.00 5.12 56 ILE C C 1
ATOM 2889 O O . ILE C 1 44 ? 39.110 -26.200 7.091 1.00 6.78 56 ILE C O 1
ATOM 2899 N N . MET C 1 45 ? 40.986 -26.209 8.321 1.00 6.02 57 MET C N 1
ATOM 2900 C CA . MET C 1 45 ? 41.759 -25.495 7.338 1.00 5.87 57 MET C CA 1
ATOM 2901 C C . MET C 1 45 ? 41.837 -26.327 6.074 1.00 7.51 57 MET C C 1
ATOM 2902 O O . MET C 1 45 ? 41.685 -25.786 4.996 1.00 6.73 57 MET C O 1
ATOM 2907 N N . SER C 1 46 ? 42.033 -27.635 6.197 1.00 7.20 58 SER C N 1
ATOM 2908 C CA . SER C 1 46 ? 42.065 -28.493 5.011 1.00 7.00 58 SER C CA 1
ATOM 2909 C C . SER C 1 46 ? 40.796 -28.338 4.192 1.00 6.24 58 SER C C 1
ATOM 2910 O O . SER C 1 46 ? 40.840 -28.163 2.955 1.00 7.16 58 SER C O 1
ATOM 2913 N N . MET C 1 47 ? 39.653 -28.414 4.860 1.00 5.82 59 MET C N 1
ATOM 2914 C CA . MET C 1 47 ? 38.368 -28.278 4.156 1.00 5.55 59 MET C CA 1
ATOM 2915 C C . MET C 1 47 ? 38.147 -26.888 3.575 1.00 5.24 59 MET C C 1
ATOM 2916 O O . MET C 1 47 ? 37.616 -26.756 2.473 1.00 5.21 59 MET C O 1
ATOM 2921 N N . VAL C 1 48 ? 38.612 -25.839 4.248 1.00 4.61 60 VAL C N 1
ATOM 2922 C CA . VAL C 1 48 ? 38.470 -24.496 3.705 1.00 4.31 60 VAL C CA 1
ATOM 2923 C C . VAL C 1 48 ? 39.321 -24.341 2.442 1.00 4.25 60 VAL C C 1
ATOM 2924 O O . VAL C 1 48 ? 38.835 -23.823 1.430 1.00 4.92 60 VAL C O 1
ATOM 2934 N N . TRP C 1 49 ? 40.555 -24.831 2.462 1.00 4.81 61 TRP C N 1
ATOM 2935 C CA . TRP C 1 49 ? 41.419 -24.752 1.291 1.00 5.84 61 TRP C CA 1
ATOM 2936 C C . TRP C 1 49 ? 40.835 -25.546 0.125 1.00 5.29 61 TRP C C 1
ATOM 2937 O O . TRP C 1 49 ? 40.914 -25.103 -1.044 1.00 6.58 61 TRP C O 1
ATOM 2948 N N . LYS C 1 50 ? 40.217 -26.685 0.407 1.00 6.43 62 LYS C N 1
ATOM 2949 C CA A LYS C 1 50 ? 39.538 -27.452 -0.632 0.03 7.63 62 LYS C CA 1
ATOM 2950 C CA B LYS C 1 50 ? 39.539 -27.459 -0.634 0.97 5.55 62 LYS C CA 1
ATOM 2951 C C . LYS C 1 50 ? 38.418 -26.634 -1.251 1.00 5.10 62 LYS C C 1
ATOM 2952 O O . LYS C 1 50 ? 38.296 -26.545 -2.474 1.00 5.49 62 LYS C O 1
ATOM 2963 N N . ARG C 1 51 ? 37.593 -26.022 -0.420 1.00 5.32 63 ARG C N 1
ATOM 2964 C CA . ARG C 1 51 ? 36.473 -25.242 -0.950 1.00 4.62 63 ARG C CA 1
ATOM 2965 C C . ARG C 1 51 ? 36.950 -24.035 -1.779 1.00 5.58 63 ARG C C 1
ATOM 2966 O O . ARG C 1 51 ? 36.327 -23.697 -2.792 1.00 6.44 63 ARG C O 1
ATOM 2974 N N . LEU C 1 52 ? 38.078 -23.445 -1.372 1.00 4.48 64 LEU C N 1
ATOM 2975 C CA . LEU C 1 52 ? 38.695 -22.327 -2.054 1.00 4.53 64 LEU C CA 1
ATOM 2976 C C . LEU C 1 52 ? 39.288 -22.745 -3.396 1.00 4.66 64 LEU C C 1
ATOM 2977 O O . LEU C 1 52 ? 39.639 -21.881 -4.175 1.00 6.64 64 LEU C O 1
ATOM 2982 N N . ASN C 1 53 ? 39.417 -24.053 -3.635 1.00 5.53 65 ASN C N 1
ATOM 2983 C CA . ASN C 1 53 ? 39.965 -24.586 -4.865 1.00 5.04 65 ASN C CA 1
ATOM 2984 C C . ASN C 1 53 ? 38.887 -25.146 -5.813 1.00 4.41 65 ASN C C 1
ATOM 2985 O O . ASN C 1 53 ? 39.210 -25.793 -6.813 1.00 7.03 65 ASN C O 1
ATOM 2990 N N . ASP C 1 54 ? 37.623 -24.853 -5.540 1.00 6.12 66 ASP C N 1
ATOM 2991 C CA . ASP C 1 54 ? 36.518 -25.302 -6.410 1.00 5.97 66 ASP C CA 1
ATOM 2992 C C . ASP C 1 54 ? 36.293 -24.299 -7.563 1.00 6.47 66 ASP C C 1
ATOM 2993 O O . ASP C 1 54 ? 36.908 -23.223 -7.598 1.00 7.89 66 ASP C O 1
ATOM 2998 N N . HIS C 1 55 ? 35.450 -24.670 -8.527 1.00 8.68 67 HIS C N 1
ATOM 2999 C CA . HIS C 1 55 ? 35.289 -23.906 -9.753 1.00 8.11 67 HIS C CA 1
ATOM 3000 C C . HIS C 1 55 ? 33.866 -24.028 -10.289 1.00 7.74 67 HIS C C 1
ATOM 3001 O O . HIS C 1 55 ? 33.060 -24.888 -9.885 1.00 7.36 67 HIS C O 1
ATOM 3008 N N . GLY C 1 56 ? 33.591 -23.161 -11.245 1.00 8.28 68 GLY C N 1
ATOM 3009 C CA . GLY C 1 56 ? 32.418 -23.299 -12.098 1.00 9.04 68 GLY C CA 1
ATOM 3010 C C . GLY C 1 56 ? 31.113 -23.231 -11.335 1.00 10.26 68 GLY C C 1
ATOM 3011 O O . GLY C 1 56 ? 30.892 -22.299 -10.564 1.00 9.36 68 GLY C O 1
ATOM 3012 N N . LYS C 1 57 ? 30.255 -24.227 -11.541 1.00 10.08 69 LYS C N 1
ATOM 3013 C CA . LYS C 1 57 ? 28.957 -24.281 -10.851 1.00 10.35 69 LYS C CA 1
ATOM 3014 C C . LYS C 1 57 ? 29.068 -24.326 -9.321 1.00 8.07 69 LYS C C 1
ATOM 3015 O O . LYS C 1 57 ? 28.104 -24.053 -8.614 1.00 10.12 69 LYS C O 1
ATOM 3021 N N . ASN C 1 58 ? 30.245 -24.677 -8.822 1.00 8.78 70 ASN C N 1
ATOM 3022 C CA . ASN C 1 58 ? 30.555 -24.679 -7.390 1.00 8.34 70 ASN C CA 1
ATOM 3023 C C . ASN C 1 58 ? 31.208 -23.361 -6.905 1.00 6.48 70 ASN C C 1
ATOM 3024 O O . ASN C 1 58 ? 31.833 -23.311 -5.850 1.00 7.84 70 ASN C O 1
ATOM 3029 N N . TRP C 1 59 ? 31.055 -22.284 -7.665 1.00 6.97 71 TRP C N 1
ATOM 3030 C CA . TRP C 1 59 ? 31.686 -21.012 -7.302 1.00 7.70 71 TRP C CA 1
ATOM 3031 C C . TRP C 1 59 ? 31.301 -20.561 -5.883 1.00 8.84 71 TRP C C 1
ATOM 3032 O O . TRP C 1 59 ? 32.111 -19.938 -5.186 1.00 7.39 71 TRP C O 1
ATOM 3043 N N . ARG C 1 60 ? 30.082 -20.855 -5.432 1.00 8.33 72 ARG C N 1
ATOM 3044 C CA . ARG C 1 60 ? 29.677 -20.369 -4.129 1.00 7.68 72 ARG C CA 1
ATOM 3045 C C . ARG C 1 60 ? 30.463 -21.043 -3.012 1.00 6.23 72 ARG C C 1
ATOM 3046 O O . ARG C 1 60 ? 30.609 -20.462 -1.941 1.00 6.97 72 ARG C O 1
ATOM 3054 N N . HIS C 1 61 ? 31.015 -22.238 -3.257 1.00 5.75 73 HIS C N 1
ATOM 3055 C CA . HIS C 1 61 ? 31.949 -22.867 -2.303 1.00 5.77 73 HIS C CA 1
ATOM 3056 C C . HIS C 1 61 ? 33.104 -21.933 -2.068 1.00 5.68 73 HIS C C 1
ATOM 3057 O O . HIS C 1 61 ? 33.547 -21.756 -0.931 1.00 6.21 73 HIS C O 1
ATOM 3064 N N . VAL C 1 62 ? 33.600 -21.321 -3.136 1.00 5.47 74 VAL C N 1
ATOM 3065 C CA . VAL C 1 62 ? 34.790 -20.480 -3.053 1.00 5.38 74 VAL C CA 1
ATOM 3066 C C . VAL C 1 62 ? 34.407 -19.179 -2.350 1.00 4.71 74 VAL C C 1
ATOM 3067 O O . VAL C 1 62 ? 35.122 -18.712 -1.448 1.00 6.08 74 VAL C O 1
ATOM 3077 N N . TYR C 1 63 ? 33.286 -18.584 -2.751 1.00 4.97 75 TYR C N 1
ATOM 3078 C CA . TYR C 1 63 ? 32.842 -17.326 -2.178 1.00 5.14 75 TYR C CA 1
ATOM 3079 C C . TYR C 1 63 ? 32.607 -17.474 -0.677 1.00 7.15 75 TYR C C 1
ATOM 3080 O O . TYR C 1 63 ? 33.156 -16.714 0.118 1.00 6.13 75 TYR C O 1
ATOM 3089 N N . LYS C 1 64 ? 31.829 -18.475 -0.282 1.00 5.75 76 LYS C N 1
ATOM 3090 C CA . LYS C 1 64 ? 31.520 -18.665 1.125 1.00 6.80 76 LYS C CA 1
ATOM 3091 C C . LYS C 1 64 ? 32.748 -19.116 1.923 1.00 4.49 76 LYS C C 1
ATOM 3092 O O . LYS C 1 64 ? 32.871 -18.808 3.107 1.00 6.02 76 LYS C O 1
ATOM 3098 N N . ALA C 1 65 ? 33.659 -19.860 1.304 1.00 5.11 77 ALA C N 1
ATOM 3099 C CA . ALA C 1 65 ? 34.884 -20.240 2.010 1.00 5.96 77 ALA C CA 1
ATOM 3100 C C . ALA C 1 65 ? 35.704 -18.994 2.277 1.00 3.95 77 ALA C C 1
ATOM 3101 O O . ALA C 1 65 ? 36.359 -18.926 3.318 1.00 5.17 77 ALA C O 1
ATOM 3103 N N . MET C 1 66 ? 35.640 -17.962 1.434 1.00 5.21 78 MET C N 1
ATOM 3104 C CA . MET C 1 66 ? 36.428 -16.744 1.706 1.00 5.47 78 MET C CA 1
ATOM 3105 C C . MET C 1 66 ? 35.741 -15.970 2.830 1.00 5.46 78 MET C C 1
ATOM 3106 O O . MET C 1 66 ? 36.418 -15.435 3.718 1.00 7.30 78 MET C O 1
ATOM 3111 N N . THR C 1 67 ? 34.413 -15.934 2.836 1.00 5.00 79 THR C N 1
ATOM 3112 C CA . THR C 1 67 ? 33.686 -15.335 3.976 1.00 4.82 79 THR C CA 1
ATOM 3113 C C . THR C 1 67 ? 34.034 -16.042 5.300 1.00 7.38 79 THR C C 1
ATOM 3114 O O . THR C 1 67 ? 34.307 -15.400 6.310 1.00 7.70 79 THR C O 1
ATOM 3121 N N . LEU C 1 68 ? 34.055 -17.369 5.277 1.00 5.16 80 LEU C N 1
ATOM 3122 C CA . LEU C 1 68 ? 34.412 -18.126 6.455 1.00 5.52 80 LEU C CA 1
ATOM 3123 C C . LEU C 1 68 ? 35.866 -17.855 6.837 1.00 4.22 80 LEU C C 1
ATOM 3124 O O . LEU C 1 68 ? 36.170 -17.622 7.998 1.00 6.33 80 LEU C O 1
ATOM 3129 N N . MET C 1 69 ? 36.782 -17.903 5.872 1.00 4.91 81 MET C N 1
ATOM 3130 C CA . MET C 1 69 ? 38.174 -17.697 6.192 1.00 7.62 81 MET C CA 1
ATOM 3131 C C . MET C 1 69 ? 38.372 -16.308 6.800 1.00 5.83 81 MET C C 1
ATOM 3132 O O . MET C 1 69 ? 39.105 -16.163 7.795 1.00 6.80 81 MET C O 1
ATOM 3137 N N . GLU C 1 70 ? 37.727 -15.285 6.249 1.00 6.13 82 GLU C N 1
ATOM 3138 C CA . GLU C 1 70 ? 37.799 -13.946 6.805 1.00 7.78 82 GLU C CA 1
ATOM 3139 C C . GLU C 1 70 ? 37.322 -13.927 8.254 1.00 7.68 82 GLU C C 1
ATOM 3140 O O . GLU C 1 70 ? 37.974 -13.324 9.129 1.00 8.04 82 GLU C O 1
ATOM 3146 N N . TYR C 1 71 ? 36.195 -14.573 8.512 1.00 6.60 83 TYR C N 1
ATOM 3147 C CA . TYR C 1 71 ? 35.675 -14.657 9.869 1.00 8.05 83 TYR C CA 1
ATOM 3148 C C . TYR C 1 71 ? 36.680 -15.327 10.808 1.00 8.22 83 TYR C C 1
ATOM 3149 O O . TYR C 1 71 ? 36.909 -14.863 11.946 1.00 10.66 83 TYR C O 1
ATOM 3158 N N . LEU C 1 72 ? 37.279 -16.425 10.357 1.00 7.27 84 LEU C N 1
ATOM 3159 C CA . LEU C 1 72 ? 38.227 -17.143 11.193 1.00 6.60 84 LEU C CA 1
ATOM 3160 C C . LEU C 1 72 ? 39.535 -16.377 11.420 1.00 8.33 84 LEU C C 1
ATOM 3161 O O . LEU C 1 72 ? 40.136 -16.443 12.497 1.00 9.57 84 LEU C O 1
ATOM 3166 N N . ILE C 1 73 ? 39.980 -15.652 10.410 1.00 6.94 85 ILE C N 1
ATOM 3167 C CA . ILE C 1 73 ? 41.150 -14.793 10.538 1.00 7.43 85 ILE C CA 1
ATOM 3168 C C . ILE C 1 73 ? 40.917 -13.763 11.650 1.00 9.44 85 ILE C C 1
ATOM 3169 O O . ILE C 1 73 ? 41.810 -13.492 12.472 1.00 10.68 85 ILE C O 1
ATOM 3179 N N . LYS C 1 74 ? 39.708 -13.201 11.698 1.00 8.03 86 LYS C N 1
ATOM 3180 C CA . LYS C 1 74 ? 39.413 -12.109 12.618 1.00 8.19 86 LYS C CA 1
ATOM 3181 C C . LYS C 1 74 ? 38.991 -12.598 13.988 1.00 10.06 86 LYS C C 1
ATOM 3182 O O . LYS C 1 74 ? 39.132 -11.862 14.964 1.00 16.46 86 LYS C O 1
ATOM 3188 N N . THR C 1 75 ? 38.476 -13.820 14.076 1.00 10.58 87 THR C N 1
ATOM 3189 C CA . THR C 1 75 ? 37.769 -14.268 15.276 1.00 13.21 87 THR C CA 1
ATOM 3190 C C . THR C 1 75 ? 38.325 -15.559 15.878 1.00 10.30 87 THR C C 1
ATOM 3191 O O . THR C 1 75 ? 38.044 -15.889 17.037 1.00 16.17 87 THR C O 1
ATOM 3198 N N . GLY C 1 76 ? 39.105 -16.296 15.084 1.00 11.25 88 GLY C N 1
ATOM 3199 C CA . GLY C 1 76 ? 39.645 -17.568 15.509 1.00 10.93 88 GLY C CA 1
ATOM 3200 C C . GLY C 1 76 ? 41.074 -17.461 16.038 1.00 8.69 88 GLY C C 1
ATOM 3201 O O . GLY C 1 76 ? 41.610 -16.370 16.263 1.00 10.48 88 GLY C O 1
ATOM 3202 N N . SER C 1 77 ? 41.716 -18.601 16.204 1.00 8.63 89 SER C N 1
ATOM 3203 C CA . SER C 1 77 ? 43.118 -18.652 16.604 1.00 8.31 89 SER C CA 1
ATOM 3204 C C . SER C 1 77 ? 43.994 -17.860 15.641 1.00 11.10 89 SER C C 1
ATOM 3205 O O . SER C 1 77 ? 43.711 -17.808 14.445 1.00 11.17 89 SER C O 1
ATOM 3208 N N . GLU C 1 78 ? 45.058 -17.240 16.143 1.00 12.55 90 GLU C N 1
ATOM 3209 C CA . GLU C 1 78 ? 45.921 -16.482 15.260 1.00 15.44 90 GLU C CA 1
ATOM 3210 C C . GLU C 1 78 ? 46.704 -17.421 14.313 1.00 11.48 90 GLU C C 1
ATOM 3211 O O . GLU C 1 78 ? 47.269 -16.978 13.321 1.00 12.27 90 GLU C O 1
ATOM 3217 N N . ARG C 1 79 ? 46.668 -18.722 14.591 1.00 10.86 91 ARG C N 1
ATOM 3218 C CA . ARG C 1 79 ? 47.237 -19.714 13.678 1.00 9.54 91 ARG C CA 1
ATOM 3219 C C . ARG C 1 79 ? 46.520 -19.686 12.326 1.00 9.93 91 ARG C C 1
ATOM 3220 O O . ARG C 1 79 ? 47.093 -20.079 11.315 1.00 9.13 91 ARG C O 1
ATOM 3228 N N . VAL C 1 80 ? 45.265 -19.238 12.308 1.00 8.83 92 VAL C N 1
ATOM 3229 C CA . VAL C 1 80 ? 44.514 -19.174 11.058 1.00 7.43 92 VAL C CA 1
ATOM 3230 C C . VAL C 1 80 ? 45.164 -18.151 10.128 1.00 7.00 92 VAL C C 1
ATOM 3231 O O . VAL C 1 80 ? 45.508 -18.472 8.991 1.00 7.55 92 VAL C O 1
ATOM 3241 N N . ALA C 1 81 ? 45.299 -16.908 10.588 1.00 9.49 93 ALA C N 1
ATOM 3242 C CA . ALA C 1 81 ? 45.939 -15.871 9.768 1.00 11.13 93 ALA C CA 1
ATOM 3243 C C . ALA C 1 81 ? 47.367 -16.266 9.370 1.00 11.44 93 ALA C C 1
ATOM 3244 O O . ALA C 1 81 ? 47.801 -15.992 8.259 1.00 11.54 93 ALA C O 1
ATOM 3246 N N . GLN C 1 82 ? 48.098 -16.886 10.294 1.00 9.22 94 GLN C N 1
ATOM 3247 C CA . GLN C 1 82 ? 49.455 -17.344 10.023 1.00 11.04 94 GLN C CA 1
ATOM 3248 C C . GLN C 1 82 ? 49.461 -18.299 8.847 1.00 10.49 94 GLN C C 1
ATOM 3249 O O . GLN C 1 82 ? 50.241 -18.128 7.904 1.00 12.31 94 GLN C O 1
ATOM 3255 N N . GLN C 1 83 ? 48.580 -19.294 8.867 1.00 8.23 95 GLN C N 1
ATOM 3256 C CA . GLN C 1 83 ? 48.576 -20.277 7.783 1.00 8.76 95 GLN C CA 1
ATOM 3257 C C . GLN C 1 83 ? 48.098 -19.627 6.483 1.00 8.81 95 GLN C C 1
ATOM 3258 O O . GLN C 1 83 ? 48.551 -19.998 5.397 1.00 10.29 95 GLN C O 1
ATOM 3264 N N . CYS C 1 84 ? 47.197 -18.659 6.581 1.00 8.27 96 CYS C N 1
ATOM 3265 C CA . CYS C 1 84 ? 46.704 -17.992 5.372 1.00 7.66 96 CYS C CA 1
ATOM 3266 C C . CYS C 1 84 ? 47.835 -17.240 4.678 1.00 11.60 96 CYS C C 1
ATOM 3267 O O . CYS C 1 84 ? 47.966 -17.259 3.456 1.00 14.76 96 CYS C O 1
ATOM 3270 N N . ARG C 1 85 ? 48.685 -16.603 5.471 1.00 11.66 97 ARG C N 1
ATOM 3271 C CA . ARG C 1 85 ? 49.863 -15.922 4.920 1.00 14.19 97 ARG C CA 1
ATOM 3272 C C . ARG C 1 85 ? 50.848 -16.896 4.296 1.00 17.59 97 ARG C C 1
ATOM 3273 O O . ARG C 1 85 ? 51.428 -16.606 3.252 1.00 19.47 97 ARG C O 1
ATOM 3281 N N . GLU C 1 86 ? 51.041 -18.042 4.934 1.00 16.51 98 GLU C N 1
ATOM 3282 C CA . GLU C 1 86 ? 51.895 -19.097 4.372 1.00 19.48 98 GLU C CA 1
ATOM 3283 C C . GLU C 1 86 ? 51.351 -19.640 3.050 1.00 18.82 98 GLU C C 1
ATOM 3284 O O . GLU C 1 86 ? 52.107 -20.161 2.232 1.00 26.14 98 GLU C O 1
ATOM 3290 N N . ASN C 1 87 ? 50.035 -19.562 2.874 1.00 11.31 99 ASN C N 1
ATOM 3291 C CA A ASN C 1 87 ? 49.394 -20.076 1.676 0.39 12.73 99 ASN C CA 1
ATOM 3292 C CA B ASN C 1 87 ? 49.357 -20.093 1.703 0.61 9.44 99 ASN C CA 1
ATOM 3293 C C . ASN C 1 87 ? 48.679 -18.965 0.923 1.00 8.62 99 ASN C C 1
ATOM 3294 O O . ASN C 1 87 ? 47.606 -19.160 0.347 1.00 8.46 99 ASN C O 1
ATOM 3303 N N . ILE C 1 88 ? 49.298 -17.786 0.903 1.00 11.41 100 ILE C N 1
ATOM 3304 C CA . ILE C 1 88 ? 48.655 -16.606 0.341 1.00 9.85 100 ILE C CA 1
ATOM 3305 C C . ILE C 1 88 ? 48.334 -16.751 -1.142 1.00 7.91 100 ILE C C 1
ATOM 3306 O O . ILE C 1 88 ? 47.363 -16.170 -1.629 1.00 7.48 100 ILE C O 1
ATOM 3316 N N . TYR C 1 89 ? 49.103 -17.556 -1.871 1.00 8.23 101 TYR C N 1
ATOM 3317 C CA . TYR C 1 89 ? 48.848 -17.721 -3.296 1.00 6.64 101 TYR C CA 1
ATOM 3318 C C . TYR C 1 89 ? 47.470 -18.324 -3.554 1.00 7.42 101 TYR C C 1
ATOM 3319 O O . TYR C 1 89 ? 46.839 -18.044 -4.573 1.00 8.34 101 TYR C O 1
ATOM 3328 N N . ALA C 1 90 ? 47.028 -19.197 -2.653 1.00 8.80 102 ALA C N 1
ATOM 3329 C CA . ALA C 1 90 ? 45.717 -19.826 -2.763 1.00 6.89 102 ALA C CA 1
ATOM 3330 C C . ALA C 1 90 ? 44.570 -18.813 -2.645 1.00 6.47 102 ALA C C 1
ATOM 3331 O O . ALA C 1 90 ? 43.453 -19.079 -3.065 1.00 6.90 102 ALA C O 1
ATOM 3333 N N . VAL C 1 91 ? 44.846 -17.640 -2.080 1.00 7.17 103 VAL C N 1
ATOM 3334 C CA . VAL C 1 91 ? 43.874 -16.553 -2.074 1.00 7.31 103 VAL C CA 1
ATOM 3335 C C . VAL C 1 91 ? 44.096 -15.625 -3.273 1.00 6.19 103 VAL C C 1
ATOM 3336 O O . VAL C 1 91 ? 43.140 -15.223 -3.949 1.00 7.12 103 VAL C O 1
ATOM 3346 N N . GLN C 1 92 ? 45.350 -15.272 -3.529 1.00 6.25 104 GLN C N 1
ATOM 3347 C CA . GLN C 1 92 ? 45.663 -14.349 -4.627 1.00 7.07 104 GLN C CA 1
ATOM 3348 C C . GLN C 1 92 ? 45.128 -14.878 -5.960 1.00 6.33 104 GLN C C 1
ATOM 3349 O O . GLN C 1 92 ? 44.670 -14.109 -6.794 1.00 8.57 104 GLN C O 1
ATOM 3355 N N . THR C 1 93 ? 45.180 -16.190 -6.164 1.00 6.11 105 THR C N 1
ATOM 3356 C CA A THR C 1 93 ? 44.723 -16.791 -7.413 0.03 9.11 105 THR C CA 1
ATOM 3357 C CA B THR C 1 93 ? 44.745 -16.764 -7.428 0.97 6.54 105 THR C CA 1
ATOM 3358 C C . THR C 1 93 ? 43.262 -16.481 -7.693 1.00 8.21 105 THR C C 1
ATOM 3359 O O . THR C 1 93 ? 42.836 -16.442 -8.836 1.00 9.22 105 THR C O 1
ATOM 3372 N N . LEU C 1 94 ? 42.494 -16.300 -6.634 1.00 6.65 106 LEU C N 1
ATOM 3373 C CA . LEU C 1 94 ? 41.065 -16.086 -6.748 1.00 6.93 106 LEU C CA 1
ATOM 3374 C C . LEU C 1 94 ? 40.731 -14.693 -7.303 1.00 7.00 106 LEU C C 1
ATOM 3375 O O . LEU C 1 94 ? 39.590 -14.448 -7.719 1.00 8.10 106 LEU C O 1
ATOM 3380 N N . LYS C 1 95 ? 41.710 -13.786 -7.331 1.00 8.45 107 LYS C N 1
ATOM 3381 C CA . LYS C 1 95 ? 41.539 -12.510 -8.021 1.00 9.56 107 LYS C CA 1
ATOM 3382 C C . LYS C 1 95 ? 41.369 -12.739 -9.525 1.00 12.57 107 LYS C C 1
ATOM 3383 O O . LYS C 1 95 ? 40.893 -11.859 -10.241 1.00 14.83 107 LYS C O 1
ATOM 3389 N N . ASP C 1 96 ? 41.742 -13.936 -9.991 1.00 11.91 108 ASP C N 1
ATOM 3390 C CA . ASP C 1 96 ? 41.635 -14.336 -11.404 1.00 12.23 108 ASP C CA 1
ATOM 3391 C C . ASP C 1 96 ? 40.431 -15.232 -11.697 1.00 10.79 108 ASP C C 1
ATOM 3392 O O . ASP C 1 96 ? 40.191 -15.601 -12.845 1.00 13.60 108 ASP C O 1
ATOM 3397 N N . PHE C 1 97 ? 39.658 -15.566 -10.671 1.00 9.40 109 PHE C N 1
ATOM 3398 C CA . PHE C 1 97 ? 38.554 -16.528 -10.808 1.00 7.56 109 PHE C CA 1
ATOM 3399 C C . PHE C 1 97 ? 37.467 -16.026 -11.763 1.00 7.19 109 PHE C C 1
ATOM 3400 O O . PHE C 1 97 ? 37.025 -14.884 -11.648 1.00 9.73 109 PHE C O 1
ATOM 3408 N N . GLN C 1 98 ? 37.029 -16.896 -12.664 1.00 10.11 110 GLN C N 1
ATOM 3409 C CA A GLN C 1 98 ? 35.967 -16.536 -13.595 0.70 10.05 110 GLN C CA 1
ATOM 3410 C CA B GLN C 1 98 ? 35.987 -16.574 -13.634 0.30 12.60 110 GLN C CA 1
ATOM 3411 C C . GLN C 1 98 ? 34.815 -17.537 -13.529 1.00 9.97 110 GLN C C 1
ATOM 3412 O O . GLN C 1 98 ? 35.023 -18.761 -13.438 1.00 11.67 110 GLN C O 1
ATOM 3423 N N . TYR C 1 99 ? 33.597 -17.003 -13.569 1.00 11.16 111 TYR C N 1
ATOM 3424 C CA . TYR C 1 99 ? 32.412 -17.832 -13.775 1.00 9.44 111 TYR C CA 1
ATOM 3425 C C . TYR C 1 99 ? 31.225 -16.987 -14.181 1.00 10.02 111 TYR C C 1
ATOM 3426 O O . TYR C 1 99 ? 30.820 -16.072 -13.445 1.00 10.91 111 TYR C O 1
ATOM 3435 N N . ILE C 1 100 ? 30.681 -17.298 -15.353 1.00 11.19 112 ILE C N 1
ATOM 3436 C CA . ILE C 1 100 ? 29.421 -16.714 -15.824 1.00 12.66 112 ILE C CA 1
ATOM 3437 C C . ILE C 1 100 ? 28.408 -17.848 -15.814 1.00 11.43 112 ILE C C 1
ATOM 3438 O O . ILE C 1 100 ? 28.639 -18.890 -16.416 1.00 14.34 112 ILE C O 1
ATOM 3448 N N . ASP C 1 101 ? 27.284 -17.642 -15.131 1.00 11.70 113 ASP C N 1
ATOM 3449 C CA . ASP C 1 101 ? 26.266 -18.679 -15.056 1.00 15.51 113 ASP C CA 1
ATOM 3450 C C . ASP C 1 101 ? 25.428 -18.732 -16.344 1.00 14.45 113 ASP C C 1
ATOM 3451 O O . ASP C 1 101 ? 25.688 -17.998 -17.313 1.00 14.39 113 ASP C O 1
ATOM 3456 N N . ARG C 1 102 ? 24.453 -19.639 -16.358 1.00 18.46 114 ARG C N 1
ATOM 3457 C CA . ARG C 1 102 ? 23.650 -19.920 -17.548 1.00 23.80 114 ARG C CA 1
ATOM 3458 C C . ARG C 1 102 ? 22.795 -18.733 -17.966 1.00 21.32 114 ARG C C 1
ATOM 3459 O O . ARG C 1 102 ? 22.390 -18.612 -19.126 1.00 23.75 114 ARG C O 1
ATOM 3467 N N . ASP C 1 103 ? 22.500 -17.866 -17.012 1.00 25.69 115 ASP C N 1
ATOM 3468 C CA . ASP C 1 103 ? 21.668 -16.701 -17.269 1.00 25.30 115 ASP C CA 1
ATOM 3469 C C . ASP C 1 103 ? 22.520 -15.496 -17.640 1.00 21.20 115 ASP C C 1
ATOM 3470 O O . ASP C 1 103 ? 22.019 -14.382 -17.728 1.00 24.21 115 ASP C O 1
ATOM 3475 N N . GLY C 1 104 ? 23.819 -15.715 -17.831 1.00 17.75 116 GLY C N 1
ATOM 3476 C CA . GLY C 1 104 ? 24.726 -14.641 -18.200 1.00 13.72 116 GLY C CA 1
ATOM 3477 C C . GLY C 1 104 ? 25.164 -13.781 -17.016 1.00 12.73 116 GLY C C 1
ATOM 3478 O O . GLY C 1 104 ? 25.709 -12.692 -17.204 1.00 17.21 116 GLY C O 1
ATOM 3479 N N . LYS C 1 105 ? 24.936 -14.244 -15.791 1.00 14.63 117 LYS C N 1
ATOM 3480 C CA . LYS C 1 105 ? 25.303 -13.424 -14.640 1.00 16.27 117 LYS C CA 1
ATOM 3481 C C . LYS C 1 105 ? 26.741 -13.715 -14.238 1.00 12.68 117 LYS C C 1
ATOM 3482 O O . LYS C 1 105 ? 27.128 -14.866 -14.077 1.00 14.48 117 LYS C O 1
ATOM 3488 N N . ASP C 1 106 ? 27.533 -12.659 -14.106 1.00 13.50 118 ASP C N 1
ATOM 3489 C CA . ASP C 1 106 ? 28.930 -12.807 -13.762 1.00 12.32 118 ASP C CA 1
ATOM 3490 C C . ASP C 1 106 ? 29.084 -12.988 -12.239 1.00 11.01 118 ASP C C 1
ATOM 3491 O O . ASP C 1 106 ? 29.245 -12.027 -11.478 1.00 14.09 118 ASP C O 1
ATOM 3496 N N . GLN C 1 107 ? 29.036 -14.236 -11.785 1.00 11.02 119 GLN C N 1
ATOM 3497 C CA . GLN C 1 107 ? 29.163 -14.508 -10.350 1.00 10.39 119 GLN C CA 1
ATOM 3498 C C . GLN C 1 107 ? 30.625 -14.405 -9.956 1.00 11.83 119 GLN C C 1
ATOM 3499 O O . GLN C 1 107 ? 30.958 -14.101 -8.813 1.00 13.56 119 GLN C O 1
ATOM 3505 N N . GLY C 1 108 ? 31.508 -14.649 -10.917 1.00 10.23 120 GLY C N 1
ATOM 3506 C CA . GLY C 1 108 ? 32.929 -14.544 -10.668 1.00 9.24 120 GLY C CA 1
ATOM 3507 C C . GLY C 1 108 ? 33.380 -13.203 -10.141 1.00 8.34 120 GLY C C 1
ATOM 3508 O O . GLY C 1 108 ? 34.306 -13.141 -9.338 1.00 9.24 120 GLY C O 1
ATOM 3509 N N . VAL C 1 109 ? 32.721 -12.132 -10.559 1.00 8.96 121 VAL C N 1
ATOM 3510 C CA . VAL C 1 109 ? 33.203 -10.821 -10.177 1.00 10.06 121 VAL C CA 1
ATOM 3511 C C . VAL C 1 109 ? 33.142 -10.646 -8.656 1.00 9.24 121 VAL C C 1
ATOM 3512 O O . VAL C 1 109 ? 34.015 -9.991 -8.087 1.00 10.69 121 VAL C O 1
ATOM 3522 N N . ASN C 1 110 ? 32.152 -11.231 -7.994 1.00 11.12 122 ASN C N 1
ATOM 3523 C CA . ASN C 1 110 ? 32.073 -11.134 -6.529 1.00 9.99 122 ASN C CA 1
ATOM 3524 C C . ASN C 1 110 ? 33.178 -11.927 -5.841 1.00 9.31 122 ASN C C 1
ATOM 3525 O O . ASN C 1 110 ? 33.674 -11.522 -4.790 1.00 10.17 122 ASN C O 1
ATOM 3530 N N . VAL C 1 111 ? 33.596 -13.023 -6.477 1.00 8.73 123 VAL C N 1
ATOM 3531 C CA . VAL C 1 111 ? 34.726 -13.796 -6.001 1.00 11.00 123 VAL C CA 1
ATOM 3532 C C . VAL C 1 111 ? 36.012 -13.002 -6.132 1.00 6.75 123 VAL C C 1
ATOM 3533 O O . VAL C 1 111 ? 36.783 -12.909 -5.184 1.00 8.47 123 VAL C O 1
ATOM 3543 N N . ARG C 1 112 ? 36.223 -12.360 -7.278 1.00 8.04 124 ARG C N 1
ATOM 3544 C CA . ARG C 1 112 ? 37.455 -11.628 -7.502 1.00 8.44 124 ARG C CA 1
ATOM 3545 C C . ARG C 1 112 ? 37.576 -10.460 -6.525 1.00 7.72 124 ARG C C 1
ATOM 3546 O O . ARG C 1 112 ? 38.642 -10.220 -5.983 1.00 9.09 124 ARG C O 1
ATOM 3554 N N . GLU C 1 113 ? 36.485 -9.727 -6.321 1.00 8.13 125 GLU C N 1
ATOM 3555 C CA . GLU C 1 113 ? 36.472 -8.607 -5.385 1.00 8.06 125 GLU C CA 1
ATOM 3556 C C . GLU C 1 113 ? 36.698 -9.058 -3.938 1.00 8.67 125 GLU C C 1
ATOM 3557 O O . GLU C 1 113 ? 37.462 -8.437 -3.200 1.00 9.51 125 GLU C O 1
ATOM 3563 N N . LYS C 1 114 ? 36.051 -10.144 -3.529 1.00 7.91 126 LYS C N 1
ATOM 3564 C CA . LYS C 1 114 ? 36.213 -10.625 -2.159 1.00 8.26 126 LYS C CA 1
ATOM 3565 C C . LYS C 1 114 ? 37.658 -11.057 -1.939 1.00 6.98 126 LYS C C 1
ATOM 3566 O O . LYS C 1 114 ? 38.249 -10.790 -0.878 1.00 9.03 126 LYS C O 1
ATOM 3572 N N . ALA C 1 115 ? 38.250 -11.703 -2.944 1.00 6.09 127 ALA C N 1
ATOM 3573 C CA . ALA C 1 115 ? 39.635 -12.114 -2.866 1.00 7.14 127 ALA C CA 1
ATOM 3574 C C . ALA C 1 115 ? 40.549 -10.897 -2.736 1.00 7.12 127 ALA C C 1
ATOM 3575 O O . ALA C 1 115 ? 41.463 -10.895 -1.917 1.00 9.44 127 ALA C O 1
ATOM 3577 N N . LYS C 1 116 ? 40.319 -9.863 -3.547 1.00 6.99 128 LYS C N 1
ATOM 3578 C CA . LYS C 1 116 ? 41.135 -8.661 -3.475 1.00 8.98 128 LYS C CA 1
ATOM 3579 C C . LYS C 1 116 ? 41.118 -8.114 -2.051 1.00 7.69 128 LYS C C 1
ATOM 3580 O O . LYS C 1 116 ? 42.164 -7.781 -1.481 1.00 9.38 128 LYS C O 1
ATOM 3586 N N . GLN C 1 117 ? 39.929 -8.022 -1.468 1.00 8.83 129 GLN C N 1
ATOM 3587 C CA . GLN C 1 117 ? 39.811 -7.442 -0.132 1.00 8.41 129 GLN C CA 1
ATOM 3588 C C . GLN C 1 117 ? 40.462 -8.319 0.936 1.00 9.91 129 GLN C C 1
ATOM 3589 O O . GLN C 1 117 ? 41.063 -7.809 1.876 1.00 10.87 129 GLN C O 1
ATOM 3595 N N . LEU C 1 118 ? 40.377 -9.642 0.777 1.00 7.76 130 LEU C N 1
ATOM 3596 C CA . LEU C 1 118 ? 40.967 -10.542 1.759 1.00 9.09 130 LEU C CA 1
ATOM 3597 C C . LEU C 1 118 ? 42.498 -10.473 1.710 1.00 8.26 130 LEU C C 1
ATOM 3598 O O . LEU C 1 118 ? 43.157 -10.544 2.737 1.00 9.96 130 LEU C O 1
ATOM 3603 N N . VAL C 1 119 ? 43.059 -10.345 0.515 1.00 9.72 131 VAL C N 1
ATOM 3604 C CA . VAL C 1 119 ? 44.507 -10.253 0.356 1.00 9.52 131 VAL C CA 1
ATOM 3605 C C . VAL C 1 119 ? 45.003 -8.951 1.004 1.00 9.83 131 VAL C C 1
ATOM 3606 O O . VAL C 1 119 ? 46.006 -8.945 1.718 1.00 12.85 131 VAL C O 1
ATOM 3616 N N . THR C 1 120 ? 44.290 -7.848 0.778 1.00 10.58 132 THR C N 1
ATOM 3617 C CA . THR C 1 120 ? 44.695 -6.583 1.367 1.00 10.95 132 THR C CA 1
ATOM 3618 C C . THR C 1 120 ? 44.668 -6.660 2.881 1.00 13.24 132 THR C C 1
ATOM 3619 O O . THR C 1 120 ? 45.555 -6.130 3.560 1.00 14.16 132 THR C O 1
ATOM 3626 N N . LEU C 1 121 ? 43.640 -7.299 3.424 1.00 11.70 133 LEU C N 1
ATOM 3627 C CA . LEU C 1 121 ? 43.547 -7.441 4.870 1.00 8.93 133 LEU C CA 1
ATOM 3628 C C . LEU C 1 121 ? 44.710 -8.249 5.421 1.00 11.63 133 LEU C C 1
ATOM 3629 O O . LEU C 1 121 ? 45.339 -7.858 6.415 1.00 14.53 133 LEU C O 1
ATOM 3634 N N . LEU C 1 122 ? 45.007 -9.370 4.781 1.00 10.80 134 LEU C N 1
ATOM 3635 C CA . LEU C 1 122 ? 46.064 -10.253 5.265 1.00 11.88 134 LEU C CA 1
ATOM 3636 C C . LEU C 1 122 ? 47.456 -9.630 5.226 1.00 14.77 134 LEU C C 1
ATOM 3637 O O . LEU C 1 122 ? 48.333 -10.045 5.958 1.00 17.24 134 LEU C O 1
ATOM 3642 N N . LYS C 1 123 ? 47.659 -8.634 4.375 1.00 13.72 135 LYS C N 1
ATOM 3643 C CA A LYS C 1 123 ? 48.946 -7.956 4.212 0.30 15.42 135 LYS C CA 1
ATOM 3644 C CA B LYS C 1 123 ? 48.983 -8.039 4.276 0.70 17.45 135 LYS C CA 1
ATOM 3645 C C . LYS C 1 123 ? 49.173 -6.876 5.256 1.00 18.44 135 LYS C C 1
ATOM 3646 O O . LYS C 1 123 ? 50.275 -6.371 5.407 1.00 25.67 135 LYS C O 1
ATOM 3657 N N . ASP C 1 124 ? 48.114 -6.490 5.948 1.00 17.13 136 ASP C N 1
ATOM 3658 C CA . ASP C 1 124 ? 48.166 -5.328 6.831 1.00 14.85 136 ASP C CA 1
ATOM 3659 C C . ASP C 1 124 ? 47.941 -5.719 8.289 1.00 16.36 136 ASP C C 1
ATOM 3660 O O . ASP C 1 124 ? 46.801 -5.872 8.734 1.00 15.23 136 ASP C O 1
ATOM 3665 N N . GLU C 1 125 ? 49.030 -5.878 9.035 1.00 15.23 137 GLU C N 1
ATOM 3666 C CA . GLU C 1 125 ? 48.947 -6.385 10.407 1.00 18.69 137 GLU C CA 1
ATOM 3667 C C . GLU C 1 125 ? 48.203 -5.451 11.348 1.00 15.80 137 GLU C C 1
ATOM 3668 O O . GLU C 1 125 ? 47.517 -5.910 12.264 1.00 18.27 137 GLU C O 1
ATOM 3674 N N . GLU C 1 126 ? 48.321 -4.146 11.143 1.00 19.12 138 GLU C N 1
ATOM 3675 C CA . GLU C 1 126 ? 47.583 -3.220 11.992 1.00 20.65 138 GLU C CA 1
ATOM 3676 C C . GLU C 1 126 ? 46.082 -3.324 11.737 1.00 19.06 138 GLU C 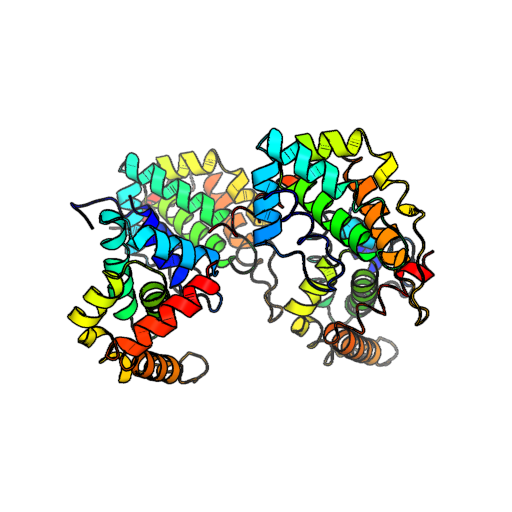C 1
ATOM 3677 O O . GLU C 1 126 ? 45.294 -3.369 12.688 1.00 22.33 138 GLU C O 1
ATOM 3683 N N . ARG C 1 127 ? 45.681 -3.380 10.470 1.00 18.57 139 ARG C N 1
ATOM 3684 C CA . ARG C 1 127 ? 44.276 -3.542 10.156 1.00 18.22 139 ARG C CA 1
ATOM 3685 C C . ARG C 1 127 ? 43.776 -4.802 10.803 1.00 15.40 139 ARG C C 1
ATOM 3686 O O . ARG C 1 127 ? 42.703 -4.823 11.393 1.00 18.20 139 ARG C O 1
ATOM 3694 N N . LEU C 1 128 ? 44.545 -5.865 10.702 1.00 14.22 140 LEU C N 1
ATOM 3695 C CA A LEU C 1 128 ? 44.172 -7.131 11.305 0.45 11.18 140 LEU C CA 1
ATOM 3696 C CA B LEU C 1 128 ? 44.100 -7.106 11.296 0.55 11.55 140 LEU C CA 1
ATOM 3697 C C . LEU C 1 128 ? 43.916 -6.996 12.812 1.00 11.82 140 LEU C C 1
ATOM 3698 O O . LEU C 1 128 ? 42.951 -7.528 13.349 1.00 11.43 140 LEU C O 1
ATOM 3707 N N . ARG C 1 129 ? 44.810 -6.301 13.510 1.00 10.97 141 ARG C N 1
ATOM 3708 C CA . ARG C 1 129 ? 44.622 -6.121 14.947 1.00 11.49 141 ARG C CA 1
ATOM 3709 C C . ARG C 1 129 ? 43.322 -5.386 15.253 1.00 10.14 141 ARG C C 1
ATOM 3710 O O . ARG C 1 129 ? 42.580 -5.782 16.172 1.00 14.15 141 ARG C O 1
ATOM 3718 N N . GLU C 1 130 ? 43.036 -4.319 14.487 1.00 11.60 142 GLU C N 1
ATOM 3719 C CA . GLU C 1 130 ? 41.789 -3.548 14.667 1.00 9.52 142 GLU C CA 1
ATOM 3720 C C . GLU C 1 130 ? 40.558 -4.390 14.368 1.00 10.94 142 GLU C C 1
ATOM 3721 O O . GLU C 1 130 ? 39.569 -4.382 15.100 1.00 13.81 142 GLU C O 1
ATOM 3727 N N . GLU C 1 131 ? 40.640 -5.176 13.302 1.00 9.67 143 GLU C N 1
ATOM 3728 C CA . GLU C 1 131 ? 39.500 -5.962 12.867 1.00 8.63 143 GLU C CA 1
ATOM 3729 C C . GLU C 1 131 ? 39.271 -7.048 13.919 1.00 7.65 143 GLU C C 1
ATOM 3730 O O . GLU C 1 131 ? 38.142 -7.379 14.197 1.00 9.27 143 GLU C O 1
ATOM 3736 N N . ARG C 1 132 ? 40.339 -7.563 14.525 1.00 8.73 144 ARG C N 1
ATOM 3737 C CA . ARG C 1 132 ? 40.211 -8.613 15.538 1.00 8.86 144 ARG C CA 1
ATOM 3738 C C . ARG C 1 132 ? 39.536 -8.076 16.783 1.00 9.28 144 ARG C C 1
ATOM 3739 O O . ARG C 1 132 ? 38.676 -8.714 17.318 1.00 8.63 144 ARG C O 1
ATOM 3747 N N . ILE C 1 133 ? 39.920 -6.889 17.237 1.00 7.01 145 ILE C N 1
ATOM 3748 C CA . ILE C 1 133 ? 39.256 -6.312 18.395 1.00 8.43 145 ILE C CA 1
ATOM 3749 C C . ILE C 1 133 ? 37.757 -6.196 18.138 1.00 8.70 145 ILE C C 1
ATOM 3750 O O . ILE C 1 133 ? 36.939 -6.598 18.960 1.00 10.00 145 ILE C O 1
ATOM 3760 N N . HIS C 1 134 ? 37.380 -5.630 16.999 1.00 7.64 146 HIS C N 1
ATOM 3761 C CA A HIS C 1 134 ? 35.963 -5.432 16.687 0.46 10.39 146 HIS C CA 1
ATOM 3762 C CA B HIS C 1 134 ? 35.973 -5.426 16.739 0.54 5.48 146 HIS C CA 1
ATOM 3763 C C . HIS C 1 134 ? 35.218 -6.757 16.577 1.00 8.45 146 HIS C C 1
ATOM 3764 O O . HIS C 1 134 ? 34.116 -6.918 17.096 1.00 10.27 146 HIS C O 1
ATOM 3777 N N . ALA C 1 135 ? 35.829 -7.715 15.896 1.00 8.42 147 ALA C N 1
ATOM 3778 C CA . ALA C 1 135 ? 35.166 -8.984 15.622 1.00 7.76 147 ALA C CA 1
ATOM 3779 C C . ALA C 1 135 ? 35.015 -9.798 16.899 1.00 8.75 147 ALA C C 1
ATOM 3780 O O . ALA C 1 135 ? 33.991 -10.422 17.126 1.00 11.87 147 ALA C O 1
ATOM 3782 N N . LEU C 1 136 ? 36.017 -9.758 17.764 1.00 8.20 148 LEU C N 1
ATOM 3783 C CA . LEU C 1 136 ? 35.946 -10.455 19.042 1.00 7.76 148 LEU C CA 1
ATOM 3784 C C . LEU C 1 136 ? 34.886 -9.830 19.942 1.00 9.66 148 LEU C C 1
ATOM 3785 O O . LEU C 1 136 ? 34.219 -10.549 20.708 1.00 11.08 148 LEU C O 1
ATOM 3790 N N . LYS C 1 137 ? 34.733 -8.506 19.879 1.00 9.60 149 LYS C N 1
ATOM 3791 C CA A LYS C 1 137 ? 33.696 -7.806 20.633 0.31 12.25 149 LYS C CA 1
ATOM 3792 C CA B LYS C 1 137 ? 33.700 -7.858 20.687 0.69 9.41 149 LYS C CA 1
ATOM 3793 C C . LYS C 1 137 ? 32.329 -8.293 20.181 1.00 11.20 149 LYS C C 1
ATOM 3794 O O . LYS C 1 137 ? 31.449 -8.595 20.989 1.00 10.30 149 LYS C O 1
ATOM 3805 N N . THR C 1 138 ? 32.161 -8.383 18.864 1.00 9.81 150 THR C N 1
ATOM 3806 C CA . THR C 1 138 ? 30.898 -8.883 18.323 1.00 13.64 150 THR C CA 1
ATOM 3807 C C . THR C 1 138 ? 30.614 -10.318 18.787 1.00 14.44 150 THR C C 1
ATOM 3808 O O . THR C 1 138 ? 29.494 -10.633 19.171 1.00 19.02 150 THR C O 1
ATOM 3815 N N . LYS C 1 139 ? 31.627 -11.173 18.755 1.00 12.74 151 LYS C N 1
ATOM 3816 C CA A LYS C 1 139 ? 31.475 -12.568 19.150 0.19 16.48 151 LYS C CA 1
ATOM 3817 C CA B LYS C 1 139 ? 31.493 -12.570 19.150 0.81 13.01 151 LYS C CA 1
ATOM 3818 C C . LYS C 1 139 ? 31.088 -12.661 20.617 1.00 16.06 151 LYS C C 1
ATOM 3819 O O . LYS C 1 139 ? 30.276 -13.503 21.011 1.00 18.40 151 LYS C O 1
ATOM 3830 N N . GLU C 1 140 ? 31.668 -11.785 21.420 1.00 12.87 152 GLU C N 1
ATOM 3831 C CA . GLU C 1 140 ? 31.446 -11.756 22.847 1.00 12.39 152 GLU C CA 1
ATOM 3832 C C . GLU C 1 140 ? 30.028 -11.285 23.146 1.00 12.64 152 GLU C C 1
ATOM 3833 O O . GLU C 1 140 ? 29.349 -11.846 23.984 1.00 18.05 152 GLU C O 1
ATOM 3839 N N . LYS C 1 141 ? 29.567 -10.269 22.434 1.00 14.67 153 LYS C N 1
ATOM 3840 C CA . LYS C 1 141 ? 28.233 -9.733 22.668 1.00 15.76 153 LYS C CA 1
ATOM 3841 C C . LYS C 1 141 ? 27.179 -10.755 22.249 1.00 19.71 153 LYS C C 1
ATOM 3842 O O . LYS C 1 141 ? 26.144 -10.871 22.894 1.00 22.79 153 LYS C O 1
ATOM 3848 N N . MET C 1 142 ? 27.460 -11.506 21.188 1.00 23.17 154 MET C N 1
ATOM 3849 C CA . MET C 1 142 ? 26.547 -12.550 20.720 1.00 25.26 154 MET C CA 1
ATOM 3850 C C . MET C 1 142 ? 26.454 -13.700 21.717 1.00 28.11 154 MET C C 1
ATOM 3851 O O . MET C 1 142 ? 25.404 -14.333 21.852 1.00 30.42 154 MET C O 1
ATOM 3856 N N . ALA C 1 143 ? 27.557 -13.963 22.418 1.00 28.62 155 ALA C N 1
ATOM 3857 C CA . ALA C 1 143 ? 27.602 -15.042 23.401 1.00 31.00 155 ALA C CA 1
ATOM 3858 C C . ALA C 1 143 ? 26.753 -14.706 24.627 1.00 35.67 155 ALA C C 1
ATOM 3859 O O . ALA C 1 143 ? 26.648 -15.506 25.554 1.00 43.89 155 ALA C O 1
ATOM 3861 N N A GLN C 1 144 ? 26.241 -13.476 24.678 0.46 30.14 156 GLN C N 1
ATOM 3862 N N B GLN C 1 144 ? 26.094 -13.553 24.572 0.54 35.23 156 GLN C N 1
ATOM 3863 C CA A GLN C 1 144 ? 25.480 -12.993 25.834 0.46 34.19 156 GLN C CA 1
ATOM 3864 C CA B GLN C 1 144 ? 24.857 -13.332 25.316 0.54 37.68 156 GLN C CA 1
ATOM 3865 C C A GLN C 1 144 ? 24.641 -14.096 26.475 0.46 43.57 156 GLN C C 1
ATOM 3866 C C B GLN C 1 144 ? 24.044 -14.628 25.424 0.54 44.66 156 GLN C C 1
ATOM 3867 O O A GLN C 1 144 ? 23.941 -14.843 25.789 0.46 49.86 156 GLN C O 1
ATOM 3868 O O B GLN C 1 144 ? 24.281 -15.473 26.295 0.54 42.15 156 GLN C O 1
ATOM 3879 N N . GLU D 1 7 ? 41.768 10.972 7.414 1.00 22.65 19 GLU D N 1
ATOM 3880 C CA . GLU D 1 7 ? 41.785 10.751 5.972 1.00 26.11 19 GLU D CA 1
ATOM 3881 C C . GLU D 1 7 ? 40.436 10.282 5.430 1.00 16.87 19 GLU D C 1
ATOM 3882 O O . GLU D 1 7 ? 39.985 10.794 4.420 1.00 16.68 19 GLU D O 1
ATOM 3888 N N . ALA D 1 8 ? 39.807 9.297 6.065 1.00 17.34 20 ALA D N 1
ATOM 3889 C CA . ALA D 1 8 ? 38.495 8.843 5.613 1.00 15.30 20 ALA D CA 1
ATOM 3890 C C . ALA D 1 8 ? 37.504 9.995 5.619 1.00 13.29 20 ALA D C 1
ATOM 3891 O O . ALA D 1 8 ? 36.735 10.181 4.655 1.00 11.64 20 ALA D O 1
ATOM 3893 N N . GLU D 1 9 ? 37.484 10.755 6.704 1.00 14.39 21 GLU D N 1
ATOM 3894 C CA . GLU D 1 9 ? 36.572 11.888 6.818 1.00 12.38 21 GLU D CA 1
ATOM 3895 C C . GLU D 1 9 ? 36.890 12.940 5.762 1.00 13.50 21 GLU D C 1
ATOM 3896 O O . GLU D 1 9 ? 35.980 13.478 5.153 1.00 11.03 21 GLU D O 1
ATOM 3902 N N . ILE D 1 10 ? 38.171 13.228 5.535 1.00 13.43 22 ILE D N 1
ATOM 3903 C CA . ILE D 1 10 ? 38.575 14.203 4.534 1.00 13.33 22 ILE D CA 1
ATOM 3904 C C . ILE D 1 10 ? 38.098 13.763 3.149 1.00 13.61 22 ILE D C 1
ATOM 3905 O O . ILE D 1 10 ? 37.581 14.561 2.389 1.00 12.83 22 ILE D O 1
ATOM 3915 N N . LYS D 1 11 ? 38.255 12.490 2.822 1.00 11.76 23 LYS D N 1
ATOM 3916 C CA . LYS D 1 11 ? 37.828 11.989 1.524 1.00 12.42 23 LYS D CA 1
ATOM 3917 C C . LYS D 1 11 ? 36.315 12.120 1.340 1.00 10.73 23 LYS D C 1
ATOM 3918 O O . LYS D 1 11 ? 35.859 12.572 0.280 1.00 10.21 23 LYS D O 1
ATOM 3924 N N . VAL D 1 12 ? 35.531 11.769 2.358 1.00 9.41 24 VAL D N 1
ATOM 3925 C CA . VAL D 1 12 ? 34.074 11.903 2.257 1.00 7.39 24 VAL D CA 1
ATOM 3926 C C . VAL D 1 12 ? 33.678 13.390 2.102 1.00 9.26 24 VAL D C 1
ATOM 3927 O O . VAL D 1 12 ? 32.800 13.741 1.302 1.00 9.01 24 VAL D O 1
ATOM 3937 N N . ARG D 1 13 ? 34.343 14.264 2.849 1.00 9.91 25 ARG D N 1
ATOM 3938 C CA . ARG D 1 13 ? 34.066 15.696 2.793 1.00 9.72 25 ARG D CA 1
ATOM 3939 C C . ARG D 1 13 ? 34.307 16.172 1.365 1.00 8.16 25 ARG D C 1
ATOM 3940 O O . ARG D 1 13 ? 33.471 16.864 0.787 1.00 11.64 25 ARG D O 1
ATOM 3948 N N . GLU D 1 14 ? 35.418 15.736 0.775 1.00 10.59 26 GLU D N 1
ATOM 3949 C CA . GLU D 1 14 ? 35.789 16.141 -0.572 1.00 13.43 26 GLU D CA 1
ATOM 3950 C C . GLU D 1 14 ? 34.777 15.622 -1.583 1.00 12.49 26 GLU D C 1
ATOM 3951 O O . GLU D 1 14 ? 34.366 16.354 -2.492 1.00 14.30 26 GLU D O 1
ATOM 3957 N N . ALA D 1 15 ? 34.330 14.381 -1.381 1.00 10.48 27 ALA D N 1
ATOM 3958 C CA . ALA D 1 15 ? 33.434 13.730 -2.327 1.00 10.23 27 ALA D CA 1
ATOM 3959 C C . ALA D 1 15 ? 32.034 14.320 -2.266 1.00 11.85 27 ALA D C 1
ATOM 3960 O O . ALA D 1 15 ? 31.229 14.048 -3.156 1.00 13.01 27 ALA D O 1
ATOM 3962 N N . THR D 1 16 ? 31.722 15.015 -1.174 1.00 10.03 28 THR D N 1
ATOM 3963 C CA . THR D 1 16 ? 30.407 15.606 -0.991 1.00 10.40 28 THR D CA 1
ATOM 3964 C C . THR D 1 16 ? 30.402 17.136 -0.838 1.00 9.60 28 THR D C 1
ATOM 3965 O O . THR D 1 16 ? 29.492 17.724 -0.225 1.00 11.13 28 THR D O 1
ATOM 3972 N N . SER D 1 17 ? 31.398 17.789 -1.410 1.00 11.32 29 SER D N 1
ATOM 3973 C CA . SER D 1 17 ? 31.499 19.244 -1.349 1.00 10.77 29 SER D CA 1
ATOM 3974 C C . SER D 1 17 ? 30.439 19.949 -2.193 1.00 9.21 29 SER D C 1
ATOM 3975 O O . SER D 1 17 ? 29.753 19.333 -3.017 1.00 10.14 29 SER D O 1
ATOM 3978 N N . ASN D 1 18 ? 30.316 21.262 -1.985 1.00 8.68 30 ASN D N 1
ATOM 3979 C CA . ASN D 1 18 ? 29.405 22.081 -2.784 1.00 7.73 30 ASN D CA 1
ATOM 3980 C C . ASN D 1 18 ? 29.879 22.372 -4.201 1.00 11.32 30 ASN D C 1
ATOM 3981 O O . ASN D 1 18 ? 29.148 22.999 -4.960 1.00 12.00 30 ASN D O 1
ATOM 3986 N N . ASP D 1 19 ? 31.076 21.928 -4.578 1.00 9.67 31 ASP D N 1
ATOM 3987 C CA . ASP D 1 19 ? 31.526 22.140 -5.958 1.00 11.02 31 ASP D CA 1
ATOM 3988 C C . ASP D 1 19 ? 30.598 21.431 -6.945 1.00 11.74 31 ASP D C 1
ATOM 3989 O O . ASP D 1 19 ? 30.199 20.294 -6.720 1.00 10.31 31 ASP D O 1
ATOM 3994 N N . PRO D 1 20 ? 30.263 22.093 -8.066 1.00 11.16 32 PRO D N 1
ATOM 3995 C CA . PRO D 1 20 ? 29.301 21.461 -8.983 1.00 12.69 32 PRO D CA 1
ATOM 3996 C C . PRO D 1 20 ? 29.837 20.248 -9.749 1.00 18.76 32 PRO D C 1
ATOM 3997 O O . PRO D 1 20 ? 29.071 19.477 -10.347 1.00 25.55 32 PRO D O 1
ATOM 4001 N N . TRP D 1 21 ? 31.137 20.038 -9.713 1.00 12.54 33 TRP D N 1
ATOM 4002 C CA . TRP D 1 21 ? 31.718 18.896 -10.403 1.00 14.17 33 TRP D CA 1
ATOM 4003 C C . TRP D 1 21 ? 31.823 17.726 -9.430 1.00 15.25 33 TRP D C 1
ATOM 4004 O O . TRP D 1 21 ? 32.020 17.912 -8.222 1.00 14.04 33 TRP D O 1
ATOM 4015 N N . GLY D 1 22 ? 31.610 16.526 -9.963 1.00 23.48 34 GLY D N 1
ATOM 4016 C CA . GLY D 1 22 ? 31.234 15.392 -9.152 1.00 30.83 34 GLY D CA 1
ATOM 4017 C C . GLY D 1 22 ? 32.473 14.876 -8.515 1.00 35.94 34 GLY D C 1
ATOM 4018 O O . GLY D 1 22 ? 33.570 15.256 -8.928 1.00 41.37 34 GLY D O 1
ATOM 4019 N N . PRO D 1 23 ? 32.311 14.004 -7.512 1.00 37.91 35 PRO D N 1
ATOM 4020 C CA . PRO D 1 23 ? 33.504 13.323 -7.027 1.00 38.80 35 PRO D CA 1
ATOM 4021 C C . PRO D 1 23 ? 33.999 12.431 -8.146 1.00 33.43 35 PRO D C 1
ATOM 4022 O O . PRO D 1 23 ? 33.172 11.842 -8.841 1.00 35.62 35 PRO D O 1
ATOM 4026 N N . SER D 1 24 ? 35.311 12.373 -8.352 1.00 32.09 36 SER D N 1
ATOM 4027 C CA . SER D 1 24 ? 35.875 11.459 -9.328 1.00 32.39 36 SER D CA 1
ATOM 4028 C C . SER D 1 24 ? 35.552 10.034 -8.916 1.00 29.67 36 SER D C 1
ATOM 4029 O O . SER D 1 24 ? 35.336 9.737 -7.732 1.00 29.65 36 SER D O 1
ATOM 4032 N N . SER D 1 25 ? 35.503 9.155 -9.906 1.00 32.16 37 SER D N 1
ATOM 4033 C CA . SER D 1 25 ? 35.293 7.744 -9.657 1.00 33.62 37 SER D CA 1
ATOM 4034 C C . SER D 1 25 ? 36.424 7.220 -8.802 1.00 25.95 37 SER D C 1
ATOM 4035 O O . SER D 1 25 ? 36.221 6.318 -8.003 1.00 24.03 37 SER D O 1
ATOM 4038 N N . SER D 1 26 ? 37.614 7.788 -8.976 1.00 27.16 38 SER D N 1
ATOM 4039 C CA A SER D 1 26 ? 38.795 7.326 -8.256 0.37 26.23 38 SER D CA 1
ATOM 4040 C CA B SER D 1 26 ? 38.809 7.347 -8.262 0.63 25.08 38 SER D CA 1
ATOM 4041 C C . SER D 1 26 ? 38.672 7.608 -6.762 1.00 22.14 38 SER D C 1
ATOM 4042 O O . SER D 1 26 ? 39.008 6.756 -5.932 1.00 22.15 38 SER D O 1
ATOM 4047 N N . LEU D 1 27 ? 38.178 8.790 -6.413 1.00 20.19 39 LEU D N 1
ATOM 4048 C CA . LEU D 1 27 ? 37.961 9.118 -5.013 1.00 18.00 39 LEU D CA 1
ATOM 4049 C C . LEU D 1 27 ? 36.875 8.200 -4.445 1.00 15.51 39 LEU D C 1
ATOM 4050 O O . LEU D 1 27 ? 37.026 7.658 -3.336 1.00 12.73 39 LEU D O 1
ATOM 4055 N N . MET D 1 28 ? 35.798 7.993 -5.202 1.00 12.97 40 MET D N 1
ATOM 4056 C CA . MET D 1 28 ? 34.704 7.173 -4.697 1.00 12.61 40 MET D CA 1
ATOM 4057 C C . MET D 1 28 ? 35.196 5.742 -4.503 1.00 12.11 40 MET D C 1
ATOM 4058 O O . MET D 1 28 ? 34.851 5.086 -3.521 1.00 12.16 40 MET D O 1
ATOM 4063 N N . SER D 1 29 ? 36.101 5.298 -5.362 1.00 13.49 41 SER D N 1
ATOM 4064 C CA A SER D 1 29 ? 36.640 3.947 -5.280 0.48 16.19 41 SER D CA 1
ATOM 4065 C CA B SER D 1 29 ? 36.617 3.940 -5.245 0.52 14.13 41 SER D CA 1
ATOM 4066 C C . SER D 1 29 ? 37.516 3.812 -4.039 1.00 13.64 41 SER D C 1
ATOM 4067 O O . SER D 1 29 ? 37.525 2.775 -3.383 1.00 14.67 41 SER D O 1
ATOM 4072 N N . GLU D 1 30 ? 38.276 4.854 -3.731 1.00 14.18 42 GLU D N 1
ATOM 4073 C CA . GLU D 1 30 ? 39.075 4.855 -2.507 1.00 12.88 42 GLU D CA 1
ATOM 4074 C C . GLU D 1 30 ? 38.185 4.721 -1.270 1.00 12.49 42 GLU D C 1
ATOM 4075 O O . GLU D 1 30 ? 38.480 3.943 -0.353 1.00 12.61 42 GLU D O 1
ATOM 4081 N N . ILE D 1 31 ? 37.096 5.481 -1.241 1.00 10.72 43 ILE D N 1
ATOM 4082 C CA . ILE D 1 31 ? 36.179 5.425 -0.108 1.00 12.20 43 ILE D CA 1
ATOM 4083 C C . ILE D 1 31 ? 35.525 4.046 -0.012 1.00 9.39 43 ILE D C 1
ATOM 4084 O O . ILE D 1 31 ? 35.378 3.480 1.090 1.00 10.01 43 ILE D O 1
ATOM 4094 N N . ALA D 1 32 ? 35.175 3.472 -1.163 1.00 9.96 44 ALA D N 1
ATOM 4095 C CA . ALA D 1 32 ? 34.560 2.148 -1.189 1.00 11.68 44 ALA D CA 1
ATOM 4096 C C . ALA D 1 32 ? 35.526 1.113 -0.593 1.00 11.39 44 ALA D C 1
ATOM 4097 O O . ALA D 1 32 ? 35.134 0.307 0.237 1.00 10.46 44 ALA D O 1
ATOM 4099 N N . ASP D 1 33 ? 36.798 1.159 -0.974 1.00 11.31 45 ASP D N 1
ATOM 4100 C CA . ASP D 1 33 ? 37.766 0.233 -0.382 1.00 12.58 45 ASP D CA 1
ATOM 4101 C C . ASP D 1 33 ? 37.884 0.443 1.133 1.00 10.01 45 ASP D C 1
ATOM 4102 O O . ASP D 1 33 ? 38.006 -0.524 1.896 1.00 11.65 45 ASP D O 1
ATOM 4107 N N . LEU D 1 34 ? 37.840 1.697 1.571 1.00 9.63 46 LEU D N 1
ATOM 4108 C CA . LEU D 1 34 ? 37.937 1.989 2.995 1.00 9.97 46 LEU D CA 1
ATOM 4109 C C . LEU D 1 34 ? 36.748 1.473 3.789 1.00 8.88 46 LEU D C 1
ATOM 4110 O O . LEU D 1 34 ? 36.876 1.292 5.000 1.00 9.23 46 LEU D O 1
ATOM 4115 N N . THR D 1 35 ? 35.587 1.297 3.155 1.00 9.60 47 THR D N 1
ATOM 4116 C CA . THR D 1 35 ? 34.464 0.680 3.887 1.00 9.69 47 THR D CA 1
ATOM 4117 C C . THR D 1 35 ? 34.730 -0.734 4.393 1.00 9.83 47 THR D C 1
ATOM 4118 O O . THR D 1 35 ? 33.996 -1.211 5.251 1.00 11.23 47 THR D O 1
ATOM 4125 N N . TYR D 1 36 ? 35.779 -1.377 3.885 1.00 8.19 48 TYR D N 1
ATOM 4126 C CA . TYR D 1 36 ? 36.168 -2.695 4.368 1.00 10.93 48 TYR D CA 1
ATOM 4127 C C . TYR D 1 36 ? 37.070 -2.608 5.600 1.00 11.91 48 TYR D C 1
ATOM 4128 O O . TYR D 1 36 ? 37.493 -3.629 6.157 1.00 18.40 48 TYR D O 1
ATOM 4137 N N . ASN D 1 37 ? 37.369 -1.389 6.014 1.00 10.81 49 ASN D N 1
ATOM 4138 C CA . ASN D 1 37 ? 38.194 -1.112 7.182 1.00 10.43 49 ASN D CA 1
ATOM 4139 C C . ASN D 1 37 ? 37.226 -0.679 8.271 1.00 12.38 49 ASN D C 1
ATOM 4140 O O . ASN D 1 37 ? 36.577 0.355 8.149 1.00 15.45 49 ASN D O 1
ATOM 4145 N N . VAL D 1 38 ? 37.104 -1.477 9.324 1.00 13.02 50 VAL D N 1
ATOM 4146 C CA . VAL D 1 38 ? 36.016 -1.308 10.276 1.00 16.20 50 VAL D CA 1
ATOM 4147 C C . VAL D 1 38 ? 36.037 0.065 10.949 1.00 16.12 50 VAL D C 1
ATOM 4148 O O . VAL D 1 38 ? 34.985 0.614 11.295 1.00 14.47 50 VAL D O 1
ATOM 4158 N N . VAL D 1 39 ? 37.230 0.612 11.158 1.00 13.63 51 VAL D N 1
ATOM 4159 C CA . VAL D 1 39 ? 37.365 1.921 11.784 1.00 11.49 51 VAL D CA 1
ATOM 4160 C C . VAL D 1 39 ? 36.934 3.011 10.788 1.00 9.99 51 VAL D C 1
ATOM 4161 O O . VAL D 1 39 ? 36.121 3.922 11.099 1.00 14.15 51 VAL D O 1
ATOM 4171 N N . ALA D 1 40 ? 37.449 2.895 9.573 1.00 10.73 52 ALA D N 1
ATOM 4172 C CA . ALA D 1 40 ? 37.149 3.884 8.557 1.00 10.09 52 ALA D CA 1
ATOM 4173 C C . ALA D 1 40 ? 35.665 3.847 8.201 1.00 12.43 52 ALA D C 1
ATOM 4174 O O . ALA D 1 40 ? 35.064 4.886 7.920 1.00 11.75 52 ALA D O 1
ATOM 4176 N N . PHE D 1 41 ? 35.071 2.658 8.214 1.00 11.09 53 PHE D N 1
ATOM 4177 C CA . PHE D 1 41 ? 33.657 2.512 7.898 1.00 10.11 53 PHE D CA 1
ATOM 4178 C C . PHE D 1 41 ? 32.828 3.424 8.805 1.00 9.38 53 PHE D C 1
ATOM 4179 O O . PHE D 1 41 ? 31.929 4.133 8.337 1.00 9.61 53 PHE D O 1
ATOM 4187 N N . SER D 1 42 ? 33.093 3.405 10.108 1.00 11.00 54 SER D N 1
ATOM 4188 C CA A SER D 1 42 ? 32.307 4.204 11.028 0.40 13.16 54 SER D CA 1
ATOM 4189 C CA B SER D 1 42 ? 32.323 4.208 11.047 0.60 11.12 54 SER D CA 1
ATOM 4190 C C . SER D 1 42 ? 32.513 5.689 10.760 1.00 11.09 54 SER D C 1
ATOM 4191 O O . SER D 1 42 ? 31.557 6.471 10.868 1.00 11.11 54 SER D O 1
ATOM 4196 N N . GLU D 1 43 ? 33.750 6.073 10.434 1.00 11.01 55 GLU D N 1
ATOM 4197 C CA . GLU D 1 43 ? 34.003 7.480 10.097 1.00 12.10 55 GLU D CA 1
ATOM 4198 C C . GLU D 1 43 ? 33.270 7.951 8.830 1.00 9.96 55 GLU D C 1
ATOM 4199 O O . GLU D 1 43 ? 32.740 9.078 8.766 1.00 13.12 55 GLU D O 1
ATOM 4205 N N . ILE D 1 44 ? 33.234 7.068 7.838 1.00 10.11 56 ILE D N 1
ATOM 4206 C CA . ILE D 1 44 ? 32.647 7.366 6.545 1.00 8.58 56 ILE D CA 1
ATOM 4207 C C . ILE D 1 44 ? 31.157 7.525 6.734 1.00 10.09 56 ILE D C 1
ATOM 4208 O O . ILE D 1 44 ? 30.577 8.494 6.267 1.00 8.57 56 ILE D O 1
ATOM 4218 N N . MET D 1 45 ? 30.528 6.604 7.447 1.00 8.77 57 MET D N 1
ATOM 4219 C CA . MET D 1 45 ? 29.093 6.633 7.597 1.00 8.91 57 MET D CA 1
ATOM 4220 C C . MET D 1 45 ? 28.656 7.808 8.451 1.00 9.07 57 MET D C 1
ATOM 4221 O O . MET D 1 45 ? 27.629 8.409 8.174 1.00 9.88 57 MET D O 1
ATOM 4226 N N . SER D 1 46 ? 29.407 8.145 9.494 1.00 7.76 58 SER D N 1
ATOM 4227 C CA A SER D 1 46 ? 29.088 9.309 10.317 0.52 7.77 58 SER D CA 1
ATOM 4228 C CA B SER D 1 46 ? 29.017 9.292 10.299 0.48 7.69 58 SER D CA 1
ATOM 4229 C C . SER D 1 46 ? 29.059 10.563 9.442 1.00 8.66 58 SER D C 1
ATOM 4230 O O . SER D 1 46 ? 28.143 11.389 9.522 1.00 9.45 58 SER D O 1
ATOM 4235 N N . MET D 1 47 ? 30.098 10.723 8.625 1.00 7.49 59 MET D N 1
ATOM 4236 C CA . MET D 1 47 ? 30.162 11.887 7.748 1.00 7.46 59 MET D CA 1
ATOM 4237 C C . MET D 1 47 ? 29.049 11.910 6.671 1.00 8.99 59 MET D C 1
ATOM 4238 O O . MET D 1 47 ? 28.510 12.968 6.339 1.00 8.90 59 MET D O 1
ATOM 4243 N N . VAL D 1 48 ? 28.681 10.752 6.153 1.00 8.47 60 VAL D N 1
ATOM 4244 C CA . VAL D 1 48 ? 27.632 10.686 5.140 1.00 7.65 60 VAL D CA 1
ATOM 4245 C C . VAL D 1 48 ? 26.312 11.117 5.768 1.00 9.83 60 VAL D C 1
ATOM 4246 O O . VAL D 1 48 ? 25.599 11.928 5.186 1.00 9.32 60 VAL D O 1
ATOM 4256 N N . TRP D 1 49 ? 25.989 10.625 6.957 1.00 8.78 61 TRP D N 1
ATOM 4257 C CA . TRP D 1 49 ? 24.737 11.003 7.617 1.00 9.56 61 TRP D CA 1
ATOM 4258 C C . TRP D 1 49 ? 24.740 12.497 7.954 1.00 10.32 61 TRP D C 1
ATOM 4259 O O . TRP D 1 49 ? 23.709 13.167 7.853 1.00 12.70 61 TRP D O 1
ATOM 4270 N N . LYS D 1 50 ? 25.890 13.045 8.331 1.00 8.19 62 LYS D N 1
ATOM 4271 C CA A LYS D 1 50 ? 25.955 14.481 8.596 0.50 9.78 62 LYS D CA 1
ATOM 4272 C CA B LYS D 1 50 ? 25.985 14.482 8.584 0.50 11.84 62 LYS D CA 1
ATOM 4273 C C . LYS D 1 50 ? 25.644 15.255 7.319 1.00 9.53 62 LYS D C 1
ATOM 4274 O O . LYS D 1 50 ? 24.857 16.202 7.347 1.00 10.39 62 LYS D O 1
ATOM 4285 N N . ARG D 1 51 ? 26.235 14.849 6.204 1.00 9.77 63 ARG D N 1
ATOM 4286 C CA . ARG D 1 51 ? 26.049 15.574 4.959 1.00 8.91 63 ARG D CA 1
ATOM 4287 C C . ARG D 1 51 ? 24.594 15.482 4.509 1.00 11.79 63 ARG D C 1
ATOM 4288 O O . ARG D 1 51 ? 24.042 16.438 3.962 1.00 11.67 63 ARG D O 1
ATOM 4296 N N . LEU D 1 52 ? 23.963 14.347 4.759 1.00 11.31 64 LEU D N 1
ATOM 4297 C CA 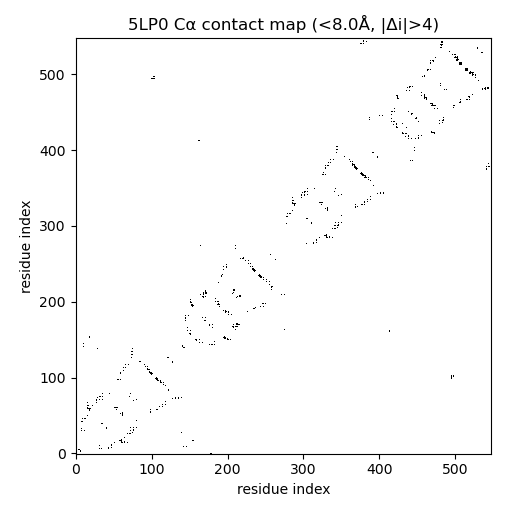. LEU D 1 52 ? 22.572 14.161 4.392 1.00 11.64 64 LEU D CA 1
ATOM 4298 C C . LEU D 1 52 ? 21.633 15.025 5.218 1.00 9.32 64 LEU D C 1
ATOM 4299 O O . LEU D 1 52 ? 20.464 15.161 4.873 1.00 13.74 64 LEU D O 1
ATOM 4304 N N . ASN D 1 53 ? 22.148 15.601 6.300 1.00 12.88 65 ASN D N 1
ATOM 4305 C CA . ASN D 1 53 ? 21.366 16.458 7.170 1.00 12.92 65 ASN D CA 1
ATOM 4306 C C . ASN D 1 53 ? 21.541 17.956 6.887 1.00 11.54 65 ASN D C 1
ATOM 4307 O O . ASN D 1 53 ? 21.008 18.799 7.611 1.00 16.13 65 ASN D O 1
ATOM 4312 N N . ASP D 1 54 ? 22.257 18.289 5.819 1.00 9.34 66 ASP D N 1
ATOM 4313 C CA . ASP D 1 54 ? 22.536 19.690 5.506 1.00 10.61 66 ASP D CA 1
ATOM 4314 C C . ASP D 1 54 ? 21.359 20.250 4.713 1.00 8.14 66 ASP D C 1
ATOM 4315 O O . ASP D 1 54 ? 20.428 19.517 4.361 1.00 10.50 66 ASP D O 1
ATOM 4320 N N . HIS D 1 55 ? 21.348 21.553 4.480 1.00 10.15 67 HIS D N 1
ATOM 4321 C CA A HIS D 1 55 ? 20.159 22.230 3.982 0.37 11.21 67 HIS D CA 1
ATOM 4322 C CA B HIS D 1 55 ? 20.183 22.165 3.880 0.63 10.56 67 HIS D CA 1
ATOM 4323 C C . HIS D 1 55 ? 20.553 23.473 3.195 1.00 10.04 67 HIS D C 1
ATOM 4324 O O . HIS D 1 55 ? 21.701 23.925 3.272 1.00 9.96 67 HIS D O 1
ATOM 4337 N N . GLY D 1 56 ? 19.577 24.061 2.505 1.00 8.89 68 GLY D N 1
ATOM 4338 C CA . GLY D 1 56 ? 19.753 25.371 1.912 1.00 10.30 68 GLY D CA 1
ATOM 4339 C C . GLY D 1 56 ? 20.920 25.468 0.971 1.00 11.30 68 GLY D C 1
ATOM 4340 O O . GLY D 1 56 ? 21.058 24.657 0.074 1.00 9.56 68 GLY D O 1
ATOM 4341 N N . LYS D 1 57 ? 21.775 26.457 1.195 1.00 10.31 69 LYS D N 1
ATOM 4342 C CA A LYS D 1 57 ? 22.915 26.699 0.330 0.80 11.47 69 LYS D CA 1
ATOM 4343 C CA B LYS D 1 57 ? 22.908 26.693 0.308 0.20 12.87 69 LYS D CA 1
ATOM 4344 C C . LYS D 1 57 ? 23.866 25.499 0.257 1.00 9.44 69 LYS D C 1
ATOM 4345 O O . LYS D 1 57 ? 24.671 25.395 -0.664 1.00 10.48 69 LYS D O 1
ATOM 4356 N N . ASN D 1 58 ? 23.750 24.589 1.224 1.00 8.48 70 ASN D N 1
ATOM 4357 C CA . ASN D 1 58 ? 24.565 23.367 1.271 1.00 7.58 70 ASN D CA 1
ATOM 4358 C C . ASN D 1 58 ? 23.852 22.152 0.648 1.00 7.63 70 ASN D C 1
ATOM 4359 O O . ASN D 1 58 ? 24.235 21.009 0.895 1.00 9.68 70 ASN D O 1
ATOM 4364 N N . TRP D 1 59 ? 22.833 22.400 -0.177 1.00 8.30 71 TRP D N 1
ATOM 4365 C CA . TRP D 1 59 ? 22.030 21.322 -0.748 1.00 7.51 71 TRP D CA 1
ATOM 4366 C C . TRP D 1 59 ? 22.867 20.297 -1.508 1.00 7.14 71 TRP D C 1
ATOM 4367 O O . TRP D 1 59 ? 22.542 19.094 -1.512 1.00 8.13 71 TRP D O 1
ATOM 4378 N N . ARG D 1 60 ? 23.949 20.738 -2.155 1.00 6.30 72 ARG D N 1
ATOM 4379 C CA . ARG D 1 60 ? 24.749 19.794 -2.924 1.00 7.99 72 ARG D CA 1
ATOM 4380 C C . ARG D 1 60 ? 25.447 18.775 -2.013 1.00 6.25 72 ARG D C 1
ATOM 4381 O O . ARG D 1 60 ? 25.759 17.695 -2.466 1.00 8.70 72 ARG D O 1
ATOM 4389 N N . HIS D 1 61 ? 25.693 19.099 -0.741 1.00 7.34 73 HIS D N 1
ATOM 4390 C CA . HIS D 1 61 ? 26.176 18.115 0.232 1.00 8.57 73 HIS D CA 1
ATOM 4391 C C . HIS D 1 61 ? 25.220 16.932 0.281 1.00 8.58 73 HIS D C 1
ATOM 4392 O O . HIS D 1 61 ? 25.635 15.758 0.340 1.00 8.84 73 HIS D O 1
ATOM 4399 N N . VAL D 1 62 ? 23.926 17.238 0.256 1.00 7.07 74 VAL D N 1
ATOM 4400 C CA . VAL D 1 62 ? 22.902 16.213 0.392 1.00 6.88 74 VAL D CA 1
ATOM 4401 C C . VAL D 1 62 ? 22.861 15.379 -0.887 1.00 6.32 74 VAL D C 1
ATOM 4402 O O . VAL D 1 62 ? 22.891 14.128 -0.858 1.00 8.42 74 VAL D O 1
ATOM 4412 N N . TYR D 1 63 ? 22.826 16.060 -2.035 1.00 6.35 75 TYR D N 1
ATOM 4413 C CA . TYR D 1 63 ? 22.767 15.399 -3.334 1.00 7.72 75 TYR D CA 1
ATOM 4414 C C . TYR D 1 63 ? 23.976 14.479 -3.549 1.00 7.58 75 TYR D C 1
ATOM 4415 O O . TYR D 1 63 ? 23.835 13.273 -3.829 1.00 8.89 75 TYR D O 1
ATOM 4424 N N . LYS D 1 64 ? 25.165 15.033 -3.338 1.00 7.03 76 LYS D N 1
ATOM 4425 C CA . LYS D 1 64 ? 26.393 14.257 -3.518 1.00 7.41 76 LYS D CA 1
ATOM 4426 C C . LYS D 1 64 ? 26.590 13.173 -2.453 1.00 7.97 76 LYS D C 1
ATOM 4427 O O . LYS D 1 64 ? 27.181 12.127 -2.760 1.00 9.31 76 LYS D O 1
ATOM 4433 N N . ALA D 1 65 ? 26.106 13.393 -1.232 1.00 7.31 77 ALA D N 1
ATOM 4434 C CA . ALA D 1 65 ? 26.145 12.327 -0.237 1.00 7.59 77 ALA D CA 1
ATOM 4435 C C . ALA D 1 65 ? 25.312 11.139 -0.701 1.00 8.27 77 ALA D C 1
ATOM 4436 O O . ALA D 1 65 ? 25.674 9.978 -0.453 1.00 8.72 77 ALA D O 1
ATOM 4438 N N . MET D 1 66 ? 24.241 11.392 -1.453 1.00 8.18 78 MET D N 1
ATOM 4439 C CA . MET D 1 66 ? 23.387 10.297 -1.888 1.00 6.49 78 MET D CA 1
ATOM 4440 C C . MET D 1 66 ? 24.076 9.609 -3.068 1.00 8.10 78 MET D C 1
ATOM 4441 O O . MET D 1 66 ? 24.064 8.390 -3.159 1.00 9.28 78 MET D O 1
ATOM 4446 N N . THR D 1 67 ? 24.709 10.372 -3.961 1.00 7.39 79 THR D N 1
ATOM 4447 C CA . THR D 1 67 ? 25.498 9.758 -5.031 1.00 7.30 79 THR D CA 1
ATOM 4448 C C . THR D 1 67 ? 26.591 8.871 -4.443 1.00 8.18 79 THR D C 1
ATOM 4449 O O . THR D 1 67 ? 26.801 7.757 -4.902 1.00 10.65 79 THR D O 1
ATOM 4456 N N . LEU D 1 68 ? 27.283 9.358 -3.417 1.00 8.11 80 LEU D N 1
ATOM 4457 C CA . LEU D 1 68 ? 28.329 8.567 -2.804 1.00 8.98 80 LEU D CA 1
ATOM 4458 C C . LEU D 1 68 ? 27.737 7.333 -2.121 1.00 7.00 80 LEU D C 1
ATOM 4459 O O . LEU D 1 68 ? 28.256 6.226 -2.281 1.00 10.44 80 LEU D O 1
ATOM 4464 N N . MET D 1 69 ? 26.656 7.503 -1.368 1.00 8.33 81 MET D N 1
ATOM 4465 C CA . MET D 1 69 ? 26.024 6.373 -0.708 1.00 9.43 81 MET D CA 1
ATOM 4466 C C . MET D 1 69 ? 25.667 5.286 -1.726 1.00 11.17 81 MET D C 1
ATOM 4467 O O . MET D 1 69 ? 25.908 4.096 -1.489 1.00 11.19 81 MET D O 1
ATOM 4472 N N . GLU D 1 70 ? 25.103 5.686 -2.860 1.00 11.48 82 GLU D N 1
ATOM 4473 C CA . GLU D 1 70 ? 24.718 4.722 -3.875 1.00 9.78 82 GLU D CA 1
ATOM 4474 C C . GLU D 1 70 ? 25.935 3.953 -4.397 1.00 9.53 82 GLU D C 1
ATOM 4475 O O . GLU D 1 70 ? 25.900 2.725 -4.528 1.00 12.27 82 GLU D O 1
ATOM 4481 N N . TYR D 1 71 ? 27.021 4.671 -4.636 1.00 9.53 83 TYR D N 1
ATOM 4482 C CA . TYR D 1 71 ? 28.243 4.048 -5.102 1.00 10.85 83 TYR D CA 1
ATOM 4483 C C . TYR D 1 71 ? 28.754 3.042 -4.065 1.00 10.62 83 TYR D C 1
ATOM 4484 O O . TYR D 1 71 ? 29.122 1.915 -4.406 1.00 11.86 83 TYR D O 1
ATOM 4493 N N . LEU D 1 72 ? 28.743 3.448 -2.801 1.00 9.05 84 LEU D N 1
ATOM 4494 C CA . LEU D 1 72 ? 29.225 2.601 -1.715 1.00 9.30 84 LEU D CA 1
ATOM 4495 C C . LEU D 1 72 ? 28.346 1.382 -1.485 1.00 8.11 84 LEU D C 1
ATOM 4496 O O . LEU D 1 72 ? 28.843 0.281 -1.183 1.00 10.51 84 LEU D O 1
ATOM 4501 N N . ILE D 1 73 ? 27.044 1.563 -1.594 1.00 10.02 85 ILE D N 1
ATOM 4502 C CA . ILE D 1 73 ? 26.124 0.434 -1.528 1.00 8.67 85 ILE D CA 1
ATOM 4503 C C . ILE D 1 73 ? 26.464 -0.587 -2.621 1.00 9.46 85 ILE D C 1
ATOM 4504 O O . ILE D 1 73 ? 26.388 -1.796 -2.383 1.00 14.78 85 ILE D O 1
ATOM 4514 N N . LYS D 1 74 ? 26.921 -0.123 -3.788 1.00 11.40 86 LYS D N 1
ATOM 4515 C CA . LYS D 1 74 ? 27.017 -0.997 -4.952 1.00 12.50 86 LYS D CA 1
ATOM 4516 C C . LYS D 1 74 ? 28.405 -1.607 -5.048 1.00 10.60 86 LYS D C 1
ATOM 4517 O O . LYS D 1 74 ? 28.564 -2.689 -5.604 1.00 15.22 86 LYS D O 1
ATOM 4523 N N . THR D 1 75 ? 29.422 -0.946 -4.511 1.00 11.06 87 THR D N 1
ATOM 4524 C CA . THR D 1 75 ? 30.793 -1.449 -4.666 1.00 14.20 87 THR D CA 1
ATOM 4525 C C . THR D 1 75 ? 31.605 -1.517 -3.381 1.00 12.01 87 THR D C 1
ATOM 4526 O O . THR D 1 75 ? 32.752 -1.957 -3.401 1.00 14.57 87 THR D O 1
ATOM 4533 N N . GLY D 1 76 ? 31.038 -1.063 -2.266 1.00 11.24 88 GLY D N 1
ATOM 4534 C CA . GLY D 1 76 ? 31.756 -1.120 -1.010 1.00 11.57 88 GLY D CA 1
ATOM 4535 C C . GLY D 1 76 ? 31.419 -2.397 -0.272 1.00 10.19 88 GLY D C 1
ATOM 4536 O O . GLY D 1 76 ? 30.830 -3.321 -0.835 1.00 13.29 88 GLY D O 1
ATOM 4537 N N . SER D 1 77 ? 31.771 -2.421 1.016 1.00 10.84 89 SER D N 1
ATOM 4538 C CA . SER D 1 77 ? 31.403 -3.517 1.895 1.00 11.92 89 SER D CA 1
ATOM 4539 C C . SER D 1 77 ? 29.892 -3.642 1.963 1.00 15.19 89 SER D C 1
ATOM 4540 O O . SER D 1 77 ? 29.178 -2.636 1.922 1.00 15.03 89 SER D O 1
ATOM 4543 N N . GLU D 1 78 ? 29.401 -4.876 2.075 1.00 17.06 90 GLU D N 1
ATOM 4544 C CA . GLU D 1 78 ? 27.970 -5.094 2.272 1.00 20.01 90 GLU D CA 1
ATOM 4545 C C . GLU D 1 78 ? 27.474 -4.484 3.595 1.00 17.82 90 GLU D C 1
ATOM 4546 O O . GLU D 1 78 ? 26.273 -4.319 3.794 1.00 20.50 90 GLU D O 1
ATOM 4552 N N . ARG D 1 79 ? 28.393 -4.140 4.488 1.00 16.91 91 ARG D N 1
ATOM 4553 C CA . ARG D 1 79 ? 28.028 -3.387 5.693 1.00 17.16 91 ARG D CA 1
ATOM 4554 C C . ARG D 1 79 ? 27.352 -2.041 5.380 1.00 15.77 91 ARG D C 1
ATOM 4555 O O . ARG D 1 79 ? 26.552 -1.525 6.178 1.00 15.64 91 ARG D O 1
ATOM 4563 N N . VAL D 1 80 ? 27.660 -1.477 4.217 1.00 13.39 92 VAL D N 1
ATOM 4564 C CA . VAL D 1 80 ? 27.106 -0.188 3.859 1.00 10.55 92 VAL D CA 1
ATOM 4565 C C . VAL D 1 80 ? 25.621 -0.342 3.621 1.00 11.49 92 VAL D C 1
ATOM 4566 O O . VAL D 1 80 ? 24.813 0.325 4.263 1.00 12.75 92 VAL D O 1
ATOM 4576 N N . ALA D 1 81 ? 25.253 -1.262 2.742 1.00 11.69 93 ALA D N 1
ATOM 4577 C CA . ALA D 1 81 ? 23.854 -1.453 2.421 1.00 15.06 93 ALA D CA 1
ATOM 4578 C C . ALA D 1 81 ? 23.086 -1.818 3.689 1.00 14.37 93 ALA D C 1
ATOM 4579 O O . ALA D 1 81 ? 21.961 -1.367 3.886 1.00 15.03 93 ALA D O 1
ATOM 4581 N N . GLN D 1 82 ? 23.685 -2.640 4.549 1.00 14.84 94 GLN D N 1
ATOM 4582 C CA . GLN D 1 82 ? 22.985 -3.042 5.765 1.00 15.53 94 GLN D CA 1
ATOM 4583 C C . GLN D 1 82 ? 22.618 -1.842 6.619 1.00 13.59 94 GLN D C 1
ATOM 4584 O O . GLN D 1 82 ? 21.466 -1.705 7.044 1.00 15.27 94 GLN D O 1
ATOM 4590 N N . GLN D 1 83 ? 23.584 -0.966 6.865 1.00 13.11 95 GLN D N 1
ATOM 4591 C CA . GLN D 1 83 ? 23.290 0.212 7.660 1.00 11.12 95 GLN D CA 1
ATOM 4592 C C . GLN D 1 83 ? 22.334 1.211 6.974 1.00 11.00 95 GLN D C 1
ATOM 4593 O O . GLN D 1 83 ? 21.495 1.811 7.640 1.00 13.65 95 GLN D O 1
ATOM 4599 N N . CYS D 1 84 ? 22.431 1.376 5.661 1.00 12.15 96 CYS D N 1
ATOM 4600 C CA . CYS D 1 84 ? 21.550 2.303 4.941 1.00 10.45 96 CYS D CA 1
ATOM 4601 C C . CYS D 1 84 ? 20.110 1.788 4.942 1.00 13.00 96 CYS D C 1
ATOM 4602 O O . CYS D 1 84 ? 19.144 2.561 4.969 1.00 15.49 96 CYS D O 1
ATOM 4605 N N . ARG D 1 85 ? 19.963 0.469 4.956 1.00 14.67 97 ARG D N 1
ATOM 4606 C CA . ARG D 1 85 ? 18.645 -0.136 5.007 1.00 17.57 97 ARG D CA 1
ATOM 4607 C C . ARG D 1 85 ? 18.056 0.057 6.398 1.00 17.88 97 ARG D C 1
ATOM 4608 O O . ARG D 1 85 ? 16.872 0.348 6.531 1.00 19.92 97 ARG D O 1
ATOM 4616 N N . GLU D 1 86 ? 18.882 -0.120 7.431 1.00 17.89 98 GLU D N 1
ATOM 4617 C CA . GLU D 1 86 ? 18.442 0.114 8.799 1.00 18.21 98 GLU D CA 1
ATOM 4618 C C . GLU D 1 86 ? 17.966 1.556 8.947 1.00 20.29 98 GLU D C 1
ATOM 4619 O O . GLU D 1 86 ? 16.929 1.819 9.576 1.00 20.73 98 GLU D O 1
ATOM 4625 N N . ASN D 1 87 ? 18.708 2.479 8.333 1.00 16.81 99 ASN D N 1
ATOM 4626 C CA . ASN D 1 87 ? 18.475 3.902 8.509 1.00 16.40 99 ASN D CA 1
ATOM 4627 C C . ASN D 1 87 ? 17.803 4.531 7.295 1.00 13.90 99 ASN D C 1
ATOM 4628 O O . ASN D 1 87 ? 17.982 5.722 7.022 1.00 21.19 99 ASN D O 1
ATOM 4633 N N . ILE D 1 88 ? 16.999 3.742 6.586 1.00 18.26 100 ILE D N 1
ATOM 4634 C CA . ILE D 1 88 ? 16.354 4.204 5.362 1.00 16.08 100 ILE D CA 1
ATOM 4635 C C . ILE D 1 88 ? 15.481 5.469 5.535 1.00 21.86 100 ILE D C 1
ATOM 4636 O O . ILE D 1 88 ? 15.316 6.247 4.590 1.00 17.20 100 ILE D O 1
ATOM 4646 N N . TYR D 1 89 ? 14.938 5.692 6.729 1.00 25.45 101 TYR D N 1
ATOM 4647 C CA . TYR D 1 89 ? 14.101 6.875 6.990 1.00 26.22 101 TYR D CA 1
ATOM 4648 C C . TYR D 1 89 ? 14.877 8.180 6.754 1.00 24.09 101 TYR D C 1
ATOM 4649 O O . TYR D 1 89 ? 14.329 9.177 6.264 1.00 21.51 101 TYR D O 1
ATOM 4658 N N . ALA D 1 90 ? 16.164 8.162 7.081 1.00 20.04 102 ALA D N 1
ATOM 4659 C CA . ALA D 1 90 ? 17.029 9.315 6.858 1.00 17.54 102 ALA D CA 1
ATOM 4660 C C . ALA D 1 90 ? 17.183 9.674 5.364 1.00 18.47 102 ALA D C 1
ATOM 4661 O O . ALA D 1 90 ? 17.490 10.822 5.020 1.00 22.59 102 ALA D O 1
ATOM 4663 N N . VAL D 1 91 ? 16.965 8.711 4.477 1.00 16.13 103 VAL D N 1
ATOM 4664 C CA . VAL D 1 91 ? 16.955 9.008 3.045 1.00 11.52 103 VAL D CA 1
ATOM 4665 C C . VAL D 1 91 ? 15.521 9.332 2.625 1.00 10.61 103 VAL D C 1
ATOM 4666 O O . VAL D 1 91 ? 15.279 10.258 1.856 1.00 11.43 103 VAL D O 1
ATOM 4676 N N . GLN D 1 92 ? 14.565 8.587 3.167 1.00 10.69 104 GLN D N 1
ATOM 4677 C CA A GLN D 1 92 ? 13.147 8.787 2.870 0.50 14.53 104 GLN D CA 1
ATOM 4678 C CA B GLN D 1 92 ? 13.162 8.787 2.828 0.50 14.22 104 GLN D CA 1
ATOM 4679 C C . GLN D 1 92 ? 12.714 10.228 3.098 1.00 13.60 104 GLN D C 1
ATOM 4680 O O . GLN D 1 92 ? 11.967 10.794 2.307 1.00 12.99 104 GLN D O 1
ATOM 4691 N N . THR D 1 93 ? 13.171 10.825 4.198 1.00 10.65 105 THR D N 1
ATOM 4692 C CA . THR D 1 93 ? 12.763 12.193 4.524 1.00 14.31 105 THR D CA 1
ATOM 4693 C C . THR D 1 93 ? 13.235 13.196 3.464 1.00 12.85 105 THR D C 1
ATOM 4694 O O . THR D 1 93 ? 12.630 14.273 3.302 1.00 14.35 105 THR D O 1
ATOM 4701 N N . LEU D 1 94 ? 14.299 12.855 2.732 1.00 11.05 106 LEU D N 1
ATOM 4702 C CA . LEU D 1 94 ? 14.798 13.754 1.685 1.00 9.07 106 LEU D CA 1
ATOM 4703 C C . LEU D 1 94 ? 13.854 13.859 0.486 1.00 11.12 106 LEU D C 1
ATOM 4704 O O . LEU D 1 94 ? 14.020 14.702 -0.381 1.00 12.63 106 LEU D O 1
ATOM 4709 N N . LYS D 1 95 ? 12.839 13.019 0.432 1.00 11.26 107 LYS D N 1
ATOM 4710 C CA A LYS D 1 95 ? 11.850 13.129 -0.629 0.87 13.34 107 LYS D CA 1
ATOM 4711 C CA B LYS D 1 95 ? 11.848 13.125 -0.629 0.13 14.68 107 LYS D CA 1
ATOM 4712 C C . LYS D 1 95 ? 11.072 14.436 -0.492 1.00 11.57 107 LYS D C 1
ATOM 4713 O O . LYS D 1 95 ? 10.402 14.872 -1.428 1.00 16.65 107 LYS D O 1
ATOM 4724 N N . ASP D 1 96 ? 11.204 15.070 0.674 1.00 13.48 108 ASP D N 1
ATOM 4725 C CA . ASP D 1 96 ? 10.566 16.340 0.995 1.00 16.05 108 ASP D CA 1
ATOM 4726 C C . ASP D 1 96 ? 11.495 17.565 0.930 1.00 10.95 108 ASP D C 1
ATOM 4727 O O . ASP D 1 96 ? 11.077 18.683 1.256 1.00 11.69 108 ASP D O 1
ATOM 4732 N N . PHE D 1 97 ? 12.746 17.365 0.517 1.00 8.62 109 PHE D N 1
ATOM 4733 C CA . PHE D 1 97 ? 13.758 18.414 0.566 1.00 7.08 109 PHE D CA 1
ATOM 4734 C C . PHE D 1 97 ? 13.434 19.544 -0.402 1.00 7.12 109 PHE D C 1
ATOM 4735 O O . PHE D 1 97 ? 13.070 19.283 -1.553 1.00 8.52 109 PHE D O 1
ATOM 4743 N N . GLN D 1 98 ? 13.572 20.780 0.061 1.00 7.72 110 GLN D N 1
ATOM 4744 C CA . GLN D 1 98 ? 13.303 21.973 -0.740 1.00 6.23 110 GLN D CA 1
ATOM 4745 C C . GLN D 1 98 ? 14.532 22.869 -0.854 1.00 6.74 110 GLN D C 1
ATOM 4746 O O . GLN D 1 98 ? 15.226 23.106 0.126 1.00 9.04 110 GLN D O 1
ATOM 4752 N N . TYR D 1 99 ? 14.810 23.379 -2.051 1.00 6.97 111 TYR D N 1
ATOM 4753 C CA . TYR D 1 99 ? 15.757 24.476 -2.216 1.00 6.89 111 TYR D CA 1
ATOM 4754 C C . TYR D 1 99 ? 15.592 25.142 -3.577 1.00 6.11 111 TYR D C 1
ATOM 4755 O O . TYR D 1 99 ? 15.569 24.463 -4.618 1.00 6.72 111 TYR D O 1
ATOM 4764 N N . ILE D 1 100 ? 15.529 26.475 -3.551 1.00 6.37 112 ILE D N 1
ATOM 4765 C CA . ILE D 1 100 ? 15.527 27.324 -4.740 1.00 5.68 112 ILE D CA 1
ATOM 4766 C C . ILE D 1 100 ? 16.859 28.076 -4.737 1.00 6.43 112 ILE D C 1
ATOM 4767 O O . ILE D 1 100 ? 17.213 28.717 -3.740 1.00 8.11 112 ILE D O 1
ATOM 4777 N N . ASP D 1 101 ? 17.609 27.993 -5.843 1.00 6.97 113 ASP D N 1
ATOM 4778 C CA . ASP D 1 101 ? 18.938 28.611 -5.912 1.00 10.06 113 ASP D CA 1
ATOM 4779 C C . ASP D 1 101 ? 18.900 30.079 -6.370 1.00 9.34 113 ASP D C 1
ATOM 4780 O O . ASP D 1 101 ? 17.830 30.650 -6.613 1.00 8.29 113 ASP D O 1
ATOM 4785 N N . ARG D 1 102 ? 20.073 30.687 -6.477 1.00 11.49 114 ARG D N 1
ATOM 4786 C CA A ARG D 1 102 ? 20.209 32.109 -6.792 0.49 11.66 114 ARG D CA 1
ATOM 4787 C CA B ARG D 1 102 ? 20.139 32.123 -6.754 0.51 14.37 114 ARG D CA 1
ATOM 4788 C C . ARG D 1 102 ? 19.565 32.523 -8.115 1.00 13.33 114 ARG D C 1
ATOM 4789 O O . ARG D 1 102 ? 19.233 33.694 -8.331 1.00 14.85 114 ARG D O 1
ATOM 4804 N N . ASP D 1 103 ? 19.417 31.562 -9.008 1.00 11.97 115 ASP D N 1
ATOM 4805 C CA . ASP D 1 103 ? 18.826 31.825 -10.299 1.00 12.62 115 ASP D CA 1
ATOM 4806 C C . ASP D 1 103 ? 17.335 31.472 -10.331 1.00 12.43 115 ASP D C 1
ATOM 4807 O O . ASP D 1 103 ? 16.700 31.510 -11.382 1.00 15.29 115 ASP D O 1
ATOM 4812 N N . GLY D 1 104 ? 16.773 31.145 -9.168 1.00 9.76 116 GLY D N 1
ATOM 4813 C CA . GLY D 1 104 ? 15.379 30.778 -9.071 1.00 9.84 116 GLY D CA 1
ATOM 4814 C C . GLY D 1 104 ? 15.095 29.335 -9.467 1.00 9.77 116 GLY D C 1
ATOM 4815 O O . GLY D 1 104 ? 13.941 28.946 -9.636 1.00 10.29 116 GLY D O 1
ATOM 4816 N N . LYS D 1 105 ? 16.134 28.527 -9.629 1.00 8.96 117 LYS D N 1
ATOM 4817 C CA A LYS D 1 105 ? 15.917 27.167 -10.091 0.42 11.31 117 LYS D CA 1
ATOM 4818 C CA B LYS D 1 105 ? 15.974 27.154 -10.090 0.58 9.66 117 LYS D CA 1
ATOM 4819 C C . LYS D 1 105 ? 15.676 26.233 -8.917 1.00 8.34 117 LYS D C 1
ATOM 4820 O O . LYS D 1 105 ? 16.300 26.358 -7.859 1.00 7.97 117 LYS D O 1
ATOM 4831 N N . ASP D 1 106 ? 14.750 25.303 -9.121 1.00 7.22 118 ASP D N 1
ATOM 4832 C CA . ASP D 1 106 ? 14.410 24.325 -8.103 1.00 6.29 118 ASP D CA 1
ATOM 4833 C C . ASP D 1 106 ? 15.450 23.206 -8.105 1.00 8.64 118 ASP D C 1
ATOM 4834 O O . ASP D 1 106 ? 15.276 22.165 -8.731 1.00 8.97 118 ASP D O 1
ATOM 4839 N N . GLN D 1 107 ? 16.544 23.405 -7.387 1.00 8.51 119 GLN D N 1
ATOM 4840 C CA . GLN D 1 107 ? 17.551 22.362 -7.263 1.00 8.29 119 GLN D CA 1
ATOM 4841 C C . GLN D 1 107 ? 17.082 21.250 -6.330 1.00 7.36 119 GLN D C 1
ATOM 4842 O O . GLN D 1 107 ? 17.560 20.099 -6.427 1.00 8.67 119 GLN D O 1
ATOM 4848 N N . GLY D 1 108 ? 16.130 21.576 -5.451 1.00 6.51 120 GLY D N 1
ATOM 4849 C CA . GLY D 1 108 ? 15.572 20.577 -4.561 1.00 8.29 120 GLY D CA 1
ATOM 4850 C C . GLY D 1 108 ? 15.023 19.373 -5.295 1.00 5.35 120 GLY D C 1
ATOM 4851 O O . GLY D 1 108 ? 15.092 18.264 -4.792 1.00 7.66 120 GLY D O 1
ATOM 4852 N N . VAL D 1 109 ? 14.469 19.577 -6.491 1.00 5.74 121 VAL D N 1
ATOM 4853 C CA . VAL D 1 109 ? 13.870 18.467 -7.205 1.00 6.97 121 VAL D CA 1
ATOM 4854 C C . VAL D 1 109 ? 14.905 17.370 -7.504 1.00 6.37 121 VAL D C 1
ATOM 4855 O O . VAL D 1 109 ? 14.581 16.178 -7.495 1.00 8.90 121 VAL D O 1
ATOM 4865 N N . ASN D 1 110 ? 16.163 17.761 -7.681 1.00 8.68 122 ASN D N 1
ATOM 4866 C CA . ASN D 1 110 ? 17.214 16.781 -7.939 1.00 9.67 122 ASN D CA 1
ATOM 4867 C C . ASN D 1 110 ? 17.407 15.896 -6.711 1.00 7.75 122 ASN D C 1
ATOM 4868 O O . ASN D 1 110 ? 17.616 14.675 -6.810 1.00 8.05 122 ASN D O 1
ATOM 4873 N N . VAL D 1 111 ? 17.307 16.518 -5.537 1.00 6.99 123 VAL D N 1
ATOM 4874 C CA . VAL D 1 111 ? 17.504 15.816 -4.282 1.00 8.54 123 VAL D CA 1
ATOM 4875 C C . VAL D 1 111 ? 16.308 14.896 -4.044 1.00 5.52 123 VAL D C 1
ATOM 4876 O O . VAL D 1 111 ? 16.472 13.725 -3.696 1.00 6.42 123 VAL D O 1
ATOM 4886 N N . ARG D 1 112 ? 15.095 15.409 -4.265 1.00 5.11 124 ARG D N 1
ATOM 4887 C CA . ARG D 1 112 ? 13.883 14.619 -4.020 1.00 6.34 124 ARG D CA 1
ATOM 4888 C C . ARG D 1 112 ? 13.869 13.377 -4.894 1.00 5.83 124 ARG D C 1
ATOM 4889 O O . ARG D 1 112 ? 13.564 12.277 -4.432 1.00 8.18 124 ARG D O 1
ATOM 4897 N N . GLU D 1 113 ? 14.200 13.528 -6.172 1.00 7.08 125 GLU D N 1
ATOM 4898 C CA . GLU D 1 113 ? 14.164 12.396 -7.075 1.00 7.89 125 GLU D CA 1
ATOM 4899 C C . GLU D 1 113 ? 15.241 11.354 -6.745 1.00 5.91 125 GLU D C 1
ATOM 4900 O O . GLU D 1 113 ? 14.962 10.148 -6.759 1.00 7.38 125 GLU D O 1
ATOM 4906 N N . LYS D 1 114 ? 16.456 11.804 -6.463 1.00 6.08 126 LYS D N 1
ATOM 4907 C CA . LYS D 1 114 ? 17.558 10.903 -6.127 1.00 6.26 126 LYS D CA 1
ATOM 4908 C C . LYS D 1 114 ? 17.220 10.104 -4.854 1.00 6.20 126 LYS D C 1
ATOM 4909 O O . LYS D 1 114 ? 17.466 8.905 -4.767 1.00 8.32 126 LYS D O 1
ATOM 4915 N N . ALA D 1 115 ? 16.601 10.764 -3.876 1.00 5.56 127 ALA D N 1
ATOM 4916 C CA . ALA D 1 115 ? 16.188 10.096 -2.652 1.00 7.35 127 ALA D CA 1
ATOM 4917 C C . ALA D 1 115 ? 15.128 9.032 -2.948 1.00 7.23 127 ALA D C 1
ATOM 4918 O O . ALA D 1 115 ? 15.198 7.902 -2.436 1.00 8.85 127 ALA D O 1
ATOM 4920 N N . LYS D 1 116 ? 14.147 9.379 -3.777 1.00 7.37 128 LYS D N 1
ATOM 4921 C CA . LYS D 1 116 ? 13.113 8.424 -4.147 1.00 8.40 128 LYS D CA 1
ATOM 4922 C C . LYS D 1 116 ? 13.724 7.163 -4.767 1.00 8.17 128 LYS D C 1
ATOM 4923 O O . LYS D 1 116 ? 13.358 6.035 -4.405 1.00 10.35 128 LYS D O 1
ATOM 4929 N N . GLN D 1 117 ? 14.670 7.339 -5.675 1.00 8.25 129 GLN D N 1
ATOM 4930 C CA . GLN D 1 117 ? 15.249 6.198 -6.387 1.00 8.69 129 GLN D CA 1
ATOM 4931 C C . GLN D 1 117 ? 16.152 5.365 -5.468 1.00 7.00 129 GLN D C 1
ATOM 4932 O O . GLN D 1 117 ? 16.214 4.136 -5.596 1.00 8.87 129 GLN D O 1
ATOM 4938 N N . LEU D 1 118 ? 16.853 6.024 -4.548 1.00 7.78 130 LEU D N 1
ATOM 4939 C CA . LEU D 1 118 ? 17.744 5.365 -3.629 1.00 7.37 130 LEU D CA 1
ATOM 4940 C C . LEU D 1 118 ? 16.914 4.518 -2.662 1.00 7.60 130 LEU D C 1
ATOM 4941 O O . LEU D 1 118 ? 17.282 3.396 -2.323 1.00 9.23 130 LEU D O 1
ATOM 4946 N N . VAL D 1 119 ? 15.759 5.030 -2.258 1.00 9.45 131 VAL D N 1
ATOM 4947 C CA . VAL D 1 119 ? 14.875 4.267 -1.385 1.00 10.51 131 VAL D CA 1
ATOM 4948 C C . VAL D 1 119 ? 14.342 3.022 -2.070 1.00 9.54 131 VAL D C 1
ATOM 4949 O O . VAL D 1 119 ? 14.349 1.934 -1.469 1.00 10.42 131 VAL D O 1
ATOM 4959 N N . THR D 1 120 ? 13.908 3.128 -3.321 1.00 9.94 132 THR D N 1
ATOM 4960 C CA . THR D 1 120 ? 13.407 1.909 -3.977 1.00 10.36 132 THR D CA 1
ATOM 4961 C C . THR D 1 120 ? 14.518 0.866 -4.150 1.00 12.20 132 THR D C 1
ATOM 4962 O O . THR D 1 120 ? 14.286 -0.333 -3.999 1.00 12.93 132 THR D O 1
ATOM 4969 N N . LEU D 1 121 ? 15.731 1.323 -4.426 1.00 9.54 133 LEU D N 1
ATOM 4970 C CA . LEU D 1 121 ? 16.866 0.426 -4.507 1.00 10.97 133 LEU D CA 1
ATOM 4971 C C . LEU D 1 121 ? 17.114 -0.283 -3.173 1.00 9.29 133 LEU D C 1
ATOM 4972 O O . LEU D 1 121 ? 17.238 -1.523 -3.112 1.00 12.21 133 LEU D O 1
ATOM 4977 N N . LEU D 1 122 ? 17.169 0.494 -2.091 1.00 9.68 134 LEU D N 1
ATOM 4978 C CA . LEU D 1 122 ? 17.523 -0.066 -0.786 1.00 14.30 134 LEU D CA 1
ATOM 4979 C C . LEU D 1 122 ? 16.512 -1.100 -0.304 1.00 14.12 134 LEU D C 1
ATOM 4980 O O . LEU D 1 122 ? 16.860 -2.021 0.444 1.00 17.20 134 LEU D O 1
ATOM 4985 N N . LYS D 1 123 ? 15.265 -0.963 -0.739 1.00 15.01 135 LYS D N 1
ATOM 4986 C CA . LYS D 1 123 ? 14.211 -1.873 -0.308 1.00 18.13 135 LYS D CA 1
ATOM 4987 C C . LYS D 1 123 ? 14.210 -3.205 -1.062 1.00 21.13 135 LYS D C 1
ATOM 4988 O O . LYS D 1 123 ? 13.471 -4.115 -0.693 1.00 24.14 135 LYS D O 1
ATOM 4994 N N . ASP D 1 124 ? 15.043 -3.323 -2.098 1.00 16.97 136 ASP D N 1
ATOM 4995 C CA . ASP D 1 124 ? 15.019 -4.475 -2.993 1.00 17.39 136 ASP D CA 1
ATOM 4996 C C . ASP D 1 124 ? 16.366 -5.217 -2.994 1.00 15.99 136 ASP D C 1
ATOM 4997 O O . ASP D 1 124 ? 17.300 -4.823 -3.692 1.00 15.50 136 ASP D O 1
ATOM 5002 N N . GLU D 1 125 ? 16.453 -6.313 -2.239 1.00 18.65 137 GLU D N 1
ATOM 5003 C CA A GLU D 1 125 ? 17.722 -7.017 -2.074 0.61 20.20 137 GLU D CA 1
ATOM 5004 C CA B GLU D 1 125 ? 17.718 -7.034 -2.074 0.39 20.93 137 GLU D CA 1
ATOM 5005 C C . GLU D 1 125 ? 18.199 -7.690 -3.368 1.00 20.44 137 GLU D C 1
ATOM 5006 O O . GLU D 1 125 ? 19.404 -7.798 -3.617 1.00 24.04 137 GLU D O 1
ATOM 5017 N N . GLU D 1 126 ? 17.263 -8.113 -4.209 1.00 19.86 138 GLU D N 1
ATOM 5018 C CA A GLU D 1 126 ? 17.621 -8.650 -5.524 0.54 20.82 138 GLU D CA 1
ATOM 5019 C CA B GLU D 1 126 ? 17.609 -8.650 -5.526 0.46 22.16 138 GLU D CA 1
ATOM 5020 C C . GLU D 1 126 ? 18.231 -7.548 -6.396 1.00 21.41 138 GLU D C 1
ATOM 5021 O O . GLU D 1 126 ? 19.257 -7.750 -7.056 1.00 21.71 138 GLU D O 1
ATOM 5032 N N . ARG D 1 127 ? 17.613 -6.370 -6.402 1.00 18.17 139 ARG D N 1
ATOM 5033 C CA . ARG D 1 127 ? 18.196 -5.248 -7.144 1.00 18.23 139 ARG D CA 1
ATOM 5034 C C . ARG D 1 127 ? 19.587 -4.941 -6.628 1.00 16.85 139 ARG D C 1
ATOM 5035 O O . ARG D 1 127 ? 20.481 -4.664 -7.415 1.00 15.74 139 ARG D O 1
ATOM 5043 N N . LEU D 1 128 ? 19.781 -4.970 -5.312 1.00 14.34 140 LEU D N 1
ATOM 5044 C CA A LEU D 1 128 ? 21.106 -4.700 -4.763 0.74 13.89 140 LEU D CA 1
ATOM 5045 C CA B LEU D 1 128 ? 21.107 -4.725 -4.738 0.26 17.78 140 LEU D CA 1
ATOM 5046 C C . LEU D 1 128 ? 22.148 -5.711 -5.284 1.00 16.81 140 LEU D C 1
ATOM 5047 O O . LEU D 1 128 ? 23.256 -5.334 -5.650 1.00 16.84 140 LEU D O 1
ATOM 5056 N N . ARG D 1 129 ? 21.784 -6.994 -5.341 1.00 16.50 141 ARG D N 1
ATOM 5057 C CA A ARG D 1 129 ? 22.687 -8.021 -5.869 0.60 18.70 141 ARG D CA 1
ATOM 5058 C CA B ARG D 1 129 ? 22.689 -8.021 -5.861 0.40 20.64 141 ARG D CA 1
ATOM 5059 C C . ARG D 1 129 ? 23.105 -7.758 -7.316 1.00 18.76 141 ARG D C 1
ATOM 5060 O O . ARG D 1 129 ? 24.305 -7.822 -7.667 1.00 19.19 141 ARG D O 1
ATOM 5075 N N . GLU D 1 130 ? 22.116 -7.475 -8.157 1.00 17.70 142 GLU D N 1
ATOM 5076 C CA A GLU D 1 130 ? 22.332 -7.174 -9.567 0.68 16.58 142 GLU D CA 1
ATOM 5077 C CA B GLU D 1 130 ? 22.375 -7.197 -9.567 0.32 19.74 142 GLU D CA 1
ATOM 5078 C C . GLU D 1 130 ? 23.187 -5.923 -9.742 1.00 15.39 142 GLU D C 1
ATOM 5079 O O . GLU D 1 130 ? 24.091 -5.860 -10.581 1.00 15.35 142 GLU D O 1
ATOM 5090 N N . GLU D 1 131 ? 22.905 -4.919 -8.927 1.00 13.29 143 GLU D N 1
ATOM 5091 C CA . GLU D 1 131 ? 23.605 -3.664 -9.060 1.00 14.20 143 GLU D CA 1
ATOM 5092 C C . GLU D 1 131 ? 25.054 -3.864 -8.652 1.00 12.50 143 GLU D C 1
ATOM 5093 O O . GLU D 1 131 ? 25.926 -3.257 -9.225 1.00 11.17 143 GLU D O 1
ATOM 5099 N N . ARG D 1 132 ? 25.313 -4.711 -7.658 1.00 13.02 144 ARG D N 1
ATOM 5100 C CA . ARG D 1 132 ? 26.668 -4.936 -7.220 1.00 12.13 144 ARG D CA 1
ATOM 5101 C C . ARG D 1 132 ? 27.491 -5.619 -8.314 1.00 12.57 144 ARG D C 1
ATOM 5102 O O . ARG D 1 132 ? 28.596 -5.184 -8.619 1.00 11.07 144 ARG D O 1
ATOM 5110 N N . ILE D 1 133 ? 26.943 -6.681 -8.910 1.00 13.94 145 ILE D N 1
ATOM 5111 C CA . ILE D 1 133 ? 27.652 -7.344 -10.007 1.00 12.99 145 ILE D CA 1
ATOM 5112 C C . ILE D 1 133 ? 27.976 -6.369 -11.144 1.00 13.05 145 ILE D C 1
ATOM 5113 O O . ILE D 1 133 ? 29.098 -6.317 -11.630 1.00 13.86 145 ILE D O 1
ATOM 5123 N N . HIS D 1 134 ? 26.992 -5.602 -11.597 1.00 12.34 146 HIS D N 1
ATOM 5124 C CA A HIS D 1 134 ? 27.225 -4.681 -12.708 0.56 12.71 146 HIS D CA 1
ATOM 5125 C CA B HIS D 1 134 ? 27.227 -4.724 -12.715 0.44 13.48 146 HIS D CA 1
ATOM 5126 C C . HIS D 1 134 ? 28.255 -3.631 -12.354 1.00 14.08 146 HIS D C 1
ATOM 5127 O O . HIS D 1 134 ? 29.120 -3.308 -13.159 1.00 17.91 146 HIS D O 1
ATOM 5140 N N . ALA D 1 135 ? 28.175 -3.082 -11.141 1.00 12.77 147 ALA D N 1
ATOM 5141 C CA . ALA D 1 135 ? 29.072 -1.997 -10.749 1.00 12.77 147 ALA D CA 1
ATOM 5142 C C . ALA D 1 135 ? 30.518 -2.479 -10.676 1.00 12.45 147 ALA D C 1
ATOM 5143 O O . ALA D 1 135 ? 31.437 -1.818 -11.169 1.00 17.48 147 ALA D O 1
ATOM 5145 N N . LEU D 1 136 ? 30.717 -3.662 -10.103 1.00 11.57 148 LEU D N 1
ATOM 5146 C CA . LEU D 1 136 ? 32.068 -4.187 -9.956 1.00 11.79 148 LEU D CA 1
ATOM 5147 C C . LEU D 1 136 ? 32.624 -4.589 -11.329 1.00 13.39 148 LEU D C 1
ATOM 5148 O O . LEU D 1 136 ? 33.797 -4.369 -11.617 1.00 18.55 148 LEU D O 1
ATOM 5153 N N . LYS D 1 137 ? 31.762 -5.131 -12.185 1.00 15.52 149 LYS D N 1
ATOM 5154 C CA . LYS D 1 137 ? 32.121 -5.492 -13.555 1.00 15.99 149 LYS D CA 1
ATOM 5155 C C . LYS D 1 137 ? 32.536 -4.250 -14.316 1.00 25.31 149 LYS D C 1
ATOM 5156 O O . LYS D 1 137 ? 33.464 -4.276 -15.110 1.00 22.80 149 LYS D O 1
ATOM 5162 N N . THR D 1 138 ? 31.819 -3.157 -14.082 1.00 26.01 150 THR D N 1
ATOM 5163 C CA . THR D 1 138 ? 32.043 -1.940 -14.848 1.00 25.50 150 THR D CA 1
ATOM 5164 C C . THR D 1 138 ? 33.378 -1.346 -14.447 1.00 28.87 150 THR D C 1
ATOM 5165 O O . THR D 1 138 ? 34.140 -0.914 -15.303 1.00 28.65 150 THR D O 1
ATOM 5172 N N . LYS D 1 139 ? 33.692 -1.353 -13.155 1.00 23.84 151 LYS D N 1
ATOM 5173 C CA . LYS D 1 139 ? 34.996 -0.852 -12.762 1.00 26.34 151 LYS D CA 1
ATOM 5174 C C . LYS D 1 139 ? 36.125 -1.747 -13.313 1.00 28.97 151 LYS D C 1
ATOM 5175 O O . LYS D 1 139 ? 37.207 -1.248 -13.602 1.00 35.50 151 LYS D O 1
ATOM 5181 N N . GLU D 1 140 ? 35.882 -3.048 -13.493 1.00 24.11 152 GLU D N 1
ATOM 5182 C CA . GLU D 1 140 ? 36.862 -3.894 -14.193 1.00 24.42 152 GLU D CA 1
ATOM 5183 C C . GLU D 1 140 ? 37.051 -3.508 -15.664 1.00 26.08 152 GLU D C 1
ATOM 5184 O O . GLU D 1 140 ? 36.078 -3.231 -16.380 1.00 28.02 152 GLU D O 1
#

Radius of gyration: 26.81 Å; Cα contacts (8 Å, |Δi|>4): 756; chains: 4; bounding box: 58×67×71 Å

Solvent-accessible surface area: 28219 Å² total; per-residue (Å²): 96,62,198,83,59,56,82,1,38,10,53,0,48,79,0,0,24,25,13,83,87,48,21,56,78,77,25,14,30,74,0,0,86,53,1,125,75,102,100,5,2,69,62,0,3,53,8,0,40,116,22,5,83,10,99,22,102,22,24,65,18,0,70,8,0,0,33,0,0,54,41,0,6,36,2,0,10,119,118,0,9,83,45,0,81,120,66,28,176,39,0,52,75,7,89,102,14,75,52,36,22,184,78,29,108,54,33,0,77,56,0,45,87,47,0,101,89,6,3,58,5,1,137,52,106,99,84,20,150,96,49,42,118,124,13,63,130,104,60,171,126,27,95,7,26,12,53,0,48,53,0,0,19,27,14,96,92,45,29,45,84,54,2,22,24,60,0,0,88,51,2,129,74,102,100,8,1,68,44,0,4,50,9,1,46,120,16,6,108,40,126,24,106,35,21,60,18,0,67,13,0,1,45,0,2,54,48,1,4,32,4,0,10,137,107,0,4,61,40,0,80,120,66,30,160,36,0,58,57,13,86,105,16,127,53,104,28,218,105,52,125,60,37,0,74,61,0,53,88,44,0,102,82,6,5,66,5,0,132,50,105,114,82,20,139,119,50,54,116,128,15,64,152,102,65,182,154,4,80,111,56,0,101,99,0,0,22,62,52,93,173,44,24,59,74,72,26,24,28,78,0,0,84,53,1,128,75,102,100,8,2,68,84,0,3,50,9,0,39,112,23,5,108,41,124,24,170,44,25,58,22,0,43,8,0,1,35,0,0,50,49,0,2,30,1,0,8,120,101,0,4,99,43,0,79,122,51,23,166,41,0,66,78,10,92,111,14,150,54,88,32,230,97,54,94,7,26,0,2,16,0,31,17,40,0,74,19,8,13,66,4,1,111,54,96,107,32,22,146,59,9,34,114,76,17,64,59,68,37,125,87,119,66,78,138,6,78,105,45,0,100,106,0,0,27,62,58,96,172,48,22,60,80,72,16,18,25,78,0,1,53,48,1,48,25,14,69,8,4,53,81,0,5,18,9,0,18,99,26,8,102,40,122,26,171,43,19,60,19,0,67,10,0,1,36,0,1,54,44,0,8,34,4,0,9,101,74,0,8,83,47,0,80,108,8,31,113,19,0,51,54,14,78,108,17,129,53,101,28,219,80,52,127,60,41,0,74,57,0,53,86,46,0,90,83,7,3,52,3,1,132,54,109,114,83,18,146,82,48,27,23,123,19,3,89,93,80,117

CATH classification: 1.25.40.90

Nearest PDB structures (foldseek):
  5lp0-assembly4_D  TM=9.981E-01  e=2.005E-19  Danio rerio
  1eyh-assembly1_A  TM=9.919E-01  e=8.065E-19  Rattus norvegicus
  1h0a-assembly1_A  TM=9.673E-01  e=1.673E-17  Rattus norvegicus
  4gzd-assembly1_A  TM=9.760E-01  e=6.212E-12  Saccharomyces cerevisiae S288C
  4gzc-assembly1_A  TM=9.695E-01  e=1.520E-11  Saccharomyces cerevisiae S288C

B-factor: mean 17.52, std 10.19, range [3.95, 74.75]

Foldseek 3Di:
DDDPDDCLLVLLCCQLDPDPDHPDPVSLLVNQALCVVVVSVVSNVVSLLVLCPDAESSVSSNLSSLVSLVLNLQAHDVVSLVVCLVVVVSLVCLLVGFYQDPVRDTPSVSSNVSSVVSSVCSVDVVSSVVSNVVSNVVSD/DCVLLVLLCVQQDPPPDDDDPVSLLVNQACCVPVVSVVSNVVSLLVLLPDAESSVSSNLSSLVSLVLSLQAHDVVSLVVCLVVVVSLQVLLPGFYQDPVRDTPSNSSNVSSVVSSVCSVDPVSSVVSNVVSVVVVD/DLLVLLCCQLDPDPDHPDDVSLLVNQALCVPVVSVVSNVVNLLVLCPDAESSVSSNVSSLVSLVLNCQAHDVVSLVVCVVVVVSLQCLLVGFYQDPVRRTPSVSSNVSSVVSSVCSVDVVSSVVSNVVSNVVSVVVVD/DLLVLLCVQLFLDPDHRDPVSLVVNQACCVPVVSVVSNVVNLLVLCPDAESSVSSNLSSLVSLVLNLQAHDVVSLVVCLVVLVSLVCLLVGFYQDPVRDTPSNSSNVSSVVSSVCSVDVVSSVVSNVVSVVVVD